Protein AF-0000000083256377 (afdb_homodimer)

Foldseek 3Di:
DDQFQEEEEEPDLFQAPVQGGDVLNQVLLVQCVVVPRHYAYEYQAQADALVVVQVSCVSNVHHDDSLRYFYLLLLQLVVVCVVPNQFEEAEAYHPSNVVNNVVSNHHYDLPLGQAYEFADHPPDDPVSLVSVLVSVLVPRAYAYSALDQWDQDPVGTDGGRNVSQVVSCVSNVDDHHYRAFLDQSSVVVVCVSRVHAQARYEFEEADCRGGQNNSVNNNHAYEHEPRGDAHPVNQVPDDDHGNYYDPHSNVPDD/DDQFQEEEEEPDLFQAPVQGGDVLNQVLLVQCVVVPRHYAYEYQAQADALVVVQVSCVSNVHHDDSLRYFYLLLLQLVVVCVVPNQFEEAEAYHPSNVVNNVVSNHHYDLPLGQAYEFADHPPDDPVSLVSVLVSVLVPRAYAYSALDQWDQDPVGTDGGRNVSQVVSCVSNVDDHHYRAFLDQSSVVVVCVSSVHAQARYEFEDADCRGGQNNSVNNNHAYEHEPRGDAHPVNQVPDDDHGNYYDPHSNVPDD

pLDDT: mean 97.31, std 2.97, range [61.41, 98.94]

Solvent-accessible surface area (backbone atoms only — not comparable to full-atom values): 25274 Å² total; per-residue (Å²): 130,89,85,60,63,29,40,38,30,34,40,82,25,41,39,25,49,89,91,38,66,33,69,41,29,45,54,41,51,49,52,38,55,74,70,63,47,50,59,36,40,46,38,63,57,26,45,52,38,44,64,56,48,32,51,51,37,42,75,57,71,36,88,65,53,47,89,32,48,44,30,9,24,45,37,45,29,52,51,47,40,73,75,36,73,65,36,34,28,27,77,44,43,33,62,9,33,54,51,26,30,49,75,62,54,36,40,80,38,95,64,86,35,54,30,35,40,44,33,43,36,82,77,41,36,39,59,58,52,35,50,50,27,36,42,42,68,72,67,24,40,48,34,29,22,32,64,46,38,50,38,85,51,96,84,39,49,29,73,23,33,15,25,54,49,48,33,44,25,66,41,50,72,49,80,63,50,56,18,12,53,30,39,32,56,36,53,52,51,50,32,61,73,72,66,55,54,45,83,37,29,34,25,35,19,14,32,53,81,28,40,36,38,16,17,53,66,50,54,25,41,18,38,36,29,47,66,40,76,35,45,73,74,58,55,74,74,49,90,76,72,63,74,36,77,40,67,45,46,71,75,58,85,131,129,87,85,58,61,31,41,38,30,32,39,83,26,41,39,26,50,89,90,38,65,33,68,41,30,46,54,40,51,50,51,37,54,75,70,64,46,50,59,34,39,45,37,62,56,27,44,54,36,44,63,56,48,30,52,53,37,42,75,58,70,34,89,65,54,48,90,32,48,46,31,10,22,45,39,44,29,51,52,46,41,72,76,36,73,64,35,35,29,26,78,42,43,34,61,9,32,53,52,27,30,49,74,62,55,35,40,79,38,93,64,87,36,54,29,35,39,42,33,43,37,83,78,41,37,39,60,59,52,35,51,49,28,37,41,42,68,72,66,25,42,48,35,29,21,31,64,45,38,51,39,85,51,97,83,39,47,30,73,23,36,16,26,54,49,48,31,43,26,65,41,50,74,48,80,65,50,57,19,12,56,32,39,32,55,36,52,52,51,51,32,61,73,73,65,57,56,43,80,36,29,34,25,34,20,12,34,54,80,28,41,36,37,17,16,53,68,49,53,24,42,19,37,37,29,47,66,40,75,36,46,74,73,58,54,72,76,50,90,77,72,64,74,36,76,40,67,45,44,70,75,57,85,130

Sequence (508 aa):
MKNYKAYFIDLDGTVYRGKEPIPEAKMFINDIQAKGIPHLFVTNNSSRTQAKTVEKLKEHGIEAKEEQVLTPSIAAANYIDQQKKNAKVFMIGEEGVKDALINKELTITEHEPDYVVVGIDRHNSYQKIKEVCLMIQNGTQFVATNPDIRVPTEEGFVPGNGAYVNLIKQVTQKEPIILGKPERLMIDVALNEIGVKPEEAVMVGDNYNTDIMAGINAGLDTLHVQTGVTSKEDLKEVDIQPTYTVETLAEWKVMKNYKAYFIDLDGTVYRGKEPIPEAKMFINDIQAKGIPHLFVTNNSSRTQAKTVEKLKEHGIEAKEEQVLTPSIAAANYIDQQKKNAKVFMIGEEGVKDALINKELTITEHEPDYVVVGIDRHNSYQKIKEVCLMIQNGTQFVATNPDIRVPTEEGFVPGNGAYVNLIKQVTQKEPIILGKPERLMIDVALNEIGVKPEEAVMVGDNYNTDIMAGINAGLDTLHVQTGVTSKEDLKEVDIQPTYTVETLAEWKV

Radius of gyration: 27.22 Å; Cα contacts (8 Å, |Δi|>4): 1150; chains: 2; bounding box: 45×84×55 Å

Structure (mmCIF, N/CA/C/O backbone):
data_AF-0000000083256377-model_v1
#
loop_
_entity.id
_entity.type
_entity.pdbx_description
1 polymer 'Haloacid dehalogenase'
#
loop_
_atom_site.group_PDB
_atom_site.id
_atom_site.type_symbol
_atom_site.label_atom_id
_atom_site.label_alt_id
_atom_site.label_comp_id
_atom_site.label_asym_id
_atom_site.label_entity_id
_atom_site.label_seq_id
_atom_site.pdbx_PDB_ins_code
_atom_site.Cartn_x
_atom_site.Cartn_y
_atom_site.Cartn_z
_atom_site.occupancy
_atom_site.B_iso_or_equiv
_atom_site.auth_seq_id
_atom_site.auth_comp_id
_atom_site.auth_asym_id
_atom_site.auth_atom_id
_atom_site.pdbx_PDB_model_num
ATOM 1 N N . MET A 1 1 ? 5.094 44.125 -0.74 1 61.41 1 MET A N 1
ATOM 2 C CA . MET A 1 1 ? 4.582 42.812 -0.358 1 61.41 1 MET A CA 1
ATOM 3 C C . MET A 1 1 ? 3.23 42.938 0.336 1 61.41 1 MET A C 1
ATOM 5 O O . MET A 1 1 ? 2.961 43.938 1.006 1 61.41 1 MET A O 1
ATOM 9 N N . LYS A 1 2 ? 2.26 42.125 -0.11 1 85.25 2 LYS A N 1
ATOM 10 C CA . LYS A 1 2 ? 0.92 42.125 0.468 1 85.25 2 LYS A CA 1
ATOM 11 C C . LYS A 1 2 ? 0.97 41.844 1.968 1 85.25 2 LYS A C 1
ATOM 13 O O . LYS A 1 2 ? 1.8 41.062 2.434 1 85.25 2 LYS A O 1
ATOM 18 N N . ASN A 1 3 ? 0.344 42.656 2.809 1 92.06 3 ASN A N 1
ATOM 19 C CA . ASN A 1 3 ? 0.238 42.406 4.242 1 92.06 3 ASN A CA 1
ATOM 20 C C . ASN A 1 3 ? -0.85 41.375 4.555 1 92.06 3 ASN A C 1
ATOM 22 O O . ASN A 1 3 ? -2.039 41.688 4.477 1 92.06 3 ASN A O 1
ATOM 26 N N . TYR A 1 4 ? -0.41 40.25 4.887 1 97.5 4 TYR A N 1
ATOM 27 C CA . TYR A 1 4 ? -1.361 39.188 5.168 1 97.5 4 TYR A CA 1
ATOM 28 C C . TYR A 1 4 ? -1.861 39.25 6.605 1 97.5 4 TYR A C 1
ATOM 30 O O . TYR A 1 4 ? -1.094 39.562 7.523 1 97.5 4 TYR A O 1
ATOM 38 N N . LYS A 1 5 ? -3.051 38.844 6.812 1 97.94 5 LYS A N 1
ATOM 39 C CA . LYS A 1 5 ? -3.668 38.875 8.133 1 97.94 5 LYS A CA 1
ATOM 40 C C . LYS A 1 5 ? -3.328 37.594 8.914 1 97.94 5 LYS A C 1
ATOM 42 O O . LYS A 1 5 ? -3.49 37.531 10.133 1 97.94 5 LYS A O 1
ATOM 47 N N . ALA A 1 6 ? -2.881 36.562 8.219 1 98.5 6 ALA A N 1
ATOM 48 C CA . ALA A 1 6 ? -2.564 35.312 8.898 1 98.5 6 ALA A CA 1
ATOM 49 C C . ALA A 1 6 ? -1.505 34.531 8.125 1 98.5 6 ALA A C 1
ATOM 51 O O . ALA A 1 6 ? -1.417 34.625 6.898 1 98.5 6 ALA A O 1
ATOM 52 N N . TYR A 1 7 ? -0.742 33.75 8.852 1 98.75 7 TYR A N 1
ATOM 53 C CA . TYR A 1 7 ? 0.26 32.844 8.281 1 98.75 7 TYR A CA 1
ATOM 54 C C . TYR A 1 7 ? -0.004 31.406 8.688 1 98.75 7 TYR A C 1
ATOM 56 O O . TYR A 1 7 ? -0.235 31.125 9.867 1 98.75 7 TYR A O 1
ATOM 64 N N . PHE A 1 8 ? -0.067 30.5 7.77 1 98.81 8 PHE A N 1
ATOM 65 C CA . PHE A 1 8 ? -0.03 29.062 8 1 98.81 8 PHE A CA 1
ATOM 66 C C . PHE A 1 8 ? 1.335 28.5 7.633 1 98.81 8 PHE A C 1
ATOM 68 O O . PHE A 1 8 ? 1.76 28.578 6.48 1 98.81 8 PHE A O 1
ATOM 75 N N . ILE A 1 9 ? 1.982 27.938 8.586 1 98.81 9 ILE A N 1
ATOM 76 C CA . ILE A 1 9 ? 3.41 27.672 8.445 1 98.81 9 ILE A CA 1
ATOM 77 C C . ILE A 1 9 ? 3.678 26.172 8.609 1 98.81 9 ILE A C 1
ATOM 79 O O . ILE A 1 9 ? 3.363 25.594 9.656 1 98.81 9 ILE A O 1
ATOM 83 N N . ASP A 1 10 ? 4.289 25.562 7.617 1 98.62 10 ASP A N 1
ATOM 84 C CA . ASP A 1 10 ? 4.773 24.188 7.715 1 98.62 10 ASP A CA 1
ATOM 85 C C . ASP A 1 10 ? 5.91 24.078 8.727 1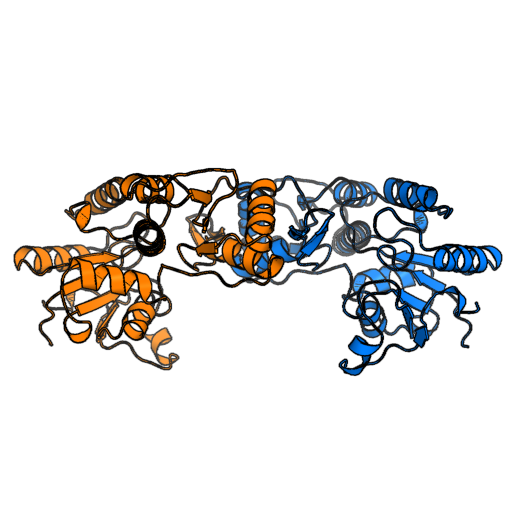 98.62 10 ASP A C 1
ATOM 87 O O . ASP A 1 10 ? 6.52 25.078 9.094 1 98.62 10 ASP A O 1
ATOM 91 N N . LEU A 1 11 ? 6.152 22.797 9.156 1 97.88 11 LEU A N 1
ATOM 92 C CA . LEU A 1 11 ? 7.195 22.594 10.156 1 97.88 11 LEU A CA 1
ATOM 93 C C . LEU A 1 11 ? 8.422 21.938 9.539 1 97.88 11 LEU A C 1
ATOM 95 O O . LEU A 1 11 ? 9.43 22.594 9.281 1 97.88 11 LEU A O 1
ATOM 99 N N . ASP A 1 12 ? 8.328 20.672 9.148 1 95.31 12 ASP A N 1
ATOM 100 C CA . ASP A 1 12 ? 9.469 19.906 8.664 1 95.31 12 ASP A CA 1
ATOM 101 C C . ASP A 1 12 ? 9.984 20.453 7.34 1 95.31 12 ASP A C 1
ATOM 103 O O . ASP A 1 12 ? 9.242 20.531 6.355 1 95.31 12 ASP A O 1
ATOM 107 N N . GLY A 1 13 ? 11.195 20.906 7.32 1 95.69 13 GLY A N 1
ATOM 108 C CA . GLY A 1 13 ? 11.812 21.469 6.129 1 95.69 13 GLY A CA 1
ATOM 109 C C . GLY A 1 13 ? 11.617 22.969 6.02 1 95.69 13 GLY A C 1
ATOM 110 O O . GLY A 1 13 ? 12.305 23.625 5.234 1 95.69 13 GLY A O 1
ATOM 111 N N . THR A 1 14 ? 10.711 23.5 6.812 1 97.88 14 THR A N 1
ATOM 112 C CA . THR A 1 14 ? 10.391 24.922 6.781 1 97.88 14 THR A CA 1
ATOM 113 C C . THR A 1 14 ? 10.875 25.609 8.047 1 97.88 14 THR A C 1
ATOM 115 O O . THR A 1 14 ? 11.57 26.625 7.98 1 97.88 14 THR A O 1
ATOM 118 N N . VAL A 1 15 ? 10.594 25.031 9.172 1 97.31 15 VAL A N 1
ATOM 119 C CA . VAL A 1 15 ? 10.938 25.594 10.469 1 97.31 15 VAL A CA 1
ATOM 120 C C . VAL A 1 15 ? 12.18 24.906 11.016 1 97.31 15 VAL A C 1
ATOM 122 O O . VAL A 1 15 ? 13.039 25.547 11.633 1 97.31 15 VAL A O 1
ATOM 125 N N . TYR A 1 16 ? 12.242 23.609 10.773 1 95.62 16 TYR A N 1
ATOM 126 C CA . TYR A 1 16 ? 13.398 22.812 11.156 1 95.62 16 TYR A CA 1
ATOM 127 C C . TYR A 1 16 ? 13.609 21.641 10.188 1 95.62 16 TYR A C 1
ATOM 129 O O . TYR A 1 16 ? 12.727 21.344 9.375 1 95.62 16 TYR A O 1
ATOM 137 N N . ARG A 1 17 ? 14.797 21.047 10.219 1 91 17 ARG A N 1
ATOM 138 C CA . ARG A 1 17 ? 15.125 19.844 9.469 1 91 17 ARG A CA 1
ATOM 139 C C . ARG A 1 17 ? 15.555 18.719 10.414 1 91 17 ARG A C 1
ATOM 141 O O . ARG A 1 17 ? 16.719 18.625 10.781 1 91 17 ARG A O 1
ATOM 148 N N . GLY A 1 18 ? 14.594 17.844 10.539 1 87 18 GLY A N 1
ATOM 149 C CA . GLY A 1 18 ? 14.906 16.828 11.539 1 87 18 GLY A CA 1
ATOM 150 C C . GLY A 1 18 ? 15.211 17.406 12.906 1 87 18 GLY A C 1
ATOM 151 O O . GLY A 1 18 ? 14.359 18.062 13.508 1 87 18 GLY A O 1
ATOM 152 N N . LYS A 1 19 ? 16.469 17.234 13.297 1 87.81 19 LYS A N 1
ATOM 153 C CA . LYS A 1 19 ? 16.875 17.75 14.602 1 87.81 19 LYS A CA 1
ATOM 154 C C . LYS A 1 19 ? 17.594 19.094 14.461 1 87.81 19 LYS A C 1
ATOM 156 O O . LYS A 1 19 ? 17.938 19.719 15.469 1 87.81 19 LYS A O 1
ATOM 161 N N . GLU A 1 20 ? 17.641 19.562 13.336 1 91.94 20 GLU A N 1
ATOM 162 C CA . GLU A 1 20 ? 18.406 20.781 13.094 1 91.94 20 GLU A CA 1
ATOM 163 C C . GLU A 1 20 ? 17.484 22 12.945 1 91.94 20 GLU A C 1
ATOM 165 O O . GLU A 1 20 ? 16.562 21.984 12.133 1 91.94 20 GLU A O 1
ATOM 170 N N . PRO A 1 21 ? 17.844 22.984 13.625 1 93.12 21 PRO A N 1
ATOM 171 C CA . PRO A 1 21 ? 17.047 24.219 13.484 1 93.12 21 PRO A CA 1
ATOM 172 C C . PRO A 1 21 ? 17.344 24.969 12.188 1 93.12 21 PRO A C 1
ATOM 174 O O . PRO A 1 21 ? 18.406 24.781 11.586 1 93.12 21 PRO A O 1
ATOM 177 N N . ILE A 1 22 ? 16.406 25.734 11.742 1 95.25 22 ILE A N 1
ATOM 178 C CA . ILE A 1 22 ? 16.578 26.703 10.672 1 95.25 22 ILE A CA 1
ATOM 179 C C . ILE A 1 22 ? 16.5 28.125 11.242 1 95.25 22 ILE A C 1
ATOM 181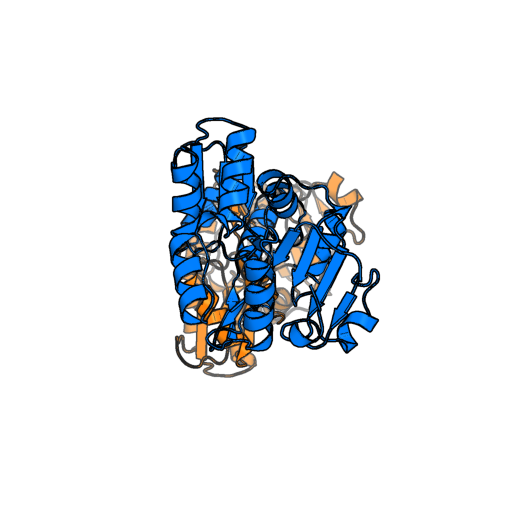 O O . ILE A 1 22 ? 15.414 28.656 11.477 1 95.25 22 ILE A O 1
ATOM 185 N N . PRO A 1 23 ? 17.641 28.75 11.406 1 95.38 23 PRO A N 1
ATOM 186 C CA . PRO A 1 23 ? 17.688 30.016 12.133 1 95.38 23 PRO A CA 1
ATOM 187 C C . PRO A 1 23 ? 16.812 31.094 11.492 1 95.38 23 PRO A C 1
ATOM 189 O O . PRO A 1 23 ? 16.156 31.859 12.203 1 95.38 23 PRO A O 1
ATOM 192 N N . GLU A 1 24 ? 16.766 31.156 10.188 1 96.25 24 GLU A N 1
ATOM 193 C CA . GLU A 1 24 ? 15.992 32.156 9.477 1 96.25 24 GLU A CA 1
ATOM 194 C C . GLU A 1 24 ? 14.492 31.984 9.734 1 96.25 24 GLU A C 1
ATOM 196 O O . GLU A 1 24 ? 13.75 32.969 9.758 1 96.25 24 GLU A O 1
ATOM 201 N N . ALA A 1 25 ? 14.094 30.75 9.977 1 96.38 25 ALA A N 1
ATOM 202 C CA . ALA A 1 25 ? 12.688 30.469 10.266 1 96.38 25 ALA A CA 1
ATOM 203 C C . ALA A 1 25 ? 12.312 30.969 11.664 1 96.38 25 ALA A C 1
ATOM 205 O O . ALA A 1 25 ? 11.234 31.531 11.859 1 96.38 25 ALA A O 1
ATOM 206 N N . LYS A 1 26 ? 13.219 30.75 12.586 1 96.5 26 LYS A N 1
ATOM 207 C CA . LYS A 1 26 ? 12.984 31.234 13.938 1 96.5 26 LYS A CA 1
ATOM 208 C C . LYS A 1 26 ? 12.797 32.75 13.961 1 96.5 26 LYS A C 1
ATOM 210 O O . LYS A 1 26 ? 11.875 33.25 14.594 1 96.5 26 LYS A O 1
ATOM 215 N N . MET A 1 27 ? 13.664 33.406 13.25 1 96.5 27 MET A N 1
ATOM 216 C CA . MET A 1 27 ? 13.594 34.875 13.188 1 96.5 27 MET A CA 1
ATOM 217 C C . MET A 1 27 ? 12.273 35.312 12.578 1 96.5 27 MET A C 1
ATOM 219 O O . MET A 1 27 ? 11.641 36.25 13.07 1 96.5 27 MET A O 1
ATOM 223 N N . PHE A 1 28 ? 11.93 34.688 11.555 1 97.38 28 PHE A N 1
ATOM 224 C CA . PHE A 1 28 ? 10.68 34.938 10.852 1 97.38 28 PHE A CA 1
ATOM 225 C C . PHE A 1 28 ? 9.484 34.781 11.781 1 97.38 28 PHE A C 1
ATOM 227 O O . PHE A 1 28 ? 8.617 35.656 11.852 1 97.38 28 PHE A O 1
ATOM 234 N N . ILE A 1 29 ? 9.414 33.688 12.547 1 97.62 29 ILE A N 1
ATOM 235 C CA . ILE A 1 29 ? 8.305 33.375 13.438 1 97.62 29 ILE A CA 1
ATOM 236 C C . ILE A 1 29 ? 8.281 34.375 14.594 1 97.62 29 ILE A C 1
ATOM 238 O O . ILE A 1 29 ? 7.211 34.844 14.992 1 97.62 29 ILE A O 1
ATOM 242 N N . ASN A 1 30 ? 9.445 34.719 15.062 1 96.38 30 ASN A N 1
ATOM 243 C CA . ASN A 1 30 ? 9.523 35.719 16.109 1 96.38 30 ASN A CA 1
ATOM 244 C C . ASN A 1 30 ? 8.977 37.062 15.648 1 96.38 30 ASN A C 1
ATOM 246 O O . ASN A 1 30 ? 8.312 37.781 16.422 1 96.38 30 ASN A O 1
ATOM 250 N N . ASP A 1 31 ? 9.266 37.438 14.461 1 96.5 31 ASP A N 1
ATOM 251 C CA . ASP A 1 31 ? 8.773 38.688 13.898 1 96.5 31 ASP A CA 1
ATOM 252 C C . ASP A 1 31 ? 7.25 38.656 13.797 1 96.5 31 ASP A C 1
ATOM 254 O O . ASP A 1 31 ? 6.594 39.656 14.141 1 96.5 31 ASP A O 1
ATOM 258 N N . ILE A 1 32 ? 6.695 37.531 13.328 1 97.25 32 ILE A N 1
ATOM 259 C CA . ILE A 1 32 ? 5.25 37.375 13.211 1 97.25 32 ILE A CA 1
ATOM 260 C C . ILE A 1 32 ? 4.602 37.5 14.586 1 97.25 32 ILE A C 1
ATOM 262 O O . ILE A 1 32 ? 3.584 38.188 14.734 1 97.25 32 ILE A O 1
ATOM 266 N N . GLN A 1 33 ? 5.207 36.906 15.523 1 97.06 33 GLN A N 1
ATOM 267 C CA . GLN A 1 33 ? 4.676 36.906 16.875 1 97.06 33 GLN A CA 1
ATOM 268 C C . GLN A 1 33 ? 4.797 38.281 17.516 1 97.06 33 GLN A C 1
ATOM 270 O O . GLN A 1 33 ? 3.875 38.75 18.188 1 97.06 33 GLN A O 1
ATOM 275 N N . ALA A 1 34 ? 5.902 38.938 17.297 1 96.75 34 ALA A N 1
ATOM 276 C CA . ALA A 1 34 ? 6.125 40.281 17.844 1 96.75 34 ALA A CA 1
ATOM 277 C C . ALA A 1 34 ? 5.094 41.281 17.312 1 96.75 34 ALA A C 1
ATOM 279 O O . ALA A 1 34 ? 4.68 42.188 18.016 1 96.75 34 ALA A O 1
ATOM 280 N N . LYS A 1 35 ? 4.688 41.094 16.125 1 96.94 35 LYS A N 1
ATOM 281 C CA . LYS A 1 35 ? 3.73 41.969 15.484 1 96.94 35 LYS A CA 1
ATOM 282 C C . LYS A 1 35 ? 2.295 41.562 15.781 1 96.94 35 LYS A C 1
ATOM 284 O O . LYS A 1 35 ? 1.346 42.219 15.367 1 96.94 35 LYS A O 1
ATOM 289 N N . GLY A 1 36 ? 2.174 40.438 16.406 1 96.88 36 GLY A N 1
ATOM 290 C CA . GLY A 1 36 ? 0.861 39.938 16.781 1 96.88 36 GLY A CA 1
ATOM 291 C C . GLY A 1 36 ? 0.058 39.406 15.609 1 96.88 36 GLY A C 1
ATOM 292 O O . GLY A 1 36 ? -1.174 39.438 15.641 1 96.88 36 GLY A O 1
ATOM 293 N N . ILE A 1 37 ? 0.695 39 14.586 1 97.56 37 ILE A N 1
ATOM 294 C CA . ILE A 1 37 ? -0.011 38.5 13.422 1 97.56 37 ILE A CA 1
ATOM 295 C C . ILE A 1 37 ? -0.481 37.062 13.68 1 97.56 37 ILE A C 1
ATOM 297 O O . ILE A 1 37 ? 0.321 36.188 14.023 1 97.56 37 ILE A O 1
ATOM 301 N N . PRO A 1 38 ? -1.749 36.812 13.539 1 98.19 38 PRO A N 1
ATOM 302 C CA . PRO A 1 38 ? -2.262 35.469 13.734 1 98.19 38 PRO A CA 1
ATOM 303 C C . PRO A 1 38 ? -1.561 34.438 12.852 1 98.19 38 PRO A C 1
ATOM 305 O O . PRO A 1 38 ? -1.27 34.719 11.688 1 98.19 38 PRO A O 1
ATOM 308 N N . HIS A 1 39 ? -1.184 33.219 13.438 1 98.56 39 HIS A N 1
ATOM 309 C CA . HIS A 1 39 ? -0.523 32.188 12.656 1 98.56 39 HIS A CA 1
ATOM 310 C C . HIS A 1 39 ? -0.77 30.812 13.258 1 98.56 39 HIS A C 1
ATOM 312 O O . HIS A 1 39 ? -1.083 30.703 14.445 1 98.56 39 HIS A O 1
ATOM 318 N N . LEU A 1 40 ? -0.758 29.812 12.453 1 98.81 40 LEU A N 1
ATOM 319 C CA . LEU A 1 40 ? -0.831 28.406 12.836 1 98.81 40 LEU A CA 1
ATOM 320 C C . LEU A 1 40 ? 0.333 27.609 12.242 1 98.81 40 LEU A C 1
ATOM 322 O O . LEU A 1 40 ? 0.766 27.891 11.125 1 98.81 40 LEU A O 1
ATOM 326 N N . PHE A 1 41 ? 0.812 26.672 13.031 1 98.75 41 PHE A N 1
ATOM 327 C CA . PHE A 1 41 ? 1.713 25.656 12.508 1 98.75 41 PHE A CA 1
ATOM 328 C C . PHE A 1 41 ? 0.928 24.484 11.938 1 98.75 41 PHE A C 1
ATOM 330 O O . PHE A 1 41 ? 0.207 23.797 12.672 1 98.75 41 PHE A O 1
ATOM 337 N N . VAL A 1 42 ? 1.086 24.25 10.633 1 98.5 42 VAL A N 1
ATOM 338 C CA . VAL A 1 42 ? 0.315 23.234 9.922 1 98.5 42 VAL A CA 1
ATOM 339 C C . VAL A 1 42 ? 1.239 22.094 9.469 1 98.5 42 VAL A C 1
ATOM 341 O O . VAL A 1 42 ? 2.012 22.266 8.523 1 98.5 42 VAL A O 1
ATOM 344 N N . THR A 1 43 ? 1.154 20.969 10.109 1 97.88 43 THR A N 1
ATOM 345 C CA . THR A 1 43 ? 2.051 19.844 9.844 1 97.88 43 THR A CA 1
ATOM 346 C C . THR A 1 43 ? 1.259 18.609 9.445 1 97.88 43 THR A C 1
ATOM 348 O O . THR A 1 43 ? 0.156 18.375 9.945 1 97.88 43 THR A O 1
ATOM 351 N N . ASN A 1 44 ? 1.767 17.75 8.57 1 97.69 44 ASN A N 1
ATOM 352 C CA . ASN A 1 44 ? 1.14 16.5 8.172 1 97.69 44 ASN A CA 1
ATOM 353 C C . ASN A 1 44 ? 1.408 15.391 9.188 1 97.69 44 ASN A C 1
ATOM 355 O O . ASN A 1 44 ? 0.893 14.281 9.055 1 97.69 44 ASN A O 1
ATOM 359 N N . ASN A 1 45 ? 2.143 15.68 10.211 1 97.25 45 ASN A N 1
ATOM 360 C CA . ASN A 1 45 ? 2.426 14.672 11.227 1 97.25 45 ASN A CA 1
ATOM 361 C C . ASN A 1 45 ? 1.188 14.352 12.062 1 97.25 45 ASN A C 1
ATOM 363 O O . ASN A 1 45 ? 0.675 15.211 12.773 1 97.25 45 ASN A O 1
ATOM 367 N N . SER A 1 46 ? 0.806 13.133 11.891 1 98.12 46 SER A N 1
ATOM 368 C CA . SER A 1 46 ? -0.404 12.742 12.609 1 98.12 46 SER A CA 1
ATOM 369 C C . SER A 1 46 ? -0.069 12.039 13.914 1 98.12 46 SER A C 1
ATOM 371 O O . SER A 1 46 ? -0.961 11.75 14.719 1 98.12 46 SER A O 1
ATOM 373 N N . SER A 1 47 ? 1.199 11.727 14.141 1 98 47 SER A N 1
ATOM 374 C CA . SER A 1 47 ? 1.569 10.852 15.25 1 98 47 SER A CA 1
ATOM 375 C C . SER A 1 47 ? 1.705 11.633 16.547 1 98 47 SER A C 1
ATOM 377 O O . SER A 1 47 ? 1.566 11.07 17.641 1 98 47 SER A O 1
ATOM 379 N N . ARG A 1 48 ? 1.952 12.938 16.484 1 97.81 48 ARG A N 1
ATOM 380 C CA . ARG A 1 48 ? 2.236 13.727 17.688 1 97.81 48 ARG A CA 1
ATOM 381 C C . ARG A 1 48 ? 0.996 14.484 18.141 1 97.81 48 ARG A C 1
ATOM 383 O O . ARG A 1 48 ? 0.23 14.992 17.328 1 97.81 48 ARG A O 1
ATOM 390 N N . THR A 1 49 ? 0.894 14.602 19.453 1 98.25 49 THR A N 1
ATOM 391 C CA . THR A 1 49 ? -0.101 15.5 20.016 1 98.25 49 THR A CA 1
ATOM 392 C C . THR A 1 49 ? 0.321 16.953 19.828 1 98.25 49 THR A C 1
ATOM 394 O O . THR A 1 49 ? 1.467 17.234 19.469 1 98.25 49 THR A O 1
ATOM 397 N N . GLN A 1 50 ? -0.599 17.844 20.062 1 98.19 50 GLN A N 1
ATOM 398 C CA . GLN A 1 50 ? -0.268 19.266 20.016 1 98.19 50 GLN A CA 1
ATOM 399 C C . GLN A 1 50 ? 0.821 19.609 21.031 1 98.19 50 GLN A C 1
ATOM 401 O O . GLN A 1 50 ? 1.765 20.328 20.719 1 98.19 50 GLN A O 1
ATOM 406 N N . ALA A 1 51 ? 0.718 19.016 22.219 1 98.38 51 ALA A N 1
ATOM 407 C CA . ALA A 1 51 ? 1.686 19.266 23.281 1 98.38 51 ALA A CA 1
ATOM 408 C C . ALA A 1 51 ? 3.088 18.828 22.859 1 98.38 51 ALA A C 1
ATOM 410 O O . ALA A 1 51 ? 4.059 19.562 23.078 1 98.38 51 ALA A O 1
ATOM 411 N N . LYS A 1 52 ? 3.207 17.672 22.328 1 98.31 52 LYS A N 1
ATOM 412 C CA . LYS A 1 52 ? 4.5 17.156 21.891 1 98.31 52 LYS A CA 1
ATOM 413 C C . LYS A 1 52 ? 5.074 17.984 20.75 1 98.31 52 LYS A C 1
ATOM 415 O O . LYS A 1 52 ? 6.289 18.156 20.641 1 98.31 52 LYS A O 1
ATOM 420 N N . THR A 1 53 ? 4.215 18.453 19.906 1 98.06 53 THR A N 1
ATOM 421 C CA . THR A 1 53 ? 4.66 19.297 18.812 1 98.06 53 THR A CA 1
ATOM 422 C C . THR A 1 53 ? 5.199 20.625 19.344 1 98.06 53 THR A C 1
ATOM 424 O O . THR A 1 53 ? 6.23 21.109 18.875 1 98.06 53 THR A O 1
ATOM 427 N N . VAL A 1 54 ? 4.516 21.188 20.312 1 98.38 54 VAL A N 1
ATOM 428 C CA . VAL A 1 54 ? 4.965 22.422 20.938 1 98.38 54 VAL A CA 1
ATOM 429 C C . VAL A 1 54 ? 6.32 22.188 21.609 1 98.38 54 VAL A C 1
ATOM 431 O O . VAL A 1 54 ? 7.211 23.047 21.531 1 98.38 54 VAL A O 1
ATOM 434 N N . GLU A 1 55 ? 6.465 21.062 22.266 1 98.19 55 GLU A N 1
ATOM 435 C CA . GLU A 1 55 ? 7.742 20.719 22.891 1 98.19 55 GLU A CA 1
ATOM 436 C C . GLU A 1 55 ? 8.859 20.656 21.859 1 98.19 55 GLU A C 1
ATOM 438 O O . GLU A 1 55 ? 9.969 21.125 22.094 1 98.19 55 GLU A O 1
ATOM 443 N N . LYS A 1 56 ? 8.547 20.047 20.75 1 97.25 56 LYS A N 1
ATOM 444 C CA . LYS A 1 56 ? 9.539 19.969 19.672 1 97.25 56 LYS A CA 1
ATOM 445 C C . LYS A 1 56 ? 9.914 21.359 19.172 1 97.25 56 LYS A C 1
ATOM 447 O O . LYS A 1 56 ? 11.094 21.641 18.938 1 97.25 56 LYS A O 1
ATOM 452 N N . LEU A 1 57 ? 8.914 22.219 18.953 1 97.94 57 LEU A N 1
ATOM 453 C CA . LEU A 1 57 ? 9.164 23.594 18.531 1 97.94 57 LEU A CA 1
ATOM 454 C C . LEU A 1 57 ? 10.062 24.312 19.531 1 97.94 57 LEU A C 1
ATOM 456 O O . LEU A 1 57 ? 11 25 19.125 1 97.94 57 LEU A O 1
ATOM 460 N N . LYS A 1 58 ? 9.828 24.062 20.781 1 97.44 58 LYS A N 1
ATOM 461 C CA . LYS A 1 58 ? 10.633 24.672 21.828 1 97.44 58 LYS A CA 1
ATOM 462 C C . LYS A 1 58 ? 12.086 24.219 21.75 1 97.44 58 LYS A C 1
ATOM 464 O O . LYS A 1 58 ? 13 25.016 21.984 1 97.44 58 LYS A O 1
ATOM 469 N N . GLU A 1 59 ? 12.281 22.984 21.469 1 96.75 59 GLU A N 1
ATOM 470 C CA . GLU A 1 59 ? 13.625 22.453 21.281 1 96.75 59 GLU A CA 1
ATOM 471 C C . GLU A 1 59 ? 14.367 23.172 20.172 1 96.75 59 GLU A C 1
ATOM 473 O O . GLU A 1 59 ? 15.602 23.219 20.172 1 96.75 59 GLU A O 1
ATOM 478 N N . HIS A 1 60 ? 13.633 23.75 19.297 1 96.25 60 HIS A N 1
ATOM 479 C CA . HIS A 1 60 ? 14.242 24.484 18.188 1 96.25 60 HIS A CA 1
ATOM 480 C C . HIS A 1 60 ? 14.203 25.984 18.438 1 96.25 60 HIS A C 1
ATOM 482 O O . HIS A 1 60 ? 14.422 26.766 17.516 1 96.25 60 HIS A O 1
ATOM 488 N N . GLY A 1 61 ? 13.773 26.391 19.641 1 94.94 61 GLY A N 1
ATOM 489 C CA . GLY A 1 61 ? 13.828 27.781 20.047 1 94.94 61 GLY A CA 1
ATOM 490 C C . GLY A 1 61 ? 12.578 28.562 19.672 1 94.94 61 GLY A C 1
ATOM 491 O O . GLY A 1 61 ? 12.602 29.797 19.641 1 94.94 61 GLY A O 1
ATOM 492 N N . ILE A 1 62 ? 11.57 27.906 19.375 1 97.12 62 ILE A N 1
ATOM 493 C CA . ILE A 1 62 ? 10.336 28.578 18.969 1 97.12 62 ILE A CA 1
ATOM 494 C C . ILE A 1 62 ? 9.266 28.359 20.031 1 97.12 62 ILE A C 1
ATOM 496 O O . ILE A 1 62 ? 8.906 27.234 20.344 1 97.12 62 ILE A O 1
ATOM 500 N N . GLU A 1 63 ? 8.805 29.453 20.562 1 96.88 63 GLU A N 1
ATOM 501 C CA . GLU A 1 63 ? 7.691 29.391 21.516 1 96.88 63 GLU A CA 1
ATOM 502 C C . GLU A 1 63 ? 6.352 29.297 20.781 1 96.88 63 GLU A C 1
ATOM 504 O O . GLU A 1 63 ? 6.129 30 19.797 1 96.88 63 GLU A O 1
ATOM 509 N N . ALA A 1 64 ? 5.535 28.406 21.219 1 98 64 ALA A N 1
ATOM 510 C CA . ALA A 1 64 ? 4.211 28.25 20.609 1 98 64 ALA A CA 1
ATOM 511 C C . ALA A 1 64 ? 3.209 27.734 21.641 1 98 64 ALA A C 1
ATOM 513 O O . ALA A 1 64 ? 3.596 27.188 22.688 1 98 64 ALA A O 1
ATOM 514 N N . LYS A 1 65 ? 1.986 28 21.391 1 97.81 65 LYS A N 1
ATOM 515 C CA . LYS A 1 65 ? 0.888 27.406 22.156 1 97.81 65 LYS A CA 1
ATOM 516 C C . LYS A 1 65 ? 0.284 26.219 21.422 1 97.81 65 LYS A C 1
ATOM 518 O O . LYS A 1 65 ? 0.357 26.125 20.203 1 97.81 65 LYS A O 1
ATOM 523 N N . GLU A 1 66 ? -0.29 25.312 22.203 1 98.06 66 GLU A N 1
ATOM 524 C CA . GLU A 1 66 ? -0.884 24.109 21.625 1 98.06 66 GLU A CA 1
ATOM 525 C C . GLU A 1 66 ? -1.948 24.469 20.594 1 98.06 66 GLU A C 1
ATOM 527 O O . GLU A 1 66 ? -2.051 23.812 19.547 1 98.06 66 GLU A O 1
ATOM 532 N N . GLU A 1 67 ? -2.693 25.531 20.859 1 97.38 67 GLU A N 1
ATOM 533 C CA . GLU A 1 67 ? -3.791 25.922 19.969 1 97.38 67 GLU A CA 1
ATOM 534 C C . GLU A 1 67 ? -3.271 26.422 18.625 1 97.38 67 GLU A C 1
ATOM 536 O O . GLU A 1 67 ? -4.039 26.562 17.672 1 97.38 67 GLU A O 1
ATOM 541 N N . GLN A 1 68 ? -1.987 26.656 18.562 1 98.25 68 GLN A N 1
ATOM 542 C CA . GLN A 1 68 ? -1.389 27.141 17.328 1 98.25 68 GLN A CA 1
ATOM 543 C C . GLN A 1 68 ? -0.959 25.984 16.438 1 98.25 68 GLN A C 1
ATOM 545 O O . GLN A 1 68 ? -0.529 26.188 15.297 1 98.25 68 GLN A O 1
ATOM 550 N N . VAL A 1 69 ? -1.118 24.75 16.938 1 98.56 69 VAL A N 1
ATOM 551 C CA . VAL A 1 69 ? -0.693 23.578 16.172 1 98.56 69 VAL A CA 1
ATOM 552 C C . VAL A 1 69 ? -1.909 22.891 15.562 1 98.56 69 VAL A C 1
ATOM 554 O O . VAL A 1 69 ? -2.859 22.547 16.266 1 98.56 69 VAL A O 1
ATOM 557 N N . LEU A 1 70 ? -1.836 22.781 14.273 1 98.56 70 LEU A N 1
ATOM 558 C CA . LEU A 1 70 ? -2.885 22.078 13.547 1 98.56 70 LEU A CA 1
ATOM 559 C C . LEU A 1 70 ? -2.316 20.859 12.82 1 98.56 70 LEU A C 1
ATOM 561 O O . LEU A 1 70 ? -1.416 21 11.984 1 98.56 70 LEU A O 1
ATOM 565 N N . THR A 1 71 ? -2.82 19.688 13.148 1 98.38 71 THR A N 1
ATOM 566 C CA . THR A 1 71 ? -2.412 18.438 12.531 1 98.38 71 THR A CA 1
ATOM 567 C C . THR A 1 71 ? -3.57 17.797 11.758 1 98.38 71 THR A C 1
ATOM 569 O O . THR A 1 71 ? -4.73 18.172 11.961 1 98.38 71 THR A O 1
ATOM 572 N N . PRO A 1 72 ? -3.225 16.844 10.891 1 98.25 72 PRO A N 1
ATOM 573 C CA . PRO A 1 72 ? -4.328 16.188 10.195 1 98.25 72 PRO A CA 1
ATOM 574 C C . PRO A 1 72 ? -5.215 15.367 11.133 1 98.25 72 PRO A C 1
ATOM 576 O O . PRO A 1 72 ? -6.387 15.133 10.836 1 98.25 72 PRO A O 1
ATOM 579 N N . SER A 1 73 ? -4.68 14.922 12.258 1 98.62 73 SER A N 1
ATOM 580 C CA . SER A 1 73 ? -5.477 14.234 13.273 1 98.62 73 SER A CA 1
ATOM 581 C C . SER A 1 73 ? -6.586 15.133 13.805 1 98.62 73 SER A C 1
ATOM 583 O O . SER A 1 73 ? -7.734 14.703 13.93 1 98.62 73 SER A O 1
ATOM 585 N N . ILE A 1 74 ? -6.215 16.375 14.094 1 98.19 74 ILE A N 1
ATOM 586 C CA . ILE A 1 74 ? -7.172 17.359 14.602 1 98.19 74 ILE A CA 1
ATOM 587 C C . ILE A 1 74 ? -8.211 17.656 13.523 1 98.19 74 ILE A C 1
ATOM 589 O O . ILE A 1 74 ? -9.414 17.703 13.805 1 98.19 74 ILE A O 1
ATOM 593 N N . ALA A 1 75 ? -7.738 17.844 12.312 1 98.06 75 ALA A N 1
ATOM 594 C CA . ALA A 1 75 ? -8.641 18.109 11.195 1 98.06 75 ALA A CA 1
ATOM 595 C C . ALA A 1 75 ? -9.625 16.953 11 1 98.06 75 ALA A C 1
ATOM 597 O O . ALA A 1 75 ? -10.812 17.172 10.758 1 98.06 75 ALA A O 1
ATOM 598 N N . ALA A 1 76 ? -9.156 15.695 11.109 1 98.5 76 ALA A N 1
ATOM 599 C CA . ALA A 1 76 ? -9.992 14.508 10.953 1 98.5 76 ALA A CA 1
ATOM 600 C C . ALA A 1 76 ? -11.062 14.453 12.047 1 98.5 76 ALA A C 1
ATOM 602 O O . ALA A 1 76 ? -12.242 14.227 11.758 1 98.5 76 ALA A O 1
ATOM 603 N N . ALA A 1 77 ? -10.641 14.688 13.258 1 98.44 77 ALA A N 1
ATOM 604 C CA . ALA A 1 77 ? -11.586 14.672 14.375 1 98.44 77 ALA A CA 1
ATOM 605 C C . ALA A 1 77 ? -12.656 15.742 14.195 1 98.44 77 ALA A C 1
ATOM 607 O O . ALA A 1 77 ? -13.844 15.492 14.43 1 98.44 77 ALA A O 1
ATOM 608 N N . ASN A 1 78 ? -12.211 16.953 13.773 1 97.44 78 ASN A N 1
ATOM 609 C CA . ASN A 1 78 ? -13.148 18.047 13.531 1 97.44 78 ASN A CA 1
ATOM 610 C C . ASN A 1 78 ? -14.148 17.688 12.445 1 97.44 78 ASN A C 1
ATOM 612 O O . ASN A 1 78 ? -15.352 17.938 12.586 1 97.44 78 ASN A O 1
ATOM 616 N N . TYR A 1 79 ? -13.648 17.156 11.391 1 97.38 79 TYR A N 1
ATOM 617 C CA . TYR A 1 79 ? -14.492 16.75 10.266 1 97.38 79 TYR A CA 1
ATOM 618 C C . TYR A 1 79 ? -15.555 15.758 10.719 1 97.38 79 TYR A C 1
ATOM 620 O O . TYR A 1 79 ? -16.75 15.945 10.445 1 97.38 79 TYR A O 1
ATOM 628 N N . ILE A 1 80 ? -15.133 14.695 11.422 1 98.38 80 ILE A N 1
ATOM 629 C CA . ILE A 1 80 ? -16.031 13.633 11.852 1 98.38 80 ILE A CA 1
ATOM 630 C C . ILE A 1 80 ? -17.078 14.195 12.812 1 98.38 80 ILE A C 1
ATOM 632 O O . ILE A 1 80 ? -18.266 13.906 12.68 1 98.38 80 ILE A O 1
ATOM 636 N N . ASP A 1 81 ? -16.625 15.055 13.719 1 98.06 81 ASP A N 1
ATOM 637 C CA . ASP A 1 81 ? -17.531 15.656 14.695 1 98.06 81 ASP A CA 1
ATOM 638 C C . ASP A 1 81 ? -18.625 16.484 14 1 98.06 81 ASP A C 1
ATOM 640 O O . ASP A 1 81 ? -19.766 16.484 14.43 1 98.06 81 ASP A O 1
ATOM 644 N N . GLN A 1 82 ? -18.219 17.188 12.961 1 96.44 82 GLN A N 1
ATOM 645 C CA . GLN A 1 82 ? -19.156 18.016 12.203 1 96.44 82 GLN A CA 1
ATOM 646 C C . GLN A 1 82 ? -20.172 17.156 11.453 1 96.44 82 GLN A C 1
ATOM 648 O O . GLN A 1 82 ? -21.328 17.531 11.297 1 96.44 82 GLN A O 1
ATOM 653 N N . GLN A 1 83 ? -19.75 15.984 11.016 1 97.44 83 GLN A N 1
ATOM 654 C CA . GLN A 1 83 ? -20.609 15.094 10.25 1 97.44 83 GLN A CA 1
ATOM 655 C C . GLN A 1 83 ? -21.547 14.312 11.164 1 97.44 83 GLN A C 1
ATOM 657 O O . GLN A 1 83 ? -22.703 14.07 10.82 1 97.44 83 GLN A O 1
ATOM 662 N N . LYS A 1 84 ? -20.984 13.875 12.32 1 98 84 LYS A N 1
ATOM 663 C CA . LYS A 1 84 ? -21.75 13.047 13.258 1 98 84 LYS A CA 1
ATOM 664 C C . LYS A 1 84 ? -21.219 13.211 14.68 1 98 84 LYS A C 1
ATOM 666 O O . LYS A 1 84 ? -20.172 12.656 15.031 1 98 84 LYS A O 1
ATOM 671 N N . LYS A 1 85 ? -22 13.898 15.5 1 97.81 85 LYS A N 1
ATOM 672 C CA . LYS A 1 85 ? -21.641 14.055 16.906 1 97.81 85 LYS A CA 1
ATOM 673 C C . LYS A 1 85 ? -21.562 12.703 17.609 1 97.81 85 LYS A C 1
ATOM 675 O O . LYS A 1 85 ? -22.375 11.82 17.344 1 97.81 85 LYS A O 1
ATOM 680 N N . ASN A 1 86 ? -20.594 12.508 18.438 1 97.56 86 ASN A N 1
ATOM 681 C CA . ASN A 1 86 ? -20.375 11.312 19.234 1 97.56 86 ASN A CA 1
ATOM 682 C C . ASN A 1 86 ? -20.188 10.078 18.359 1 97.56 86 ASN A C 1
ATOM 684 O O . ASN A 1 86 ? -20.641 8.984 18.719 1 97.56 86 ASN A O 1
ATOM 688 N N . ALA A 1 87 ? -19.609 10.281 17.203 1 98.69 87 ALA A N 1
ATOM 689 C CA . ALA A 1 87 ? -19.375 9.18 16.281 1 98.69 87 ALA A CA 1
ATOM 690 C C . ALA A 1 87 ? -18.438 8.133 16.891 1 98.69 87 ALA A C 1
ATOM 692 O O . ALA A 1 87 ? -17.609 8.461 17.75 1 98.69 87 ALA A O 1
ATOM 693 N N . LYS A 1 88 ? -18.656 6.852 16.484 1 98.81 88 LYS A N 1
ATOM 694 C CA . LYS A 1 88 ? -17.75 5.746 16.812 1 98.81 88 LYS A CA 1
ATOM 695 C C . LYS A 1 88 ? -16.656 5.605 15.773 1 98.81 88 LYS A C 1
ATOM 697 O O . LYS A 1 88 ? -16.938 5.574 14.57 1 98.81 88 LYS A O 1
ATOM 702 N N . VAL A 1 89 ? -15.406 5.559 16.281 1 98.94 89 VAL A N 1
ATOM 703 C CA . VAL A 1 89 ? -14.281 5.586 15.359 1 98.94 89 VAL A CA 1
ATOM 704 C C . VAL A 1 89 ? -13.359 4.398 15.633 1 98.94 89 VAL A C 1
ATOM 706 O O . VAL A 1 89 ? -12.984 4.152 16.781 1 98.94 89 VAL A O 1
ATOM 709 N N . PHE A 1 90 ? -13.086 3.592 14.617 1 98.88 90 PHE A N 1
ATOM 710 C CA . PHE A 1 90 ? -11.945 2.684 14.656 1 98.88 90 PHE A CA 1
ATOM 711 C C . PHE A 1 90 ? -10.664 3.404 14.234 1 98.88 90 PHE A C 1
ATOM 713 O O . PHE A 1 90 ? -10.602 3.988 13.148 1 98.88 90 PHE A O 1
ATOM 720 N N . MET A 1 91 ? -9.648 3.32 15.031 1 98.56 91 MET A N 1
ATOM 721 C CA . MET A 1 91 ? -8.469 4.148 14.805 1 98.56 91 MET A CA 1
ATOM 722 C C . MET A 1 91 ? -7.25 3.291 14.484 1 98.56 91 MET A C 1
ATOM 724 O O . MET A 1 91 ? -6.992 2.297 15.164 1 98.56 91 MET A O 1
ATOM 728 N N . ILE A 1 92 ? -6.598 3.621 13.414 1 98.5 92 ILE A N 1
ATOM 729 C CA . ILE A 1 92 ? -5.195 3.285 13.188 1 98.5 92 ILE A CA 1
ATOM 730 C C . ILE A 1 92 ? -4.34 4.539 13.312 1 98.5 92 ILE A C 1
ATOM 732 O O . ILE A 1 92 ? -4.543 5.52 12.594 1 98.5 92 ILE A O 1
ATOM 736 N N . GLY A 1 93 ? -3.387 4.527 14.18 1 98.5 93 GLY A N 1
ATOM 737 C CA . GLY A 1 93 ? -2.568 5.707 14.406 1 98.5 93 GLY A CA 1
ATOM 738 C C . GLY A 1 93 ? -1.908 5.719 15.773 1 98.5 93 GLY A C 1
ATOM 739 O O . GLY A 1 93 ? -2.064 4.777 16.547 1 98.5 93 GLY A O 1
ATOM 740 N N . GLU A 1 94 ? -1.167 6.746 16.062 1 98.44 94 GLU A N 1
ATOM 741 C CA . GLU A 1 94 ? -0.444 6.926 17.312 1 98.44 94 GLU A CA 1
ATOM 742 C C . GLU A 1 94 ? -1.149 7.93 18.219 1 98.44 94 GLU A C 1
ATOM 744 O O . GLU A 1 94 ? -2.336 8.211 18.047 1 98.44 94 GLU A O 1
ATOM 749 N N . GLU A 1 95 ? -0.49 8.359 19.234 1 98.62 95 GLU A N 1
ATOM 750 C CA . GLU A 1 95 ? -1.124 9.148 20.297 1 98.62 95 GLU A CA 1
ATOM 751 C C . GLU A 1 95 ? -1.716 10.438 19.734 1 98.62 95 GLU A C 1
ATOM 753 O O . GLU A 1 95 ? -2.713 10.945 20.25 1 98.62 95 GLU A O 1
ATOM 758 N N . GLY A 1 96 ? -1.152 11 18.688 1 98.75 96 GLY A N 1
ATOM 759 C CA . GLY A 1 96 ? -1.701 12.195 18.078 1 98.75 96 GLY A CA 1
ATOM 760 C C . GLY A 1 96 ? -3.125 12.016 17.594 1 98.75 96 GLY A C 1
ATOM 761 O O . GLY A 1 96 ? -3.973 12.891 17.797 1 98.75 96 GLY A O 1
ATOM 762 N N . VAL A 1 97 ? -3.41 10.883 16.984 1 98.81 97 VAL A N 1
ATOM 763 C CA . VAL A 1 97 ? -4.754 10.586 16.484 1 98.81 97 VAL A CA 1
ATOM 764 C C . VAL A 1 97 ? -5.695 10.359 17.672 1 98.81 97 VAL A C 1
ATOM 766 O O . VAL A 1 97 ? -6.797 10.906 17.703 1 98.81 97 VAL A O 1
ATOM 769 N N . LYS A 1 98 ? -5.254 9.57 18.641 1 98.75 98 LYS A N 1
ATOM 770 C CA . LYS A 1 98 ? -6.062 9.258 19.812 1 98.75 98 LYS A CA 1
ATOM 771 C C . LYS A 1 98 ? -6.48 10.531 20.547 1 98.75 98 LYS A C 1
ATOM 773 O O . LYS A 1 98 ? -7.66 10.711 20.859 1 98.75 98 LYS A O 1
ATOM 778 N N . ASP A 1 99 ? -5.523 11.422 20.797 1 98.75 99 ASP A N 1
ATOM 779 C CA . ASP A 1 99 ? -5.758 12.664 21.531 1 98.75 99 ASP A CA 1
ATOM 780 C C . ASP A 1 99 ? -6.777 13.539 20.797 1 98.75 99 ASP A C 1
ATOM 782 O O . ASP A 1 99 ? -7.676 14.109 21.422 1 98.75 99 ASP A O 1
ATOM 786 N N . ALA A 1 100 ? -6.652 13.648 19.516 1 98.62 100 ALA A N 1
ATOM 787 C CA . ALA A 1 100 ? -7.551 14.477 18.719 1 98.62 100 ALA A CA 1
ATOM 788 C C . ALA A 1 100 ? -8.984 13.953 18.781 1 98.62 100 ALA A C 1
ATOM 790 O O . ALA A 1 100 ? -9.93 14.727 18.922 1 98.62 100 ALA A O 1
ATOM 791 N N . LEU A 1 101 ? -9.141 12.602 18.703 1 98.81 101 LEU A N 1
ATOM 792 C CA . LEU A 1 101 ? -10.461 12 18.734 1 98.81 101 LEU A CA 1
ATOM 793 C C . LEU A 1 101 ? -11.117 12.188 20.094 1 98.81 101 LEU A C 1
ATOM 795 O O . LEU A 1 101 ? -12.289 12.57 20.188 1 98.81 101 LEU A O 1
ATOM 799 N N . ILE A 1 102 ? -10.32 11.969 21.125 1 98.5 102 ILE A N 1
ATOM 800 C CA . ILE A 1 102 ? -10.844 12.07 22.484 1 98.5 102 ILE A CA 1
ATOM 801 C C . ILE A 1 102 ? -11.234 13.516 22.781 1 98.5 102 ILE A C 1
ATOM 803 O O . ILE A 1 102 ? -12.297 13.773 23.359 1 98.5 102 ILE A O 1
ATOM 807 N N . ASN A 1 103 ? -10.453 14.445 22.375 1 97.81 103 ASN A N 1
ATOM 808 C CA . ASN A 1 103 ? -10.703 15.859 22.641 1 97.81 103 ASN A CA 1
ATOM 809 C C . ASN A 1 103 ? -11.992 16.328 21.984 1 97.81 103 ASN A C 1
ATOM 811 O O . ASN A 1 103 ? -12.609 17.297 22.438 1 97.81 103 ASN A O 1
ATOM 815 N N . LYS A 1 104 ? -12.414 15.695 20.922 1 97.5 104 LYS A N 1
ATOM 816 C CA . LYS A 1 104 ? -13.664 16.047 20.234 1 97.5 104 LYS A CA 1
ATOM 817 C C . LYS A 1 104 ? -14.82 15.18 20.719 1 97.5 104 LYS A C 1
ATOM 819 O O . LYS A 1 1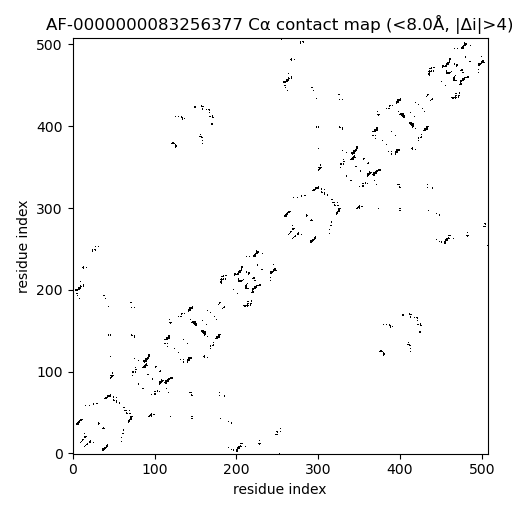04 ? -15.898 15.188 20.125 1 97.5 104 LYS A O 1
ATOM 824 N N . GLU A 1 105 ? -14.562 14.367 21.734 1 98 105 GLU A N 1
ATOM 825 C CA . GLU A 1 105 ? -15.555 13.516 22.391 1 98 105 GLU A CA 1
ATOM 826 C C . GLU A 1 105 ? -16.094 12.453 21.438 1 98 105 GLU A C 1
ATOM 828 O O . GLU A 1 105 ? -17.281 12.133 21.453 1 98 105 GLU A O 1
ATOM 833 N N . LEU A 1 106 ? -15.281 12.008 20.547 1 98.75 106 LEU A N 1
ATOM 834 C CA . LEU A 1 106 ? -15.586 10.844 19.719 1 98.75 106 LEU A CA 1
ATOM 835 C C . LEU A 1 106 ? -15.258 9.555 20.469 1 98.75 106 LEU A C 1
ATOM 837 O O . LEU A 1 106 ? -14.43 9.555 21.391 1 98.75 106 LEU A O 1
ATOM 841 N N . THR A 1 107 ? -15.938 8.453 20.125 1 98.69 107 THR A N 1
ATOM 842 C CA . THR A 1 107 ? -15.75 7.188 20.828 1 98.69 107 THR A CA 1
ATOM 843 C C . THR A 1 107 ? -14.859 6.25 20.016 1 98.69 107 THR A C 1
ATOM 845 O O . THR A 1 107 ? -15.211 5.863 18.891 1 98.69 107 THR A O 1
ATOM 848 N N . ILE A 1 108 ? -13.758 5.938 20.562 1 98.69 108 ILE A N 1
ATOM 849 C CA . ILE A 1 108 ? -12.875 4.973 19.922 1 98.69 108 ILE A CA 1
ATOM 850 C C . ILE A 1 108 ? -13.375 3.555 20.188 1 98.69 108 ILE A C 1
ATOM 852 O O . ILE A 1 108 ? -13.633 3.189 21.328 1 98.69 108 ILE A O 1
ATOM 856 N N . THR A 1 109 ? -13.578 2.779 19.109 1 98.38 109 THR A N 1
ATOM 857 C CA . THR A 1 109 ? -14.133 1.44 19.281 1 98.38 109 THR A CA 1
ATOM 858 C C . THR A 1 109 ? -13.57 0.482 18.234 1 98.38 109 THR A C 1
ATOM 860 O O . THR A 1 109 ? -13.016 0.915 17.219 1 98.38 109 THR A O 1
ATOM 863 N N . GLU A 1 110 ? -13.602 -0.792 18.5 1 96.44 110 GLU A N 1
ATOM 864 C CA . GLU A 1 110 ? -13.234 -1.829 17.547 1 96.44 110 GLU A CA 1
ATOM 865 C C . GLU A 1 110 ? -14.469 -2.482 16.938 1 96.44 110 GLU A C 1
ATOM 867 O O . GLU A 1 110 ? -14.352 -3.346 16.062 1 96.44 110 GLU A O 1
ATOM 872 N N . HIS A 1 111 ? -15.664 -2.023 17.375 1 95.31 111 HIS A N 1
ATOM 873 C CA . HIS A 1 111 ? -16.891 -2.695 16.984 1 95.31 111 HIS A CA 1
ATOM 874 C C . HIS A 1 111 ? -17.844 -1.731 16.297 1 95.31 111 HIS A C 1
ATOM 876 O O . HIS A 1 111 ? -18.203 -0.692 16.844 1 95.31 111 HIS A O 1
ATOM 882 N N . GLU A 1 112 ? -18.203 -2.051 15.141 1 96.25 112 GLU A N 1
ATOM 883 C CA . GLU A 1 112 ? -19.219 -1.357 14.352 1 96.25 112 GLU A CA 1
ATOM 884 C C . GLU A 1 112 ? -18.969 0.148 14.336 1 96.25 112 GLU A C 1
ATOM 886 O O . GLU A 1 112 ? -19.859 0.934 14.68 1 96.25 112 GLU A O 1
ATOM 891 N N . PRO A 1 113 ? -17.828 0.571 13.945 1 98.75 113 PRO A N 1
ATOM 892 C CA . PRO A 1 113 ? -17.562 2.008 13.883 1 98.75 113 PRO A CA 1
ATOM 893 C C . PRO A 1 113 ? -18.328 2.707 12.758 1 98.75 113 PRO A C 1
ATOM 895 O O . PRO A 1 113 ? -18.688 2.074 11.766 1 98.75 113 PRO A O 1
ATOM 898 N N . ASP A 1 114 ? -18.562 4.02 12.969 1 98.88 114 ASP A N 1
ATOM 899 C CA . ASP A 1 114 ? -19.078 4.883 11.914 1 98.88 114 ASP A CA 1
ATOM 900 C C . ASP A 1 114 ? -17.984 5.262 10.922 1 98.88 114 ASP A C 1
ATOM 902 O O . ASP A 1 114 ? -18.234 5.355 9.719 1 98.88 114 ASP A O 1
ATOM 906 N N . TYR A 1 115 ? -16.797 5.473 11.445 1 98.88 115 TYR A N 1
ATOM 907 C CA . TYR A 1 115 ? -15.633 5.891 10.68 1 98.88 115 TYR A CA 1
ATOM 908 C C . TYR A 1 115 ? -14.422 5.031 11.023 1 98.88 115 TYR A C 1
ATOM 910 O O . TYR A 1 115 ? -14.289 4.555 12.156 1 98.88 115 TYR A O 1
ATOM 918 N N . VAL A 1 116 ? -13.594 4.824 10.062 1 98.88 116 VAL A N 1
ATOM 919 C CA . VAL A 1 116 ? -12.211 4.461 10.32 1 98.88 116 VAL A CA 1
ATOM 920 C C . VAL A 1 116 ? -11.305 5.66 10.047 1 98.88 116 VAL A C 1
ATOM 922 O O . VAL A 1 116 ? -11.492 6.375 9.055 1 98.88 116 VAL A O 1
ATOM 925 N N . VAL A 1 117 ? -10.414 5.938 10.961 1 98.94 117 VAL A N 1
ATOM 926 C CA . VAL A 1 117 ? -9.383 6.949 10.773 1 98.94 117 VAL A CA 1
ATOM 927 C C . VAL A 1 117 ? -8.016 6.273 10.664 1 98.94 117 VAL A C 1
ATOM 929 O O . VAL A 1 117 ? -7.613 5.523 11.555 1 98.94 117 VAL A O 1
ATOM 932 N N . VAL A 1 118 ? -7.367 6.551 9.539 1 98.88 118 VAL A N 1
ATOM 933 C CA . VAL A 1 118 ? -6.07 5.934 9.305 1 98.88 118 VAL A CA 1
ATOM 934 C C . VAL A 1 118 ? -4.973 6.996 9.344 1 98.88 118 VAL A C 1
ATOM 936 O O . VAL A 1 118 ? -4.914 7.871 8.477 1 98.88 118 VAL A O 1
ATOM 939 N N . GLY A 1 119 ? -4.141 6.969 10.344 1 98.75 119 GLY A N 1
ATOM 940 C CA . GLY A 1 119 ? -2.896 7.711 10.484 1 98.75 119 GLY A CA 1
ATOM 941 C C . GLY A 1 119 ? -1.68 6.812 10.609 1 98.75 119 GLY A C 1
ATOM 942 O O . GLY A 1 119 ? -1.81 5.59 10.695 1 98.75 119 GLY A O 1
ATOM 943 N N . ILE A 1 120 ? -0.528 7.434 10.57 1 98.25 120 ILE A N 1
ATOM 944 C CA . ILE A 1 120 ? 0.689 6.637 10.672 1 98.25 120 ILE A CA 1
ATOM 945 C C . ILE A 1 120 ? 0.692 5.867 11.992 1 98.25 120 ILE A C 1
ATOM 947 O O . ILE A 1 120 ? 0.333 6.414 13.039 1 98.25 120 ILE A O 1
ATOM 951 N N . ASP A 1 121 ? 0.892 4.605 11.938 1 98.25 121 ASP A N 1
ATOM 952 C CA . ASP A 1 121 ? 0.952 3.688 13.07 1 98.25 121 ASP A CA 1
ATOM 953 C C . ASP A 1 121 ? 2.111 2.705 12.922 1 98.25 121 ASP A C 1
ATOM 955 O O . ASP A 1 121 ? 2 1.712 12.203 1 98.25 121 ASP A O 1
ATOM 959 N N . ARG A 1 122 ? 3.139 2.904 13.664 1 97.06 122 ARG A N 1
ATOM 960 C CA . ARG A 1 122 ? 4.344 2.1 13.508 1 97.06 122 ARG A CA 1
ATOM 961 C C . ARG A 1 122 ? 4.207 0.759 14.227 1 97.06 122 ARG A C 1
ATOM 963 O O . ARG A 1 122 ? 5.133 -0.053 14.219 1 97.06 122 ARG A O 1
ATOM 970 N N . HIS A 1 123 ? 3.031 0.472 14.711 1 96.5 123 HIS A N 1
ATOM 971 C CA . HIS A 1 123 ? 2.729 -0.823 15.305 1 96.5 123 HIS A CA 1
ATOM 972 C C . HIS A 1 123 ? 1.603 -1.526 14.555 1 96.5 123 HIS A C 1
ATOM 974 O O . HIS A 1 123 ? 1.029 -2.496 15.055 1 96.5 123 HIS A O 1
ATOM 980 N N . ASN A 1 124 ? 1.275 -1.022 13.445 1 96.69 124 ASN A N 1
ATOM 981 C CA . ASN A 1 124 ? 0.199 -1.639 12.68 1 96.69 124 ASN A CA 1
ATOM 982 C C . ASN A 1 124 ? 0.573 -3.045 12.219 1 96.69 124 ASN A C 1
ATOM 984 O O . ASN A 1 124 ? 1.748 -3.416 12.234 1 96.69 124 ASN A O 1
ATOM 988 N N . SER A 1 125 ? -0.436 -3.885 11.906 1 97.81 125 SER A N 1
ATOM 989 C CA . SER A 1 125 ? -0.27 -5.281 11.508 1 97.81 125 SER A CA 1
ATOM 990 C C . SER A 1 125 ? -1.204 -5.641 10.359 1 97.81 125 SER A C 1
ATOM 992 O O . SER A 1 125 ? -2.137 -4.895 10.055 1 97.81 125 SER A O 1
ATOM 994 N N . TYR A 1 126 ? -0.943 -6.82 9.781 1 98.62 126 TYR A N 1
ATOM 995 C CA . TYR A 1 126 ? -1.838 -7.324 8.742 1 98.62 126 TYR A CA 1
ATOM 996 C C . TYR A 1 126 ? -3.268 -7.426 9.258 1 98.62 126 TYR A C 1
ATOM 998 O O . TYR A 1 126 ? -4.215 -7.047 8.562 1 98.62 126 TYR A O 1
ATOM 1006 N N . GLN A 1 127 ? -3.424 -7.914 10.453 1 98 127 GLN A N 1
ATOM 1007 C CA . GLN A 1 127 ? -4.746 -8.133 11.031 1 98 127 GLN A CA 1
ATOM 1008 C C . GLN A 1 127 ? -5.516 -6.82 11.156 1 98 127 GLN A C 1
ATOM 1010 O O . GLN A 1 127 ? -6.711 -6.766 10.852 1 98 127 GLN A O 1
ATOM 1015 N N . LYS A 1 128 ? -4.836 -5.793 11.609 1 97.69 128 LYS A N 1
ATOM 1016 C CA . LYS A 1 128 ? -5.484 -4.492 11.758 1 97.69 128 LYS A CA 1
ATOM 1017 C C . LYS A 1 128 ? -5.918 -3.938 10.406 1 97.69 128 LYS A C 1
ATOM 1019 O O . LYS A 1 128 ? -7.035 -3.436 10.266 1 97.69 128 LYS A O 1
ATOM 1024 N N . ILE A 1 129 ? -5.078 -4.082 9.414 1 98.81 129 ILE A N 1
ATOM 1025 C CA . ILE A 1 129 ? -5.371 -3.59 8.07 1 98.81 129 ILE A CA 1
ATOM 1026 C C . ILE A 1 129 ? -6.516 -4.398 7.465 1 98.81 129 ILE A C 1
ATOM 1028 O O . ILE A 1 129 ? -7.41 -3.838 6.824 1 98.81 129 ILE A O 1
ATOM 1032 N N . LYS A 1 130 ? -6.453 -5.719 7.707 1 98.62 130 LYS A N 1
ATOM 1033 C CA . LYS A 1 130 ? -7.535 -6.59 7.258 1 98.62 130 LYS A CA 1
ATOM 1034 C C . LYS A 1 130 ? -8.875 -6.141 7.832 1 98.62 130 LYS A C 1
ATOM 1036 O O . LYS A 1 130 ? -9.867 -6.035 7.105 1 98.62 130 LYS A O 1
ATOM 1041 N N . GLU A 1 131 ? -8.898 -5.832 9.094 1 98.38 131 GLU A N 1
ATOM 1042 C CA . GLU A 1 131 ? -10.133 -5.41 9.758 1 98.38 131 GLU A CA 1
ATOM 1043 C C . GLU A 1 131 ? -10.664 -4.113 9.156 1 98.38 131 GLU A C 1
ATOM 1045 O O . GLU A 1 131 ? -11.859 -3.992 8.883 1 98.38 131 GLU A O 1
ATOM 1050 N N . VAL A 1 132 ? -9.805 -3.238 8.898 1 98.81 132 VAL A N 1
ATOM 1051 C CA . VAL A 1 132 ? -10.18 -1.946 8.328 1 98.81 132 VAL A CA 1
ATOM 1052 C C . VAL A 1 132 ? -10.773 -2.145 6.938 1 98.81 132 VAL A C 1
ATOM 1054 O O . VAL A 1 132 ? -11.805 -1.554 6.602 1 98.81 132 VAL A O 1
ATOM 1057 N N . CYS A 1 133 ? -10.125 -2.994 6.168 1 98.88 133 CYS A N 1
ATOM 1058 C CA . CYS A 1 133 ? -10.625 -3.268 4.824 1 98.88 133 CYS A CA 1
ATOM 1059 C C . CYS A 1 133 ? -12.039 -3.83 4.875 1 98.88 133 CYS A C 1
ATOM 1061 O O . CYS A 1 133 ? -12.906 -3.42 4.098 1 98.88 133 CYS A O 1
ATOM 1063 N N . LEU A 1 134 ? -12.258 -4.738 5.785 1 98.75 134 LEU A N 1
ATOM 1064 C CA . LEU A 1 134 ? -13.57 -5.363 5.902 1 98.75 134 LEU A CA 1
ATOM 1065 C C . LEU A 1 134 ? -14.609 -4.355 6.375 1 98.75 134 LEU A C 1
ATOM 1067 O O . LEU A 1 134 ? -15.727 -4.324 5.859 1 98.75 134 LEU A O 1
ATOM 1071 N N . MET A 1 135 ? -14.25 -3.482 7.348 1 98.81 135 MET A N 1
ATOM 1072 C CA . MET A 1 135 ? -15.156 -2.461 7.855 1 98.81 135 MET A CA 1
ATOM 1073 C C . MET A 1 135 ? -15.578 -1.506 6.746 1 98.81 135 MET A C 1
ATOM 1075 O O . MET A 1 135 ? -16.766 -1.188 6.609 1 98.81 135 MET A O 1
ATOM 1079 N N . ILE A 1 136 ? -14.641 -1.092 5.945 1 98.88 136 ILE A N 1
ATOM 1080 C CA . ILE A 1 136 ? -14.906 -0.141 4.871 1 98.88 136 ILE A CA 1
ATOM 1081 C C . ILE A 1 136 ? -15.836 -0.776 3.838 1 98.88 136 ILE A C 1
ATOM 1083 O O . ILE A 1 136 ? -16.781 -0.138 3.365 1 98.88 136 ILE A O 1
ATOM 1087 N N . GLN A 1 137 ? -15.617 -2.025 3.543 1 98.5 137 GLN A N 1
ATOM 1088 C CA . GLN A 1 137 ? -16.453 -2.744 2.594 1 98.5 137 GLN A CA 1
ATOM 1089 C C . GLN A 1 137 ? -17.891 -2.885 3.121 1 98.5 137 GLN A C 1
ATOM 1091 O O . GLN A 1 137 ? -18.828 -3.006 2.342 1 98.5 137 GLN A O 1
ATOM 1096 N N . ASN A 1 138 ? -18.016 -2.871 4.406 1 97.81 138 ASN A N 1
ATOM 1097 C CA . ASN A 1 138 ? -19.312 -3.043 5.027 1 97.81 138 ASN A CA 1
ATOM 1098 C C . ASN A 1 138 ? -19.969 -1.7 5.355 1 97.81 138 ASN A C 1
ATOM 1100 O O . ASN A 1 138 ? -20.875 -1.63 6.176 1 97.81 138 ASN A O 1
ATOM 1104 N N . GLY A 1 139 ? -19.375 -0.628 4.859 1 98 139 GLY A N 1
ATOM 1105 C CA . GLY A 1 139 ? -20.109 0.627 4.891 1 98 139 GLY A CA 1
ATOM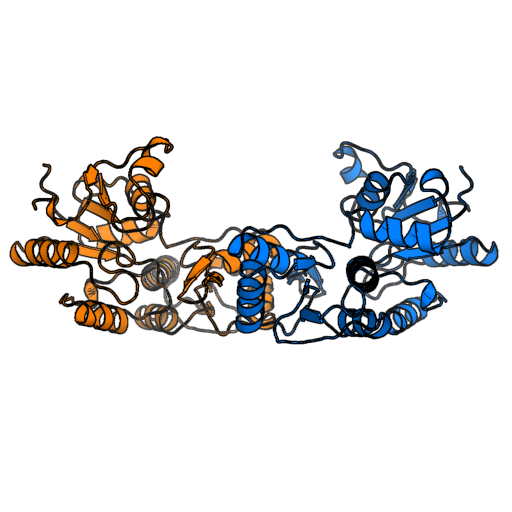 1106 C C . GLY A 1 139 ? -19.484 1.665 5.797 1 98 139 GLY A C 1
ATOM 1107 O O . GLY A 1 139 ? -19.906 2.82 5.824 1 98 139 GLY A O 1
ATOM 1108 N N . THR A 1 140 ? -18.438 1.317 6.598 1 98.75 140 THR A N 1
ATOM 1109 C CA . THR A 1 140 ? -17.75 2.283 7.449 1 98.75 140 THR A CA 1
ATOM 1110 C C . THR A 1 140 ? -17.062 3.357 6.613 1 98.75 140 THR A C 1
ATOM 1112 O O . THR A 1 140 ? -16.453 3.055 5.59 1 98.75 140 THR A O 1
ATOM 1115 N N . GLN A 1 141 ? -17.109 4.617 7.023 1 98.81 141 GLN A N 1
ATOM 1116 C CA . GLN A 1 141 ? -16.531 5.727 6.273 1 98.81 141 GLN A CA 1
ATOM 1117 C C . GLN A 1 141 ? -15.008 5.762 6.434 1 98.81 141 GLN A C 1
ATOM 1119 O O . GLN A 1 141 ? -14.492 5.578 7.539 1 98.81 141 GLN A O 1
ATOM 1124 N N . PHE A 1 142 ? -14.352 5.984 5.422 1 98.88 142 PHE A N 1
ATOM 1125 C CA . PHE A 1 142 ? -12.898 5.871 5.312 1 98.88 142 PHE A CA 1
ATOM 1126 C C . PHE A 1 142 ? -12.242 7.246 5.32 1 98.88 142 PHE A C 1
ATOM 1128 O O . PHE A 1 142 ? -12.305 7.977 4.328 1 98.88 142 PHE A O 1
ATOM 1135 N N . VAL A 1 143 ? -11.594 7.59 6.449 1 98.81 143 VAL A N 1
ATOM 1136 C CA . VAL A 1 143 ? -10.906 8.859 6.641 1 98.81 143 VAL A CA 1
ATOM 1137 C C . VAL A 1 143 ? -9.406 8.617 6.812 1 98.81 143 VAL A C 1
ATOM 1139 O O . VAL A 1 143 ? -9 7.707 7.535 1 98.81 143 VAL A O 1
ATOM 1142 N N . ALA A 1 144 ? -8.562 9.367 6.121 1 98.81 144 ALA A N 1
ATOM 1143 C CA . ALA A 1 144 ? -7.113 9.273 6.238 1 98.81 144 ALA A CA 1
ATOM 1144 C C . ALA A 1 144 ? -6.512 10.625 6.625 1 98.81 144 ALA A C 1
ATOM 1146 O O . ALA A 1 144 ? -6.973 11.672 6.164 1 98.81 144 ALA A O 1
ATOM 1147 N N . THR A 1 145 ? -5.473 10.578 7.395 1 98.56 145 THR A N 1
ATOM 1148 C CA . THR A 1 145 ? -4.883 11.82 7.883 1 98.56 145 THR A CA 1
ATOM 1149 C C . THR A 1 145 ? -4.109 12.523 6.777 1 98.56 145 THR A C 1
ATOM 1151 O O . THR A 1 145 ? -4.312 13.719 6.531 1 98.56 145 THR A O 1
ATOM 1154 N N . ASN A 1 146 ? -3.23 11.867 6.145 1 97.81 146 ASN A N 1
ATOM 1155 C CA . ASN A 1 146 ? -2.432 12.469 5.078 1 97.81 146 ASN A CA 1
ATOM 1156 C C . ASN A 1 146 ? -2.043 11.438 4.02 1 97.81 146 ASN A C 1
ATOM 1158 O O . ASN A 1 146 ? -2.113 10.234 4.266 1 97.81 146 ASN A O 1
ATOM 1162 N N . PRO A 1 147 ? -1.66 11.859 2.861 1 98.12 147 PRO A N 1
ATOM 1163 C CA . PRO A 1 147 ? -1.354 10.93 1.773 1 98.12 147 PRO A CA 1
ATOM 1164 C C . PRO A 1 147 ? 0.145 10.703 1.598 1 98.12 147 PRO A C 1
ATOM 1166 O O . PRO A 1 147 ? 0.579 10.195 0.559 1 98.12 147 PRO A O 1
ATOM 1169 N N . ASP A 1 148 ? 0.99 11.008 2.578 1 97.69 148 ASP A N 1
ATOM 1170 C CA . ASP A 1 148 ? 2.438 10.883 2.447 1 97.69 148 ASP A CA 1
ATOM 1171 C C . ASP A 1 148 ? 2.848 9.422 2.281 1 97.69 148 ASP A C 1
ATOM 1173 O O . ASP A 1 148 ? 2.639 8.609 3.184 1 97.69 148 ASP A O 1
ATOM 1177 N N . ILE A 1 149 ? 3.496 9.109 1.194 1 98.44 149 ILE A N 1
ATOM 1178 C CA . ILE A 1 149 ? 3.801 7.727 0.855 1 98.44 149 ILE A CA 1
ATOM 1179 C C . ILE A 1 149 ? 4.984 7.238 1.688 1 98.44 149 ILE A C 1
ATOM 1181 O O . ILE A 1 149 ? 5.031 6.074 2.092 1 98.44 149 ILE A O 1
ATOM 1185 N N . ARG A 1 150 ? 5.926 8.125 1.924 1 97.38 150 ARG A N 1
ATOM 1186 C CA . ARG A 1 150 ? 7.129 7.727 2.648 1 97.38 150 ARG A CA 1
ATOM 1187 C C . ARG A 1 150 ? 7.613 8.852 3.564 1 97.38 150 ARG A C 1
ATOM 1189 O O . ARG A 1 150 ? 7.344 10.023 3.309 1 97.38 150 ARG A O 1
ATOM 1196 N N . VAL A 1 151 ? 8.258 8.508 4.57 1 95.12 151 VAL A N 1
ATOM 1197 C CA . VAL A 1 151 ? 8.805 9.398 5.594 1 95.12 151 VAL A CA 1
ATOM 1198 C C . VAL A 1 151 ? 10.32 9.242 5.652 1 95.12 151 VAL A C 1
ATOM 1200 O O . VAL A 1 151 ? 10.836 8.125 5.703 1 95.12 151 VAL A O 1
ATOM 1203 N N . PRO A 1 152 ? 11.023 10.312 5.57 1 92.56 152 PRO A N 1
ATOM 1204 C CA . PRO A 1 152 ? 12.484 10.242 5.688 1 92.56 152 PRO A CA 1
ATOM 1205 C C . PRO A 1 152 ? 12.945 9.961 7.117 1 92.56 152 PRO A C 1
ATOM 1207 O O . PRO A 1 152 ? 12.359 10.484 8.07 1 92.56 152 PRO A O 1
ATOM 1210 N N . THR A 1 153 ? 13.883 9.07 7.293 1 93.31 153 THR A N 1
ATOM 1211 C CA . THR A 1 153 ? 14.594 8.812 8.539 1 93.31 153 THR A CA 1
ATOM 1212 C C . THR A 1 153 ? 16.109 8.805 8.312 1 93.31 153 THR A C 1
ATOM 1214 O O . THR A 1 153 ? 16.562 8.961 7.18 1 93.31 153 THR A O 1
ATOM 1217 N N . GLU A 1 154 ? 16.812 8.641 9.352 1 92.44 154 GLU A N 1
ATOM 1218 C CA . GLU A 1 154 ? 18.266 8.562 9.242 1 92.44 154 GLU A CA 1
ATOM 1219 C C . GLU A 1 154 ? 18.703 7.324 8.461 1 92.44 154 GLU A C 1
ATOM 1221 O O . GLU A 1 154 ? 19.766 7.312 7.836 1 92.44 154 GLU A O 1
ATOM 1226 N N . GLU A 1 155 ? 17.859 6.355 8.406 1 95.56 155 GLU A N 1
ATOM 1227 C CA . GLU A 1 155 ? 18.203 5.086 7.777 1 95.56 155 GLU A CA 1
ATOM 1228 C C . GLU A 1 155 ? 17.75 5.043 6.324 1 95.56 155 GLU A C 1
ATOM 1230 O O . GLU A 1 155 ? 18.172 4.172 5.559 1 95.56 155 GLU A O 1
ATOM 1235 N N . GLY A 1 156 ? 16.922 5.918 5.984 1 96.44 156 GLY A N 1
ATOM 1236 C CA . GLY A 1 156 ? 16.281 5.922 4.676 1 96.44 156 GLY A CA 1
ATOM 1237 C C . GLY A 1 156 ? 14.797 6.211 4.734 1 96.44 156 GLY A C 1
ATOM 1238 O O . GLY A 1 156 ? 14.273 6.625 5.773 1 96.44 156 GLY A O 1
ATOM 1239 N N . PHE A 1 157 ? 14.148 6.008 3.66 1 97.81 157 PHE A N 1
ATOM 1240 C CA . PHE A 1 157 ? 12.711 6.238 3.611 1 97.81 157 PHE A CA 1
ATOM 1241 C C . PHE A 1 157 ? 11.953 5.031 4.152 1 97.81 157 PHE A C 1
ATOM 1243 O O . PHE A 1 157 ? 12.281 3.889 3.822 1 97.81 157 PHE A O 1
ATOM 1250 N N . VAL A 1 158 ? 11.008 5.297 4.98 1 98.56 158 VAL A N 1
ATOM 1251 C CA . VAL A 1 158 ? 10.156 4.246 5.535 1 98.56 158 VAL A CA 1
ATOM 1252 C C . VAL A 1 158 ? 8.695 4.508 5.16 1 98.56 158 VAL A C 1
ATOM 1254 O O . VAL A 1 158 ? 8.359 5.598 4.688 1 98.56 158 VAL A O 1
ATOM 1257 N N . PRO A 1 159 ? 7.805 3.496 5.367 1 98.81 159 PRO A N 1
ATOM 1258 C CA . PRO A 1 159 ? 6.414 3.684 4.945 1 98.81 159 PRO A CA 1
ATOM 1259 C C . PRO A 1 159 ? 5.723 4.828 5.684 1 98.81 159 PRO A C 1
ATOM 1261 O O . PRO A 1 159 ? 5.793 4.906 6.914 1 98.81 159 PRO A O 1
ATOM 1264 N N . GLY A 1 160 ? 5.133 5.699 4.902 1 98.5 160 GLY A N 1
ATOM 1265 C CA . GLY A 1 160 ? 4.254 6.711 5.469 1 98.5 160 GLY A CA 1
ATOM 1266 C C . GLY A 1 160 ? 2.803 6.273 5.531 1 98.5 160 GLY A C 1
ATOM 1267 O O . GLY A 1 160 ? 2.467 5.16 5.113 1 98.5 160 GLY A O 1
ATOM 1268 N N . ASN A 1 161 ? 1.987 7.176 6.02 1 98.56 161 ASN A N 1
ATOM 1269 C CA . ASN A 1 161 ? 0.566 6.871 6.145 1 98.56 161 ASN A CA 1
ATOM 1270 C C . ASN A 1 161 ? -0.069 6.594 4.785 1 98.56 161 ASN A C 1
ATOM 1272 O O . ASN A 1 161 ? -0.88 5.676 4.648 1 98.56 161 ASN A O 1
ATOM 1276 N N . GLY A 1 162 ? 0.279 7.395 3.82 1 98.69 162 GLY A N 1
ATOM 1277 C CA . GLY A 1 162 ? -0.303 7.301 2.49 1 98.69 162 GLY A CA 1
ATOM 1278 C C . GLY A 1 162 ? -0.082 5.949 1.838 1 98.69 162 GLY A C 1
ATOM 1279 O O . GLY A 1 162 ? -0.902 5.5 1.034 1 98.69 162 GLY A O 1
ATOM 1280 N N . ALA A 1 163 ? 1.065 5.289 2.156 1 98.81 163 ALA A N 1
ATOM 1281 C CA . ALA A 1 163 ? 1.335 3.963 1.608 1 98.81 163 ALA A CA 1
ATOM 1282 C C . ALA A 1 163 ? 0.284 2.955 2.066 1 98.81 163 ALA A C 1
ATOM 1284 O O . ALA A 1 163 ? -0.198 2.146 1.27 1 98.81 163 ALA A O 1
ATOM 1285 N N . TYR A 1 164 ? -0.077 3.033 3.322 1 98.88 164 TYR A N 1
ATOM 1286 C CA . TYR A 1 164 ? -1.088 2.129 3.857 1 98.88 164 TYR A CA 1
ATOM 1287 C C . TYR A 1 164 ? -2.484 2.539 3.404 1 98.88 164 TYR A C 1
ATOM 1289 O O . TYR A 1 164 ? -3.34 1.688 3.16 1 98.88 164 TYR A O 1
ATOM 1297 N N . VAL A 1 165 ? -2.703 3.812 3.297 1 98.88 165 VAL A N 1
ATOM 1298 C CA . VAL A 1 165 ? -3.975 4.309 2.783 1 98.88 165 VAL A CA 1
ATOM 1299 C C . VAL A 1 165 ? -4.191 3.795 1.361 1 98.88 165 VAL A C 1
ATOM 1301 O O . VAL A 1 165 ? -5.285 3.332 1.022 1 98.88 165 VAL A O 1
ATOM 1304 N N . ASN A 1 166 ? -3.16 3.854 0.562 1 98.88 166 ASN A N 1
ATOM 1305 C CA . ASN A 1 166 ? -3.25 3.35 -0.805 1 98.88 166 ASN A CA 1
ATOM 1306 C C . ASN A 1 166 ? -3.516 1.848 -0.832 1 98.88 166 ASN A C 1
ATOM 1308 O O . ASN A 1 166 ? -4.27 1.361 -1.678 1 98.88 166 ASN A O 1
ATOM 1312 N N . LEU A 1 167 ? -2.852 1.126 0.029 1 98.88 167 LEU A N 1
ATOM 1313 C CA . LEU A 1 167 ? -3.098 -0.306 0.158 1 98.88 167 LEU A CA 1
ATOM 1314 C C . LEU A 1 167 ? -4.57 -0.581 0.442 1 98.88 167 LEU A C 1
ATOM 1316 O O . LEU A 1 167 ? -5.203 -1.379 -0.253 1 98.88 167 LEU A O 1
ATOM 1320 N N . ILE A 1 168 ? -5.141 0.118 1.395 1 98.94 168 ILE A N 1
ATOM 1321 C CA . ILE A 1 168 ? -6.535 -0.066 1.791 1 98.94 168 ILE A CA 1
ATOM 1322 C C . ILE A 1 168 ? -7.453 0.324 0.636 1 98.94 168 ILE A C 1
ATOM 1324 O O . ILE A 1 168 ? -8.422 -0.384 0.336 1 98.94 168 ILE A O 1
ATOM 1328 N N . LYS A 1 169 ? -7.125 1.443 0.002 1 98.94 169 LYS A N 1
ATOM 1329 C CA . LYS A 1 169 ? -7.898 1.916 -1.143 1 98.94 169 LYS A CA 1
ATOM 1330 C C . LYS A 1 169 ? -7.953 0.86 -2.242 1 98.94 169 LYS A C 1
ATOM 1332 O O . LYS A 1 169 ? -9.023 0.586 -2.793 1 98.94 169 LYS A O 1
ATOM 1337 N N . GLN A 1 170 ? -6.832 0.272 -2.518 1 98.81 170 GLN A N 1
ATOM 1338 C CA . GLN A 1 170 ? -6.754 -0.72 -3.584 1 98.81 170 GLN A CA 1
ATOM 1339 C C . GLN A 1 170 ? -7.555 -1.971 -3.234 1 98.81 170 GLN A C 1
ATOM 1341 O O . GLN A 1 170 ? -8.234 -2.539 -4.09 1 98.81 170 GLN A O 1
ATOM 1346 N N . VAL A 1 171 ? -7.5 -2.383 -2.025 1 98.81 171 VAL A N 1
ATOM 1347 C CA . VAL A 1 171 ? -8.172 -3.604 -1.594 1 98.81 171 VAL A CA 1
ATOM 1348 C C . VAL A 1 171 ? -9.68 -3.377 -1.559 1 98.81 171 VAL A C 1
ATOM 1350 O O . VAL A 1 171 ? -10.453 -4.227 -2.008 1 98.81 171 VAL A O 1
ATOM 1353 N N . THR A 1 172 ? -10.133 -2.211 -1.06 1 98.81 172 THR A N 1
ATOM 1354 C CA . THR A 1 172 ? -11.547 -1.957 -0.804 1 98.81 172 THR A CA 1
ATOM 1355 C C . THR A 1 172 ? -12.211 -1.331 -2.025 1 98.81 172 THR A C 1
ATOM 1357 O O . THR A 1 172 ? -13.438 -1.328 -2.135 1 98.81 172 THR A O 1
ATOM 1360 N N . GLN A 1 173 ? -11.367 -0.694 -2.9 1 98.38 173 GLN A N 1
ATOM 1361 C CA . GLN A 1 173 ? -11.836 0.074 -4.047 1 98.38 173 GLN A CA 1
ATOM 1362 C C . GLN A 1 173 ? -12.688 1.262 -3.604 1 98.38 173 GLN A C 1
ATOM 1364 O O . GLN A 1 173 ? -13.625 1.649 -4.297 1 98.38 173 GLN A O 1
ATOM 1369 N N . LYS A 1 174 ? -12.406 1.749 -2.402 1 98.69 174 LYS A N 1
ATOM 1370 C CA . LYS A 1 174 ? -13.07 2.934 -1.863 1 98.69 174 LYS A CA 1
ATOM 1371 C C . LYS A 1 174 ? -12.078 4.078 -1.68 1 98.69 174 LYS A C 1
ATOM 1373 O O . LYS A 1 174 ? -10.922 3.857 -1.3 1 98.69 174 LYS A O 1
ATOM 1378 N N . GLU A 1 175 ? -12.516 5.273 -1.953 1 98.62 175 GLU A N 1
ATOM 1379 C CA . GLU A 1 175 ? -11.68 6.461 -1.81 1 98.62 175 GLU A CA 1
ATOM 1380 C C . GLU A 1 175 ? -11.758 7.027 -0.395 1 98.62 175 GLU A C 1
ATOM 1382 O O . GLU A 1 175 ? -12.852 7.145 0.17 1 98.62 175 GLU A O 1
ATOM 1387 N N . PRO A 1 176 ? -10.656 7.387 0.141 1 98.62 176 PRO A N 1
ATOM 1388 C CA . PRO A 1 176 ? -10.672 8.031 1.455 1 98.62 176 PRO A CA 1
ATOM 1389 C C . PRO A 1 176 ? -10.984 9.523 1.374 1 98.62 176 PRO A C 1
ATOM 1391 O O . PRO A 1 176 ? -10.82 10.141 0.316 1 98.62 176 PRO A O 1
ATOM 1394 N N . ILE A 1 177 ? -11.484 10.023 2.498 1 98.38 177 ILE A N 1
ATOM 1395 C CA . ILE A 1 177 ? -11.438 11.461 2.73 1 98.38 177 ILE A CA 1
ATOM 1396 C C . ILE A 1 177 ? -10.109 11.844 3.367 1 98.38 177 ILE A C 1
ATOM 1398 O O . ILE A 1 177 ? -9.812 11.438 4.492 1 98.38 177 ILE A O 1
ATOM 1402 N N . ILE A 1 178 ? -9.312 12.555 2.689 1 98.56 178 ILE A N 1
ATOM 1403 C CA . ILE A 1 178 ? -7.977 12.914 3.168 1 98.56 178 ILE A CA 1
ATOM 1404 C C . ILE A 1 178 ? -8 14.32 3.762 1 98.56 178 ILE A C 1
ATOM 1406 O O . ILE A 1 178 ? -8.477 15.266 3.123 1 98.56 178 ILE A O 1
ATOM 1410 N N . LEU A 1 179 ? -7.395 14.461 4.91 1 97.88 179 LEU A N 1
ATOM 1411 C CA . LEU A 1 179 ? -7.539 15.719 5.633 1 97.88 179 LEU A CA 1
ATOM 1412 C C . LEU A 1 179 ? -6.238 16.516 5.605 1 97.88 179 LEU A C 1
ATOM 1414 O O . LEU A 1 179 ? -6.246 17.734 5.801 1 97.88 179 LEU A O 1
ATOM 1418 N N . GLY A 1 180 ? -5.145 15.883 5.367 1 98.19 180 GLY A N 1
ATOM 1419 C CA . GLY A 1 180 ? -3.861 16.562 5.387 1 98.19 180 GLY A CA 1
ATOM 1420 C C . GLY A 1 180 ? -3.465 17.125 4.035 1 98.19 180 GLY A C 1
ATOM 1421 O O . GLY A 1 180 ? -4.164 16.922 3.041 1 98.19 180 GLY A O 1
ATOM 1422 N N . LYS A 1 181 ? -2.273 17.875 4.035 1 98.31 181 LYS A N 1
ATOM 1423 C CA . LYS A 1 181 ? -1.713 18.453 2.816 1 98.31 181 LYS A CA 1
ATOM 1424 C C . LYS A 1 181 ? -1.35 17.359 1.812 1 98.31 181 LYS A C 1
ATOM 1426 O O . LYS A 1 181 ? -0.892 16.281 2.195 1 98.31 181 LYS A O 1
ATOM 1431 N N . PRO A 1 182 ? -1.719 17.719 0.545 1 98.19 182 PRO A N 1
ATOM 1432 C CA . PRO A 1 182 ? -2.051 18.984 -0.117 1 98.19 182 PRO A CA 1
ATOM 1433 C C . PRO A 1 182 ? -3.555 19.234 -0.184 1 98.19 182 PRO A C 1
ATOM 1435 O O . PRO A 1 182 ? -3.992 20.219 -0.79 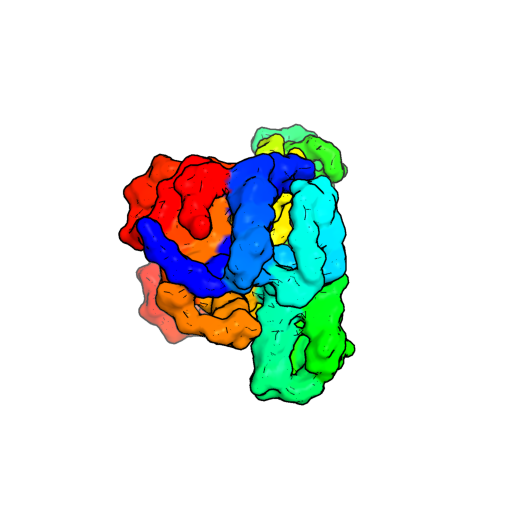1 98.19 182 PRO A O 1
ATOM 1438 N N . GLU A 1 183 ? -4.34 18.359 0.385 1 96.44 183 GLU A N 1
ATOM 1439 C CA . GLU A 1 183 ? -5.785 18.578 0.33 1 96.44 183 GLU A CA 1
ATOM 1440 C C . GLU A 1 183 ? -6.188 19.844 1.067 1 96.44 183 GLU A C 1
ATOM 1442 O O . GLU A 1 183 ? -5.488 20.281 1.979 1 96.44 183 GLU A O 1
ATOM 1447 N N . ARG A 1 184 ? -7.336 20.422 0.742 1 95.88 184 ARG A N 1
ATOM 1448 C CA . ARG A 1 184 ? -7.66 21.766 1.204 1 95.88 184 ARG A CA 1
ATOM 1449 C C . ARG A 1 184 ? -8.328 21.734 2.576 1 95.88 184 ARG A C 1
ATOM 1451 O O . ARG A 1 184 ? -8.406 22.75 3.264 1 95.88 184 ARG A O 1
ATOM 1458 N N . LEU A 1 185 ? -8.781 20.609 3.043 1 95.56 185 LEU A N 1
ATOM 1459 C CA . LEU A 1 185 ? -9.672 20.547 4.195 1 95.56 185 LEU A CA 1
ATOM 1460 C C . LEU A 1 185 ? -8.977 21.047 5.453 1 95.56 185 LEU A C 1
ATOM 1462 O O . LEU A 1 185 ? -9.578 21.766 6.254 1 95.56 185 LEU A O 1
ATOM 1466 N N . MET A 1 186 ? -7.762 20.656 5.609 1 97 186 MET A N 1
ATOM 1467 C CA . MET A 1 186 ? -7.027 21.109 6.785 1 97 186 MET A CA 1
ATOM 1468 C C . MET A 1 186 ? -6.84 22.625 6.75 1 97 186 MET A C 1
ATOM 1470 O O . MET A 1 186 ? -6.891 23.281 7.793 1 97 186 MET A O 1
ATOM 1474 N N . ILE A 1 187 ? -6.645 23.203 5.551 1 98.19 187 ILE A N 1
ATOM 1475 C CA . ILE A 1 187 ? -6.465 24.641 5.402 1 98.19 187 ILE A CA 1
ATOM 1476 C C . ILE A 1 187 ? -7.781 25.359 5.691 1 98.19 187 ILE A C 1
ATOM 1478 O O . ILE A 1 187 ? -7.789 26.422 6.305 1 98.19 187 ILE A O 1
ATOM 1482 N N . ASP A 1 188 ? -8.852 24.719 5.332 1 97.31 188 ASP A N 1
ATOM 1483 C CA . ASP A 1 188 ? -10.164 25.266 5.656 1 97.31 188 ASP A CA 1
ATOM 1484 C C . ASP A 1 188 ? -10.359 25.359 7.168 1 97.31 188 ASP A C 1
ATOM 1486 O O . ASP A 1 188 ? -10.922 26.344 7.672 1 97.31 188 ASP A O 1
ATOM 1490 N N . VAL A 1 189 ? -9.922 24.344 7.852 1 96.31 189 VAL A N 1
ATOM 1491 C CA . VAL A 1 189 ? -9.992 24.344 9.312 1 96.31 189 VAL A CA 1
ATOM 1492 C C . VAL A 1 189 ? -9.164 25.5 9.859 1 96.31 189 VAL A C 1
ATOM 1494 O O . VAL A 1 189 ? -9.617 26.219 10.758 1 96.31 189 VAL A O 1
ATOM 1497 N N . ALA A 1 190 ? -8.016 25.688 9.328 1 97.94 190 ALA A N 1
ATOM 1498 C CA . ALA A 1 190 ? -7.125 26.766 9.758 1 97.94 190 ALA A CA 1
ATOM 1499 C C . ALA A 1 190 ? -7.773 28.125 9.539 1 97.94 190 ALA A C 1
ATOM 1501 O O . ALA A 1 190 ? -7.754 28.984 10.438 1 97.94 190 ALA A O 1
ATOM 1502 N N . LEU A 1 191 ? -8.344 28.344 8.391 1 98.12 191 LEU A N 1
ATOM 1503 C CA . LEU A 1 191 ? -9.008 29.609 8.047 1 98.12 191 LEU A CA 1
ATOM 1504 C C . LEU A 1 191 ? -10.156 29.891 9.008 1 98.12 191 LEU A C 1
ATOM 1506 O O . LEU A 1 191 ? -10.305 31.016 9.484 1 98.12 191 LEU A O 1
ATOM 1510 N N . ASN A 1 192 ? -10.867 28.859 9.258 1 96.62 192 ASN A N 1
ATOM 1511 C CA . ASN A 1 192 ? -12 29 10.164 1 96.62 192 ASN A CA 1
ATOM 1512 C C . ASN A 1 192 ? -11.547 29.328 11.586 1 96.62 192 ASN A C 1
ATOM 1514 O O . ASN A 1 192 ? -12.156 30.156 12.266 1 96.62 192 ASN A O 1
ATOM 1518 N N . GLU A 1 193 ? -10.539 28.656 12.016 1 95.69 193 GLU A N 1
ATOM 1519 C CA . GLU A 1 193 ? -10.023 28.844 13.367 1 95.69 193 GLU A CA 1
ATOM 1520 C C . GLU A 1 193 ? -9.516 30.281 13.562 1 95.69 193 GLU A C 1
ATOM 1522 O O . GLU A 1 193 ? -9.727 30.875 14.625 1 95.69 193 GLU A O 1
ATOM 1527 N N . ILE A 1 194 ? -8.836 30.781 12.57 1 97.06 194 ILE A N 1
ATOM 1528 C CA . ILE A 1 194 ? -8.25 32.094 12.672 1 97.06 194 ILE A CA 1
ATOM 1529 C C . ILE A 1 194 ? -9.305 33.156 12.352 1 97.06 194 ILE A C 1
ATOM 1531 O O . ILE A 1 194 ? -9.242 34.281 12.859 1 97.06 194 ILE A O 1
ATOM 1535 N N . GLY A 1 195 ? -10.227 32.812 11.508 1 97.38 195 GLY A N 1
ATOM 1536 C CA . GLY A 1 195 ? -11.289 33.75 11.133 1 97.38 195 GLY A CA 1
ATOM 1537 C C . GLY A 1 195 ? -10.875 34.719 10.047 1 97.38 195 GLY A C 1
ATOM 1538 O O . GLY A 1 195 ? -11.086 35.938 10.18 1 97.38 195 GLY A O 1
ATOM 1539 N N . VAL A 1 196 ? -10.242 34.25 9.008 1 98.19 196 VAL A N 1
ATOM 1540 C CA . VAL A 1 196 ? -9.836 35.094 7.883 1 98.19 196 VAL A CA 1
ATOM 1541 C C . VAL A 1 196 ? -10.289 34.438 6.57 1 98.19 196 VAL A C 1
ATOM 1543 O O . VAL A 1 196 ? -10.633 33.25 6.539 1 98.19 196 VAL A O 1
ATOM 1546 N N . LYS A 1 197 ? -10.312 35.188 5.508 1 98 197 LYS A N 1
ATOM 1547 C CA . LYS A 1 197 ? -10.609 34.719 4.164 1 98 197 LYS A CA 1
ATOM 1548 C C . LYS A 1 197 ? -9.352 34.156 3.488 1 98 197 LYS A C 1
ATOM 1550 O O . LYS A 1 197 ? -8.234 34.531 3.854 1 98 197 LYS A O 1
ATOM 1555 N N . PRO A 1 198 ? -9.523 33.281 2.535 1 98.25 198 PRO A N 1
ATOM 1556 C CA . PRO A 1 198 ? -8.359 32.688 1.87 1 98.25 198 PRO A CA 1
ATOM 1557 C C . PRO A 1 198 ? -7.387 33.75 1.332 1 98.25 198 PRO A C 1
ATOM 1559 O O . PRO A 1 198 ? -6.172 33.594 1.475 1 98.25 198 PRO A O 1
ATOM 1562 N N . GLU A 1 199 ? -7.922 34.844 0.845 1 97.06 199 GLU A N 1
ATOM 1563 C CA . GLU A 1 199 ? -7.086 35.844 0.198 1 97.06 199 GLU A CA 1
ATOM 1564 C C . GLU A 1 199 ? -6.289 36.625 1.227 1 97.06 199 GLU A C 1
ATOM 1566 O O . GLU A 1 199 ? -5.375 37.375 0.868 1 97.06 199 GLU A O 1
ATOM 1571 N N . GLU A 1 200 ? -6.625 36.438 2.463 1 98.19 200 GLU A N 1
ATOM 1572 C CA . GLU A 1 200 ? -5.996 37.219 3.539 1 98.19 200 GLU A CA 1
ATOM 1573 C C . GLU A 1 200 ? -4.883 36.406 4.207 1 98.19 200 GLU A C 1
ATOM 1575 O O . GLU A 1 200 ? -4.16 36.938 5.059 1 98.19 200 GLU A O 1
ATOM 1580 N N . ALA A 1 201 ? -4.695 35.156 3.822 1 98.44 201 ALA A N 1
ATOM 1581 C CA . ALA A 1 201 ? -3.719 34.281 4.449 1 98.44 201 ALA A CA 1
ATOM 1582 C C . ALA A 1 201 ? -2.68 33.812 3.438 1 98.44 201 ALA A C 1
ATOM 1584 O O . ALA A 1 201 ? -2.908 33.875 2.229 1 98.44 201 ALA A O 1
ATOM 1585 N N . VAL A 1 202 ? -1.543 33.375 3.961 1 98.69 202 VAL A N 1
ATOM 1586 C CA . VAL A 1 202 ? -0.478 32.844 3.123 1 98.69 202 VAL A CA 1
ATOM 1587 C C . VAL A 1 202 ? 0.019 31.516 3.707 1 98.69 202 VAL A C 1
ATOM 1589 O O . VAL A 1 202 ? 0.158 31.375 4.926 1 98.69 202 VAL A O 1
ATOM 1592 N N . MET A 1 203 ? 0.119 30.5 2.865 1 98.88 203 MET A N 1
ATOM 1593 C CA . MET A 1 203 ? 0.698 29.203 3.238 1 98.88 203 MET A CA 1
ATOM 1594 C C . MET A 1 203 ? 2.205 29.203 2.996 1 98.88 203 MET A C 1
ATOM 1596 O O . MET A 1 203 ? 2.658 29.406 1.871 1 98.88 203 MET A O 1
ATOM 1600 N N . VAL A 1 204 ? 2.93 28.953 4.035 1 98.81 204 VAL A N 1
ATOM 1601 C CA . VAL A 1 204 ? 4.387 28.953 3.986 1 98.81 204 VAL A CA 1
ATOM 1602 C C . VAL A 1 204 ? 4.91 27.516 4.086 1 98.81 204 VAL A C 1
ATOM 1604 O O . VAL A 1 204 ? 4.57 26.797 5.02 1 98.81 204 VAL A O 1
ATOM 1607 N N . GLY A 1 205 ? 5.699 27.109 3.129 1 98.56 205 GLY A N 1
ATOM 1608 C CA . GLY A 1 205 ? 6.246 25.766 3.227 1 98.56 205 GLY A CA 1
ATOM 1609 C C . GLY A 1 205 ? 7.348 25.484 2.221 1 98.56 205 GLY A C 1
ATOM 1610 O O . GLY A 1 205 ? 7.578 26.297 1.314 1 98.56 205 GLY A O 1
ATOM 1611 N N . ASP A 1 206 ? 8.023 24.375 2.354 1 98.38 206 ASP A N 1
ATOM 1612 C CA . ASP A 1 206 ? 9.195 24.047 1.545 1 98.38 206 ASP A CA 1
ATOM 1613 C C . ASP A 1 206 ? 8.844 23.031 0.47 1 98.38 206 ASP A C 1
ATOM 1615 O O . ASP A 1 206 ? 9.625 22.812 -0.464 1 98.38 206 ASP A O 1
ATOM 1619 N N . ASN A 1 207 ? 7.758 22.375 0.618 1 98 207 ASN A N 1
ATOM 1620 C CA . ASN A 1 207 ? 7.387 21.297 -0.285 1 98 207 ASN A CA 1
ATOM 1621 C C . ASN A 1 207 ? 6.266 21.703 -1.232 1 98 207 ASN A C 1
ATOM 1623 O O . ASN A 1 207 ? 5.133 21.938 -0.8 1 98 207 ASN A O 1
ATOM 1627 N N . TYR A 1 208 ? 6.543 21.797 -2.504 1 98.5 208 TYR A N 1
ATOM 1628 C CA . TYR A 1 208 ? 5.566 22.234 -3.498 1 98.5 208 TYR A CA 1
ATOM 1629 C C . TYR A 1 208 ? 4.359 21.297 -3.516 1 98.5 208 TYR A C 1
ATOM 1631 O O . TYR A 1 208 ? 3.215 21.766 -3.529 1 98.5 208 TYR A O 1
ATOM 1639 N N . ASN A 1 209 ? 4.598 20.016 -3.426 1 97.5 209 ASN A N 1
ATOM 1640 C CA . ASN A 1 209 ? 3.559 19.016 -3.652 1 97.5 209 ASN A CA 1
ATOM 1641 C C . ASN A 1 209 ? 2.615 18.906 -2.457 1 97.5 209 ASN A C 1
ATOM 1643 O O . ASN A 1 209 ? 1.53 18.328 -2.568 1 97.5 209 ASN A O 1
ATOM 1647 N N . THR A 1 210 ? 3.074 19.406 -1.301 1 97.62 210 THR A N 1
ATOM 1648 C CA . THR A 1 210 ? 2.211 19.344 -0.126 1 97.62 210 THR A CA 1
ATOM 1649 C C . THR A 1 210 ? 1.804 20.734 0.327 1 97.62 210 THR A C 1
ATOM 1651 O O . THR A 1 210 ? 0.692 21.188 0.043 1 97.62 210 THR A O 1
ATOM 1654 N N . ASP A 1 211 ? 2.719 21.547 0.704 1 98.56 211 ASP A N 1
ATOM 1655 C CA . ASP A 1 211 ? 2.434 22.844 1.293 1 98.56 211 ASP A CA 1
ATOM 1656 C C . ASP A 1 211 ? 1.865 23.812 0.251 1 98.56 211 ASP A C 1
ATOM 1658 O O . ASP A 1 211 ? 0.788 24.375 0.445 1 98.56 211 ASP A O 1
ATOM 1662 N N . ILE A 1 212 ? 2.582 24 -0.838 1 98.62 212 ILE A N 1
ATOM 1663 C CA . ILE A 1 212 ? 2.213 25 -1.843 1 98.62 212 ILE A CA 1
ATOM 1664 C C . ILE A 1 212 ? 0.91 24.578 -2.523 1 98.62 212 ILE A C 1
ATOM 1666 O O . ILE A 1 212 ? -0.013 25.391 -2.654 1 98.62 212 ILE A O 1
ATOM 1670 N N . MET A 1 213 ? 0.844 23.328 -2.779 1 98.62 213 MET A N 1
ATOM 1671 C CA . MET A 1 213 ? -0.381 22.844 -3.41 1 98.62 213 MET A CA 1
ATOM 1672 C C . MET A 1 213 ? -1.566 22.969 -2.457 1 98.62 213 MET A C 1
ATOM 1674 O O . MET A 1 213 ? -2.689 23.234 -2.887 1 98.62 213 MET A O 1
ATOM 1678 N N . ALA A 1 214 ? -1.364 22.703 -1.163 1 98.56 214 ALA A N 1
ATOM 1679 C CA . ALA A 1 214 ? -2.439 22.875 -0.189 1 98.56 214 ALA A CA 1
ATOM 1680 C C . ALA A 1 214 ? -2.963 24.312 -0.203 1 98.56 214 ALA A C 1
ATOM 1682 O O . ALA A 1 214 ? -4.176 24.531 -0.176 1 98.56 214 ALA A O 1
ATOM 1683 N N . GLY A 1 215 ? -2.055 25.266 -0.247 1 98.5 215 GLY A N 1
ATOM 1684 C CA . GLY A 1 215 ? -2.445 26.656 -0.343 1 98.5 215 GLY A CA 1
ATOM 1685 C C . GLY A 1 215 ? -3.201 26.984 -1.618 1 98.5 215 GLY A C 1
ATOM 1686 O O . GLY A 1 215 ? -4.262 27.609 -1.575 1 98.5 215 GLY A O 1
ATOM 1687 N N . ILE A 1 216 ? -2.664 26.531 -2.74 1 98.38 216 ILE A N 1
ATOM 1688 C CA . ILE A 1 216 ? -3.277 26.766 -4.043 1 98.38 216 ILE A CA 1
ATOM 1689 C C . ILE A 1 216 ? -4.684 26.172 -4.062 1 98.38 216 ILE A C 1
ATOM 1691 O O . ILE A 1 216 ? -5.645 26.844 -4.441 1 98.38 216 ILE A O 1
ATOM 1695 N N . ASN A 1 217 ? -4.805 24.938 -3.574 1 97.81 217 ASN A N 1
ATOM 1696 C CA . ASN A 1 217 ? -6.086 24.234 -3.576 1 97.81 217 ASN A CA 1
ATOM 1697 C C . ASN A 1 217 ? -7.113 24.938 -2.697 1 97.81 217 ASN A C 1
ATOM 1699 O O . ASN A 1 217 ? -8.32 24.844 -2.941 1 97.81 217 ASN A O 1
ATOM 1703 N N . ALA A 1 218 ? -6.645 25.672 -1.715 1 98 218 ALA A N 1
ATOM 1704 C CA . ALA A 1 218 ? -7.539 26.328 -0.772 1 98 218 ALA A CA 1
ATOM 1705 C C . ALA A 1 218 ? -7.742 27.797 -1.146 1 98 218 ALA A C 1
ATOM 1707 O O . ALA A 1 218 ? -8.445 28.531 -0.45 1 98 218 ALA A O 1
ATOM 1708 N N . GLY A 1 219 ? -7.035 28.25 -2.158 1 97.88 219 GLY A N 1
ATOM 1709 C CA . GLY A 1 219 ? -7.215 29.609 -2.639 1 97.88 219 GLY A CA 1
ATOM 1710 C C . GLY A 1 219 ? -6.348 30.609 -1.912 1 97.88 219 GLY A C 1
ATOM 1711 O O . GLY A 1 219 ? -6.648 31.812 -1.909 1 97.88 219 GLY A O 1
ATOM 1712 N N . LEU A 1 220 ? -5.34 30.172 -1.261 1 98.38 220 LEU A N 1
ATOM 1713 C CA . LEU A 1 220 ? -4.406 31.047 -0.572 1 98.38 220 LEU A CA 1
ATOM 1714 C C . LEU A 1 220 ? -3.275 31.484 -1.504 1 98.38 220 LEU A C 1
ATOM 1716 O O . LEU A 1 220 ? -2.957 30.781 -2.465 1 98.38 220 LEU A O 1
ATOM 1720 N N . ASP A 1 221 ? -2.689 32.594 -1.162 1 98.56 221 ASP A N 1
ATOM 1721 C CA . ASP A 1 221 ? -1.327 32.844 -1.63 1 98.56 221 ASP A CA 1
ATOM 1722 C C . ASP A 1 221 ? -0.346 31.875 -0.961 1 98.56 221 ASP A C 1
ATOM 1724 O O . ASP A 1 221 ? -0.653 31.297 0.08 1 98.56 221 ASP A O 1
ATOM 1728 N N . THR A 1 222 ? 0.802 31.688 -1.654 1 98.69 222 THR A N 1
ATOM 1729 C CA . THR A 1 222 ? 1.766 30.719 -1.144 1 98.69 222 THR A CA 1
ATOM 1730 C C . THR A 1 222 ? 3.176 31.297 -1.149 1 98.69 222 THR A C 1
ATOM 1732 O O . THR A 1 222 ? 3.541 32.031 -2.062 1 98.69 222 THR A O 1
ATOM 1735 N N . LEU A 1 223 ? 3.873 31.016 -0.097 1 98.62 223 LEU A N 1
ATOM 1736 C CA . LEU A 1 223 ? 5.285 31.359 0.047 1 98.62 223 LEU A CA 1
ATOM 1737 C C . LEU A 1 223 ? 6.145 30.109 0.14 1 98.62 223 LEU A C 1
ATOM 1739 O O . LEU A 1 223 ? 6.195 29.469 1.189 1 98.62 223 LEU A O 1
ATOM 1743 N N . HIS A 1 224 ? 6.809 29.812 -0.986 1 98.69 224 HIS A N 1
ATOM 1744 C CA . HIS A 1 224 ? 7.727 28.672 -1.035 1 98.69 224 HIS A CA 1
ATOM 1745 C C . HIS A 1 224 ? 9.102 29.062 -0.499 1 98.69 224 HIS A C 1
ATOM 1747 O O . HIS A 1 224 ? 9.641 30.109 -0.855 1 98.69 224 HIS A O 1
ATOM 1753 N N . VAL A 1 225 ? 9.586 28.266 0.371 1 98.44 225 VAL A N 1
ATOM 1754 C CA . VAL A 1 225 ? 10.93 28.484 0.893 1 98.44 225 VAL A CA 1
ATOM 1755 C C . VAL A 1 225 ? 11.852 27.344 0.456 1 98.44 225 VAL A C 1
ATOM 1757 O O . VAL A 1 225 ? 11.445 26.172 0.463 1 98.44 225 VAL A O 1
ATOM 1760 N N . GLN A 1 226 ? 13.102 27.609 0.046 1 97.06 226 GLN A N 1
ATOM 1761 C CA . GLN A 1 226 ? 13.984 26.656 -0.596 1 97.06 226 GLN A CA 1
ATOM 1762 C C . GLN A 1 226 ? 14.898 25.969 0.427 1 97.06 226 GLN A C 1
ATOM 1764 O O . GLN A 1 226 ? 16.078 25.719 0.15 1 97.06 226 GLN A O 1
ATOM 1769 N N . THR A 1 227 ? 14.391 25.703 1.604 1 94.56 227 THR A N 1
ATOM 1770 C CA . THR A 1 227 ? 15.203 25.156 2.689 1 94.56 227 THR A CA 1
ATOM 1771 C C . THR A 1 227 ? 14.938 23.672 2.875 1 94.56 227 THR A C 1
ATOM 1773 O O . THR A 1 227 ? 15.586 23.016 3.699 1 94.56 227 THR A O 1
ATOM 1776 N N . GLY A 1 228 ? 14.016 23.141 2.076 1 93.56 228 GLY A N 1
ATOM 1777 C CA . GLY A 1 228 ? 13.625 21.766 2.314 1 93.56 228 GLY A CA 1
ATOM 1778 C C . GLY A 1 228 ? 13.555 20.938 1.046 1 93.56 228 GLY A C 1
ATOM 1779 O O . GLY A 1 228 ? 14.539 20.828 0.314 1 93.56 228 GLY A O 1
ATOM 1780 N N . VAL A 1 229 ? 12.477 20.531 0.612 1 92.88 229 VAL A N 1
ATOM 1781 C CA . VAL A 1 229 ? 12.258 19.453 -0.343 1 92.88 229 VAL A CA 1
ATOM 1782 C C . VAL A 1 229 ? 12.359 19.984 -1.768 1 92.88 229 VAL A C 1
ATOM 1784 O O . VAL A 1 229 ? 13.117 19.469 -2.584 1 92.88 229 VAL A O 1
ATOM 1787 N N . THR A 1 230 ? 11.641 21.016 -2.094 1 96.5 230 THR A N 1
ATOM 1788 C CA . THR A 1 230 ? 11.547 21.516 -3.461 1 96.5 230 THR A CA 1
ATOM 1789 C C . THR A 1 230 ? 12.555 22.625 -3.705 1 96.5 230 THR A C 1
ATOM 1791 O O . THR A 1 230 ? 12.57 23.625 -2.986 1 96.5 230 THR A O 1
ATOM 1794 N N . SER A 1 231 ? 13.352 22.469 -4.711 1 95.94 231 SER A N 1
ATOM 1795 C CA . SER A 1 231 ? 14.344 23.484 -5.07 1 95.94 231 SER A CA 1
ATOM 1796 C C . SER A 1 231 ? 13.758 24.5 -6.051 1 95.94 231 SER A C 1
ATOM 1798 O O . SER A 1 231 ? 12.672 24.281 -6.594 1 95.94 231 SER A O 1
ATOM 1800 N N . LYS A 1 232 ? 14.555 25.5 -6.176 1 95.38 232 LYS A N 1
ATOM 1801 C CA . LYS A 1 232 ? 14.18 26.484 -7.184 1 95.38 232 LYS A CA 1
ATOM 1802 C C . LYS A 1 232 ? 14.109 25.859 -8.57 1 95.38 232 LYS A C 1
ATOM 1804 O O . LYS A 1 232 ? 13.234 26.203 -9.367 1 95.38 232 LYS A O 1
ATOM 1809 N N . GLU A 1 233 ? 15.023 25.031 -8.867 1 96.75 233 GLU A N 1
ATOM 1810 C CA . GLU A 1 233 ? 15.078 24.359 -10.156 1 96.75 233 GLU A CA 1
ATOM 1811 C C . GLU A 1 233 ? 13.844 23.484 -10.375 1 96.75 233 GLU A C 1
ATOM 1813 O O . GLU A 1 233 ? 13.312 23.406 -11.484 1 96.75 233 GLU A O 1
ATOM 1818 N N . ASP A 1 234 ? 13.391 22.875 -9.297 1 96.44 234 ASP A N 1
ATOM 1819 C CA . ASP A 1 234 ? 12.203 22.016 -9.367 1 96.44 234 ASP A CA 1
ATOM 1820 C C . ASP A 1 234 ? 10.969 22.828 -9.773 1 96.44 234 ASP A C 1
ATOM 1822 O O . ASP A 1 234 ? 10.07 22.312 -10.43 1 96.44 234 ASP A O 1
ATOM 1826 N N . LEU A 1 235 ? 10.914 24.047 -9.406 1 97.06 235 LEU A N 1
ATOM 1827 C CA . LEU A 1 235 ? 9.75 24.891 -9.633 1 97.06 235 LEU A CA 1
ATOM 1828 C C . LEU A 1 235 ? 9.594 25.219 -11.109 1 97.06 235 LEU A C 1
ATOM 1830 O O . LEU A 1 235 ? 8.516 25.625 -11.555 1 97.06 235 LEU A O 1
ATOM 1834 N N . LYS A 1 236 ? 10.695 25.094 -11.859 1 95.88 236 LYS A N 1
ATOM 1835 C CA . LYS A 1 236 ? 10.648 25.391 -13.289 1 95.88 236 LYS A CA 1
ATOM 1836 C C . LYS 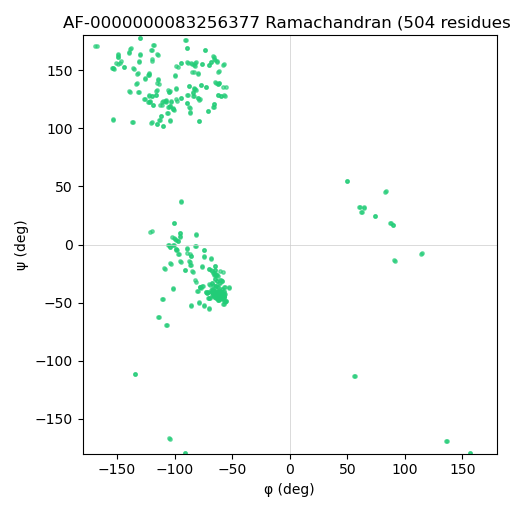A 1 236 ? 9.742 24.406 -14.023 1 95.88 236 LYS A C 1
ATOM 1838 O O . LYS A 1 236 ? 9.25 24.703 -15.117 1 95.88 236 LYS A O 1
ATOM 1843 N N . GLU A 1 237 ? 9.484 23.328 -13.398 1 95.69 237 GLU A N 1
ATOM 1844 C CA . GLU A 1 237 ? 8.805 22.234 -14.078 1 95.69 237 GLU A CA 1
ATOM 1845 C C . GLU A 1 237 ? 7.344 22.125 -13.648 1 95.69 237 GLU A C 1
ATOM 1847 O O . GLU A 1 237 ? 6.602 21.266 -14.133 1 95.69 237 GLU A O 1
ATOM 1852 N N . VAL A 1 238 ? 6.98 23 -12.766 1 96.69 238 VAL A N 1
ATOM 1853 C CA . VAL A 1 238 ? 5.621 22.859 -12.266 1 96.69 238 VAL A CA 1
ATOM 1854 C C . VAL A 1 238 ? 4.68 23.75 -13.062 1 96.69 238 VAL A C 1
ATOM 1856 O O . VAL A 1 238 ? 5.109 24.766 -13.625 1 96.69 238 VAL A O 1
ATOM 1859 N N . ASP A 1 239 ? 3.391 23.422 -13.102 1 95.25 239 ASP A N 1
ATOM 1860 C CA . ASP A 1 239 ? 2.396 24.125 -13.906 1 95.25 239 ASP A CA 1
ATOM 1861 C C . ASP A 1 239 ? 1.958 25.422 -13.234 1 95.25 239 ASP A C 1
ATOM 1863 O O . ASP A 1 239 ? 1.873 26.469 -13.883 1 95.25 239 ASP A O 1
ATOM 1867 N N . ILE A 1 240 ? 1.604 25.375 -11.969 1 97.88 240 ILE A N 1
ATOM 1868 C CA . ILE A 1 240 ? 1.176 26.531 -11.203 1 97.88 240 ILE A CA 1
ATOM 1869 C C . ILE A 1 240 ? 2.287 26.953 -10.242 1 97.88 240 ILE A C 1
ATOM 1871 O O . ILE A 1 240 ? 2.668 26.203 -9.352 1 97.88 240 ILE A O 1
ATOM 1875 N N . GLN A 1 241 ? 2.729 28.109 -10.438 1 98.19 241 GLN A N 1
ATOM 1876 C CA . GLN A 1 241 ? 3.834 28.609 -9.625 1 98.19 241 GLN A CA 1
ATOM 1877 C C . GLN A 1 241 ? 3.344 29.078 -8.266 1 98.19 241 GLN A C 1
ATOM 1879 O O . GLN A 1 241 ? 2.221 29.578 -8.133 1 98.19 241 GLN A O 1
ATOM 1884 N N . PRO A 1 242 ? 4.238 28.906 -7.234 1 98.56 242 PRO A N 1
ATOM 1885 C CA . PRO A 1 242 ? 3.902 29.609 -5.988 1 98.56 242 PRO A CA 1
ATOM 1886 C C . PRO A 1 242 ? 3.764 31.109 -6.176 1 98.56 242 PRO A C 1
ATOM 1888 O O . PRO A 1 242 ? 4.336 31.688 -7.109 1 98.56 242 PRO A O 1
ATOM 1891 N N . THR A 1 243 ? 2.957 31.766 -5.273 1 98.31 243 THR A N 1
ATOM 1892 C CA . THR A 1 243 ? 2.848 33.219 -5.328 1 98.31 243 THR A CA 1
ATOM 1893 C C . THR A 1 243 ? 4.215 33.875 -5.141 1 98.31 243 THR A C 1
ATOM 1895 O O . THR A 1 243 ? 4.551 34.844 -5.836 1 98.31 243 THR A O 1
ATOM 1898 N N . TYR A 1 244 ? 4.961 33.344 -4.184 1 97.94 244 TYR A N 1
ATOM 1899 C CA . TYR A 1 244 ? 6.309 33.812 -3.883 1 97.94 244 TYR A CA 1
ATOM 1900 C C . TYR A 1 244 ? 7.262 32.656 -3.66 1 97.94 244 TYR A C 1
ATOM 1902 O O . TYR A 1 244 ? 6.836 31.562 -3.287 1 97.94 244 TYR A O 1
ATOM 1910 N N . THR A 1 245 ? 8.516 32.875 -3.947 1 98.06 245 THR A N 1
ATOM 1911 C CA . THR A 1 245 ? 9.57 31.938 -3.588 1 98.06 245 THR A CA 1
ATOM 1912 C C . THR A 1 245 ? 10.812 32.688 -3.088 1 98.06 245 THR A C 1
ATOM 1914 O O . THR A 1 245 ? 11.203 33.688 -3.654 1 98.06 245 THR A O 1
ATOM 1917 N N . VAL A 1 246 ? 11.32 32.219 -1.954 1 97.81 246 VAL A N 1
ATOM 1918 C CA . VAL A 1 246 ? 12.523 32.812 -1.373 1 97.81 246 VAL A CA 1
ATOM 1919 C C . VAL A 1 246 ? 13.516 31.703 -1.009 1 97.81 246 VAL A C 1
ATOM 1921 O O . VAL A 1 246 ? 13.117 30.547 -0.812 1 97.81 246 VAL A O 1
ATOM 1924 N N . GLU A 1 247 ? 14.781 32.062 -0.911 1 97.25 247 GLU A N 1
ATOM 1925 C CA . GLU A 1 247 ? 15.789 31.078 -0.503 1 97.25 247 GLU A CA 1
ATOM 1926 C C . GLU A 1 247 ? 15.641 30.719 0.972 1 97.25 247 GLU A C 1
ATOM 1928 O O . GLU A 1 247 ? 15.773 29.547 1.348 1 97.25 247 GLU A O 1
ATOM 1933 N N . THR A 1 248 ? 15.477 31.734 1.766 1 96.88 248 THR A N 1
ATOM 1934 C CA . THR A 1 248 ? 15.227 31.562 3.191 1 96.88 248 THR A CA 1
ATOM 1935 C C . THR A 1 248 ? 14.172 32.562 3.678 1 96.88 248 THR A C 1
ATOM 1937 O O . THR A 1 248 ? 13.875 33.531 2.988 1 96.88 248 THR A O 1
ATOM 1940 N N . LEU A 1 249 ? 13.641 32.281 4.895 1 97.62 249 LEU A N 1
ATOM 1941 C CA . LEU A 1 249 ? 12.594 33.125 5.441 1 97.62 249 LEU A CA 1
ATOM 1942 C C . LEU A 1 249 ? 13.164 34.469 5.934 1 97.62 249 LEU A C 1
ATOM 1944 O O . LEU A 1 249 ? 12.406 35.375 6.246 1 97.62 249 LEU A O 1
ATOM 1948 N N . ALA A 1 250 ? 14.508 34.625 5.879 1 95.31 250 ALA A N 1
ATOM 1949 C CA . ALA A 1 250 ? 15.141 35.906 6.184 1 95.31 250 ALA A CA 1
ATOM 1950 C C . ALA A 1 250 ? 14.805 36.938 5.121 1 95.31 250 ALA A C 1
ATOM 1952 O O . ALA A 1 250 ? 14.859 38.156 5.387 1 95.31 250 ALA A O 1
ATOM 1953 N N . GLU A 1 251 ? 14.445 36.469 3.988 1 95.88 251 GLU A N 1
ATOM 1954 C CA . GLU A 1 251 ? 14.188 37.344 2.855 1 95.88 251 GLU A CA 1
ATOM 1955 C C . GLU A 1 251 ? 12.75 37.875 2.875 1 95.88 251 GLU A C 1
ATOM 1957 O O . GLU A 1 251 ? 12.383 38.719 2.072 1 95.88 251 GLU A O 1
ATOM 1962 N N . TRP A 1 252 ? 11.938 37.344 3.723 1 96.25 252 TRP A N 1
ATOM 1963 C CA . TRP A 1 252 ? 10.523 37.688 3.777 1 96.25 252 TRP A CA 1
ATOM 1964 C C . TRP A 1 252 ? 10.258 38.656 4.914 1 96.25 252 TRP A C 1
ATOM 1966 O O . TRP A 1 252 ? 10.492 38.344 6.082 1 96.25 252 TRP A O 1
ATOM 1976 N N . LYS A 1 253 ? 9.812 39.875 4.562 1 90.75 253 LYS A N 1
ATOM 1977 C CA . LYS A 1 253 ? 9.508 40.875 5.566 1 90.75 253 LYS A CA 1
ATOM 1978 C C . LYS A 1 253 ? 8.016 40.938 5.855 1 90.75 253 LYS A C 1
ATOM 1980 O O . LYS A 1 253 ? 7.207 41.125 4.941 1 90.75 253 LYS A O 1
ATOM 1985 N N . VAL A 1 254 ? 7.719 40.781 7.148 1 90.88 254 VAL A N 1
ATOM 1986 C CA . VAL A 1 254 ? 6.312 40.75 7.535 1 90.88 254 VAL A CA 1
ATOM 1987 C C . VAL A 1 254 ? 5.891 42.156 7.977 1 90.88 254 VAL A C 1
ATOM 1989 O O . VAL A 1 254 ? 6.699 42.906 8.516 1 90.88 254 VAL A O 1
ATOM 1992 N N . MET B 1 1 ? -9.867 -29.812 -32.5 1 61.56 1 MET B N 1
ATOM 1993 C CA . MET B 1 1 ? -9.141 -29.188 -31.391 1 61.56 1 MET B CA 1
ATOM 1994 C C . MET B 1 1 ? -7.684 -29.641 -31.375 1 61.56 1 MET B C 1
ATOM 1996 O O . MET B 1 1 ? -7.379 -30.766 -31.766 1 61.56 1 MET B O 1
ATOM 2000 N N . LYS B 1 2 ? -6.777 -28.672 -31.281 1 85.06 2 LYS B N 1
ATOM 2001 C CA . LYS B 1 2 ? -5.344 -28.953 -31.234 1 85.06 2 LYS B CA 1
ATOM 2002 C C . LYS B 1 2 ? -5 -29.891 -30.094 1 85.06 2 LYS B C 1
ATOM 2004 O O . LYS B 1 2 ? -5.605 -29.812 -29.016 1 85.06 2 LYS B O 1
ATOM 2009 N N . ASN B 1 3 ? -4.285 -30.984 -30.344 1 91.88 3 ASN B N 1
ATOM 2010 C CA . ASN B 1 3 ? -3.807 -31.875 -29.281 1 91.88 3 ASN B CA 1
ATOM 2011 C C . ASN B 1 3 ? -2.57 -31.312 -28.594 1 91.88 3 ASN B C 1
ATOM 2013 O O . ASN B 1 3 ? -1.476 -31.312 -29.156 1 91.88 3 ASN B O 1
ATOM 2017 N N . TYR B 1 4 ? -2.779 -30.844 -27.422 1 97.44 4 TYR B N 1
ATOM 2018 C CA . TYR B 1 4 ? -1.676 -30.25 -26.672 1 97.44 4 TYR B CA 1
ATOM 2019 C C . TYR B 1 4 ? -0.854 -31.312 -25.969 1 97.44 4 TYR B C 1
ATOM 2021 O O . TYR B 1 4 ? -1.407 -32.281 -25.438 1 97.44 4 TYR B O 1
ATOM 2029 N N . LYS B 1 5 ? 0.387 -31.062 -25.828 1 97.88 5 LYS B N 1
ATOM 2030 C CA . LYS B 1 5 ? 1.302 -31.984 -25.172 1 97.88 5 LYS B CA 1
ATOM 2031 C C . LYS B 1 5 ? 1.307 -31.781 -23.656 1 97.88 5 LYS B C 1
ATOM 2033 O O . LYS B 1 5 ? 1.762 -32.656 -22.906 1 97.88 5 LYS B O 1
ATOM 2038 N N . ALA B 1 6 ? 0.824 -30.641 -23.219 1 98.44 6 ALA B N 1
ATOM 2039 C CA . ALA B 1 6 ? 0.824 -30.359 -21.781 1 98.44 6 ALA B CA 1
ATOM 2040 C C . ALA B 1 6 ? -0.294 -29.375 -21.422 1 98.44 6 ALA B C 1
ATOM 2042 O O . ALA B 1 6 ? -0.689 -28.547 -22.234 1 98.44 6 ALA B O 1
ATOM 2043 N N . TYR B 1 7 ? -0.758 -29.5 -20.203 1 98.75 7 TYR B N 1
ATOM 2044 C CA . TYR B 1 7 ? -1.759 -28.594 -19.656 1 98.75 7 TYR B CA 1
ATOM 2045 C C . TYR B 1 7 ? -1.24 -27.922 -18.391 1 98.75 7 TYR B C 1
ATOM 2047 O O . TYR B 1 7 ? -0.697 -28.578 -17.5 1 98.75 7 TYR B O 1
ATOM 2055 N N . PHE B 1 8 ? -1.299 -26.625 -18.297 1 98.81 8 PHE B N 1
ATOM 2056 C CA . PHE B 1 8 ? -1.116 -25.859 -17.062 1 98.81 8 PHE B CA 1
ATOM 2057 C C . PHE B 1 8 ? -2.455 -25.359 -16.531 1 98.81 8 PHE B C 1
ATOM 2059 O O . PHE B 1 8 ? -3.156 -24.609 -17.203 1 98.81 8 PHE B O 1
ATOM 2066 N N . ILE B 1 9 ? -2.781 -25.781 -15.367 1 98.81 9 ILE B N 1
ATOM 2067 C CA . ILE B 1 9 ? -4.16 -25.672 -14.906 1 98.81 9 ILE B CA 1
ATOM 2068 C C . ILE B 1 9 ? -4.207 -24.844 -13.625 1 98.81 9 ILE B C 1
ATOM 2070 O O . ILE B 1 9 ? -3.588 -25.203 -12.625 1 98.81 9 ILE B O 1
ATOM 2074 N N . ASP B 1 10 ? -4.973 -23.75 -13.641 1 98.62 10 ASP B N 1
ATOM 2075 C CA . ASP B 1 10 ? -5.258 -22.984 -12.438 1 98.62 10 ASP B CA 1
ATOM 2076 C C . ASP B 1 10 ? -6.09 -23.781 -11.445 1 98.62 10 ASP B C 1
ATOM 2078 O O . ASP B 1 10 ? -6.707 -24.781 -11.812 1 98.62 10 ASP B O 1
ATOM 2082 N N . LEU B 1 11 ? -6.066 -23.297 -10.164 1 97.88 11 LEU B N 1
ATOM 2083 C CA . LEU B 1 11 ? -6.805 -24.016 -9.141 1 97.88 11 LEU B CA 1
ATOM 2084 C C . LEU B 1 11 ? -8.062 -23.266 -8.727 1 97.88 11 LEU B C 1
ATOM 2086 O O . LEU B 1 11 ? -9.164 -23.625 -9.141 1 97.88 11 LEU B O 1
ATOM 2090 N N . ASP B 1 12 ? -7.93 -22.141 -8.055 1 95.38 12 ASP B N 1
ATOM 2091 C CA . ASP B 1 12 ? -9.055 -21.391 -7.5 1 95.38 12 ASP B CA 1
ATOM 2092 C C . ASP B 1 12 ? -9.938 -20.828 -8.609 1 95.38 12 ASP B C 1
ATOM 2094 O O . ASP B 1 12 ? -9.469 -20.047 -9.445 1 95.38 12 ASP B O 1
ATOM 2098 N N . GLY B 1 13 ? -11.156 -21.234 -8.656 1 95.69 13 GLY B N 1
ATOM 2099 C CA . GLY B 1 13 ? -12.102 -20.797 -9.656 1 95.69 13 GLY B CA 1
ATOM 2100 C C . GLY B 1 13 ? -12.125 -21.672 -10.891 1 95.69 13 GLY B C 1
ATOM 2101 O O . GLY B 1 13 ? -13.047 -21.594 -11.703 1 95.69 13 GLY B O 1
ATOM 2102 N N . THR B 1 14 ? -11.117 -22.516 -11.016 1 97.88 14 THR B N 1
ATOM 2103 C CA . THR B 1 14 ? -10.977 -23.391 -12.18 1 97.88 14 THR B CA 1
ATOM 2104 C C . THR B 1 14 ? -11.211 -24.844 -11.789 1 97.88 14 THR B C 1
ATOM 2106 O O . THR B 1 14 ? -12.016 -25.547 -12.414 1 97.88 14 THR B O 1
ATOM 2109 N N . VAL B 1 15 ? -10.602 -25.266 -10.719 1 97.31 15 VAL B N 1
ATOM 2110 C CA . VAL B 1 15 ? -10.688 -26.641 -10.25 1 97.31 15 VAL B CA 1
ATOM 2111 C C . VAL B 1 15 ? -11.672 -26.734 -9.086 1 97.31 15 VAL B C 1
ATOM 2113 O O . VAL B 1 15 ? -12.422 -27.703 -8.969 1 97.31 15 VAL B O 1
ATOM 2116 N N . TYR B 1 16 ? -11.641 -25.703 -8.258 1 95.75 16 TYR B N 1
ATOM 2117 C CA . TYR B 1 16 ? -12.562 -25.578 -7.137 1 95.75 16 TYR B CA 1
ATOM 2118 C C . TYR B 1 16 ? -12.867 -24.125 -6.832 1 95.75 16 TYR B C 1
ATOM 2120 O O . TYR B 1 16 ? -12.188 -23.219 -7.328 1 95.75 16 TYR B O 1
ATOM 2128 N N . ARG B 1 17 ? -13.938 -23.875 -6.082 1 91.12 17 ARG B N 1
ATOM 2129 C CA . ARG B 1 17 ? -14.289 -22.562 -5.562 1 91.12 17 ARG B CA 1
ATOM 2130 C C . ARG B 1 17 ? -14.336 -22.578 -4.035 1 91.12 17 ARG B C 1
ATOM 2132 O O . ARG B 1 17 ? -15.367 -22.922 -3.447 1 91.12 17 ARG B O 1
ATOM 2139 N N . GLY B 1 18 ? -13.289 -21.984 -3.543 1 87.12 18 GLY B N 1
ATOM 2140 C CA . GLY B 1 18 ? -13.227 -22.109 -2.094 1 87.12 18 GLY B CA 1
ATOM 2141 C C . GLY B 1 18 ? -13.258 -23.547 -1.605 1 87.12 18 GLY B C 1
ATOM 2142 O O . GLY B 1 18 ? -12.375 -24.328 -1.937 1 87.12 18 GLY B O 1
ATOM 2143 N N . LYS B 1 19 ? -14.344 -23.875 -0.93 1 88 19 LYS B N 1
ATOM 2144 C CA . LYS B 1 19 ? -14.492 -25.219 -0.397 1 88 19 LYS B CA 1
ATOM 2145 C C . LYS B 1 19 ? -15.359 -26.078 -1.311 1 88 19 LYS B C 1
ATOM 2147 O O . LYS B 1 19 ? -15.516 -27.281 -1.076 1 88 19 LYS B O 1
ATOM 2152 N N . GLU B 1 20 ? -15.727 -25.562 -2.355 1 92.12 20 GLU B N 1
ATOM 2153 C CA . GLU B 1 20 ? -16.672 -26.266 -3.23 1 92.12 20 GLU B CA 1
ATOM 2154 C C . GLU B 1 20 ? -15.953 -26.844 -4.449 1 92.12 20 GLU B C 1
ATOM 2156 O O . GLU B 1 20 ? -15.258 -26.125 -5.172 1 92.12 20 GLU B O 1
ATOM 2161 N N . PRO B 1 21 ? -16.234 -28.047 -4.676 1 93.38 21 PRO B N 1
ATOM 2162 C CA . PRO B 1 21 ? -15.648 -28.656 -5.871 1 93.38 21 PRO B CA 1
ATOM 2163 C C . PRO B 1 21 ? -16.344 -28.219 -7.16 1 93.38 21 PRO B C 1
ATOM 2165 O O . PRO B 1 21 ? -17.484 -27.781 -7.125 1 93.38 21 PRO B O 1
ATOM 2168 N N . ILE B 1 22 ? -15.641 -28.281 -8.234 1 95.31 22 ILE B N 1
ATOM 2169 C CA . ILE B 1 22 ? -16.188 -28.141 -9.586 1 95.31 22 ILE B CA 1
ATOM 2170 C C . ILE B 1 22 ? -16.141 -29.484 -10.305 1 95.31 22 ILE B C 1
ATOM 2172 O O . ILE B 1 22 ? -15.094 -29.891 -10.805 1 95.31 22 ILE B O 1
ATOM 2176 N N . PRO B 1 23 ? -17.266 -30.141 -10.383 1 95.44 23 PRO B N 1
ATOM 2177 C CA . PRO B 1 23 ? -17.281 -31.531 -10.875 1 95.44 23 PRO B CA 1
ATOM 2178 C C . PRO B 1 23 ? -16.719 -31.656 -12.289 1 95.44 23 PRO B C 1
ATOM 2180 O O . PRO B 1 23 ? -16 -32.625 -12.578 1 95.44 23 PRO B O 1
ATOM 2183 N N . GLU B 1 24 ? -17 -30.719 -13.141 1 96.25 24 GLU B N 1
ATOM 2184 C CA . GLU B 1 24 ? -16.531 -30.766 -14.523 1 96.25 24 GLU B CA 1
ATOM 2185 C C . GLU B 1 24 ? -15.008 -30.688 -14.602 1 96.25 24 GLU B C 1
ATOM 2187 O O . GLU B 1 24 ? -14.391 -31.266 -15.5 1 96.25 24 GLU B O 1
ATOM 2192 N N . ALA B 1 25 ? -14.422 -30.016 -13.625 1 96.38 25 ALA B N 1
ATOM 2193 C CA . ALA B 1 25 ? -12.969 -29.891 -13.586 1 96.38 25 ALA B CA 1
ATOM 2194 C C . ALA B 1 25 ? -12.328 -31.219 -13.188 1 96.38 25 ALA B C 1
ATOM 2196 O O . ALA B 1 25 ? -11.297 -31.609 -13.75 1 96.38 25 ALA B O 1
ATOM 2197 N N . LYS B 1 26 ? -12.945 -31.875 -12.227 1 96.56 26 LYS B N 1
ATOM 2198 C CA . LYS B 1 26 ? -12.445 -33.188 -11.805 1 96.56 26 LYS B CA 1
ATOM 2199 C C . LYS B 1 26 ? -12.438 -34.156 -12.969 1 96.56 26 LYS B C 1
ATOM 2201 O O . LYS B 1 26 ? -11.453 -34.875 -13.188 1 96.56 26 LYS B O 1
ATOM 2206 N N . MET B 1 27 ? -13.516 -34.156 -13.688 1 96.5 27 MET B N 1
ATOM 2207 C CA . MET B 1 27 ? -13.625 -35.062 -14.836 1 96.5 27 MET B CA 1
ATOM 2208 C C . MET B 1 27 ? -12.555 -34.75 -15.875 1 96.5 27 MET B C 1
ATOM 2210 O O . MET B 1 27 ? -11.93 -35.688 -16.422 1 96.5 27 MET B O 1
ATOM 2214 N N . PHE B 1 28 ? -12.398 -33.531 -16.109 1 97.38 28 PHE B N 1
ATOM 2215 C CA . PHE B 1 28 ? -11.406 -33.062 -17.047 1 97.38 28 PHE B CA 1
ATOM 2216 C C . PHE B 1 28 ? -10.008 -33.5 -16.641 1 97.38 28 PHE B C 1
ATOM 2218 O O . PHE B 1 28 ? -9.25 -34.031 -17.453 1 97.38 28 PHE B O 1
ATOM 2225 N N . ILE B 1 29 ? -9.625 -33.344 -15.375 1 97.62 29 ILE B N 1
ATOM 2226 C CA . ILE B 1 29 ? -8.297 -33.688 -14.867 1 97.62 29 ILE B CA 1
ATOM 2227 C C . ILE B 1 29 ? -8.102 -35.188 -14.898 1 97.62 29 ILE B C 1
ATOM 2229 O O . ILE B 1 29 ? -7.035 -35.688 -15.273 1 97.62 29 ILE B O 1
ATOM 2233 N N . ASN B 1 30 ? -9.148 -35.906 -14.578 1 96.38 30 ASN B N 1
ATOM 2234 C CA . ASN B 1 30 ? -9.086 -37.344 -14.664 1 96.38 30 ASN B CA 1
ATOM 2235 C C . ASN B 1 30 ? -8.828 -37.812 -16.094 1 96.38 30 ASN B C 1
ATOM 2237 O O . ASN B 1 30 ? -8.086 -38.781 -16.297 1 96.38 30 ASN B O 1
ATOM 2241 N N . ASP B 1 31 ? -9.438 -37.188 -17 1 96.44 31 ASP B N 1
ATOM 2242 C CA . ASP B 1 31 ? -9.242 -37.531 -18.406 1 96.44 31 ASP B CA 1
ATOM 2243 C C . ASP B 1 31 ? -7.801 -37.281 -18.844 1 96.44 31 ASP B C 1
ATOM 2245 O O . ASP B 1 31 ? -7.199 -38.125 -19.531 1 96.44 31 ASP B O 1
ATOM 2249 N N . ILE B 1 32 ? -7.242 -36.156 -18.438 1 97.19 32 ILE B N 1
ATOM 2250 C CA . ILE B 1 32 ? -5.859 -35.781 -18.734 1 97.19 32 ILE B CA 1
ATOM 2251 C C . ILE B 1 32 ? -4.914 -36.844 -18.141 1 97.19 32 ILE B C 1
ATOM 2253 O O . ILE B 1 32 ? -3.98 -37.281 -18.812 1 97.19 32 ILE B O 1
ATOM 2257 N N . GLN B 1 33 ? -5.207 -37.219 -16.969 1 97 33 GLN B N 1
ATOM 2258 C CA . GLN B 1 33 ? -4.367 -38.156 -16.25 1 97 33 GLN B CA 1
ATOM 2259 C C . GLN B 1 33 ? -4.488 -39.562 -16.859 1 97 33 GLN B C 1
ATOM 2261 O O . GLN B 1 33 ? -3.486 -40.281 -17.016 1 97 33 GLN B O 1
ATOM 2266 N N . ALA B 1 34 ? -5.68 -39.969 -17.219 1 96.75 34 ALA B N 1
ATOM 2267 C CA . ALA B 1 34 ? -5.914 -41.25 -17.828 1 96.75 34 ALA B CA 1
ATOM 2268 C C . ALA B 1 34 ? -5.168 -41.406 -19.156 1 96.75 34 ALA B C 1
ATOM 2270 O O . ALA B 1 34 ? -4.703 -42.469 -19.5 1 96.75 34 ALA B O 1
ATOM 2271 N N . LYS B 1 35 ? -5.035 -40.344 -19.828 1 96.88 35 LYS B N 1
ATOM 2272 C CA . LYS B 1 35 ? -4.371 -40.344 -21.141 1 96.88 35 LYS B CA 1
ATOM 2273 C C . LYS B 1 35 ? -2.867 -40.125 -20.984 1 96.88 35 LYS B C 1
ATOM 2275 O O . LYS B 1 35 ? -2.129 -40.156 -21.969 1 96.88 35 LYS B O 1
ATOM 2280 N N . GLY B 1 36 ? -2.475 -39.844 -19.797 1 96.81 36 GLY B N 1
ATOM 2281 C CA . GLY B 1 36 ? -1.06 -39.656 -19.516 1 96.81 36 GLY B CA 1
ATOM 2282 C C . GLY B 1 36 ? -0.513 -38.344 -20.047 1 96.81 36 GLY B C 1
ATOM 2283 O O . GLY B 1 36 ? 0.68 -38.25 -20.344 1 96.81 36 GLY B O 1
ATOM 2284 N N . ILE B 1 37 ? -1.331 -37.375 -20.219 1 97.56 37 ILE B N 1
ATOM 2285 C CA . ILE B 1 37 ? -0.881 -36.094 -20.734 1 97.56 37 ILE B CA 1
ATOM 2286 C C . ILE B 1 37 ? -0.202 -35.312 -19.625 1 97.56 37 ILE B C 1
ATOM 2288 O O . ILE B 1 37 ? -0.791 -35.062 -18.562 1 97.56 37 ILE B O 1
ATOM 2292 N N . PRO B 1 38 ? 1.011 -34.875 -19.844 1 98.19 38 PRO B N 1
ATOM 2293 C CA . PRO B 1 38 ? 1.707 -34.094 -18.828 1 98.19 38 PRO B CA 1
ATOM 2294 C C . PRO B 1 38 ? 0.931 -32.812 -18.438 1 98.19 38 PRO B C 1
ATOM 2296 O O . PRO B 1 38 ? 0.328 -32.188 -19.297 1 98.19 38 PRO B O 1
ATOM 2299 N N . HIS B 1 39 ? 0.844 -32.531 -17.094 1 98.5 39 HIS B N 1
ATOM 2300 C CA . HIS B 1 39 ? 0.136 -31.328 -16.625 1 98.5 39 HIS B CA 1
ATOM 2301 C C . HIS B 1 39 ? 0.679 -30.844 -15.289 1 98.5 39 HIS B C 1
ATOM 2303 O O . HIS B 1 39 ? 1.281 -31.625 -14.547 1 98.5 39 HIS B O 1
ATOM 2309 N N . LEU B 1 40 ? 0.588 -29.578 -15.047 1 98.75 40 LEU B N 1
ATOM 2310 C CA . LEU B 1 40 ? 0.915 -28.938 -13.773 1 98.75 40 LEU B CA 1
ATOM 2311 C C . LEU B 1 40 ? -0.261 -28.109 -13.273 1 98.75 40 LEU B C 1
ATOM 2313 O O . LEU B 1 40 ? -0.984 -27.5 -14.062 1 98.75 40 LEU B O 1
ATOM 2317 N N . PHE B 1 41 ? -0.425 -28.141 -11.969 1 98.75 41 PHE B N 1
ATOM 2318 C CA . PHE B 1 41 ? -1.305 -27.188 -11.32 1 98.75 41 PHE B CA 1
ATOM 2319 C C . PHE B 1 41 ? -0.553 -25.906 -10.984 1 98.75 41 PHE B C 1
ATOM 2321 O O . PHE B 1 41 ? 0.399 -25.922 -10.203 1 98.75 41 PHE B O 1
ATOM 2328 N N . VAL B 1 42 ? -0.999 -24.781 -11.57 1 98.5 42 VAL B N 1
ATOM 2329 C CA . VAL B 1 42 ? -0.315 -23.5 -11.445 1 98.5 42 VAL B CA 1
ATOM 2330 C C . VAL B 1 42 ? -1.188 -22.531 -10.656 1 98.5 42 VAL B C 1
ATOM 2332 O O . VAL B 1 42 ? -2.195 -22.031 -11.164 1 98.5 42 VAL B O 1
ATOM 2335 N N . THR B 1 43 ? -0.809 -22.25 -9.438 1 97.88 43 THR B N 1
ATOM 2336 C CA . THR B 1 43 ? -1.606 -21.406 -8.547 1 97.88 43 THR B CA 1
ATOM 2337 C C . THR B 1 43 ? -0.799 -20.203 -8.07 1 97.88 43 THR B C 1
ATOM 2339 O O . THR B 1 43 ? 0.416 -20.297 -7.887 1 97.88 43 THR B O 1
ATOM 2342 N N . ASN B 1 44 ? -1.411 -19.062 -7.844 1 97.69 44 ASN B N 1
ATOM 2343 C CA . ASN B 1 44 ? -0.761 -17.859 -7.312 1 97.69 44 ASN B CA 1
ATOM 2344 C C . ASN B 1 44 ? -0.644 -17.922 -5.793 1 97.69 44 ASN B C 1
ATOM 2346 O O . ASN B 1 44 ? -0.048 -17.031 -5.176 1 97.69 44 ASN B O 1
ATOM 2350 N N . ASN B 1 45 ? -1.134 -18.953 -5.188 1 97.19 45 ASN B N 1
ATOM 2351 C CA . ASN B 1 45 ? -1.046 -19.078 -3.734 1 97.19 45 ASN B CA 1
ATOM 2352 C C . ASN B 1 45 ? 0.384 -19.359 -3.281 1 97.19 45 ASN B C 1
ATOM 2354 O O . ASN B 1 45 ? 0.95 -20.406 -3.604 1 97.19 45 ASN B O 1
ATOM 2358 N N . SER B 1 46 ? 0.854 -18.391 -2.586 1 98.12 46 SER B N 1
ATOM 2359 C CA . SER B 1 46 ? 2.238 -18.531 -2.148 1 98.12 46 SER B CA 1
ATOM 2360 C C . SER B 1 46 ? 2.316 -19.078 -0.729 1 98.12 46 SER B C 1
ATOM 2362 O O . SER B 1 46 ? 3.4 -19.391 -0.237 1 98.12 46 SER B O 1
ATOM 2364 N N . SER B 1 47 ? 1.175 -19.188 -0.052 1 98 47 SER B N 1
ATOM 2365 C CA . SER B 1 47 ? 1.189 -19.484 1.378 1 98 47 SER B CA 1
ATOM 2366 C C . SER B 1 47 ? 1.295 -20.984 1.634 1 98 47 SER B C 1
ATOM 2368 O O . SER B 1 47 ? 1.764 -21.406 2.693 1 98 47 SER B O 1
ATOM 2370 N N . ARG B 1 48 ? 0.903 -21.812 0.694 1 97.81 48 ARG B N 1
ATOM 2371 C CA . ARG B 1 48 ? 0.831 -23.25 0.915 1 97.81 48 ARG B CA 1
ATOM 2372 C C . ARG B 1 48 ? 2.053 -23.969 0.335 1 97.81 48 ARG B C 1
ATOM 2374 O O . ARG B 1 48 ? 2.535 -23.594 -0.739 1 97.81 48 ARG B O 1
ATOM 2381 N N . THR B 1 49 ? 2.447 -25 1.029 1 98.25 49 THR B N 1
ATOM 2382 C CA . THR B 1 49 ? 3.439 -25.906 0.464 1 98.25 49 THR B CA 1
ATOM 2383 C C . THR B 1 49 ? 2.82 -26.766 -0.634 1 98.25 49 THR B C 1
ATOM 2385 O O . THR B 1 49 ? 1.598 -26.812 -0.784 1 98.25 49 THR B O 1
ATOM 2388 N N . GLN B 1 50 ? 3.658 -27.422 -1.378 1 98.19 50 GLN B N 1
ATOM 2389 C CA . GLN B 1 50 ? 3.168 -28.375 -2.377 1 98.19 50 GLN B CA 1
ATOM 2390 C C . GLN B 1 50 ? 2.326 -29.469 -1.729 1 98.19 50 GLN B C 1
ATOM 2392 O O . GLN B 1 50 ? 1.258 -29.812 -2.234 1 98.19 50 GLN B O 1
ATOM 2397 N N . ALA B 1 51 ? 2.787 -29.938 -0.578 1 98.38 51 ALA B N 1
ATOM 2398 C CA . ALA B 1 51 ? 2.084 -31 0.131 1 98.38 51 ALA B CA 1
ATOM 2399 C C . ALA B 1 51 ? 0.684 -30.562 0.542 1 98.38 51 ALA B C 1
ATOM 2401 O O . ALA B 1 51 ? -0.287 -31.297 0.363 1 98.38 51 ALA B O 1
ATOM 2402 N N . LYS B 1 52 ? 0.57 -29.406 1.087 1 98.31 52 LYS B N 1
ATOM 2403 C CA . LYS B 1 52 ? -0.724 -28.891 1.523 1 98.31 52 LYS B CA 1
ATOM 2404 C C . LYS B 1 52 ? -1.646 -28.641 0.334 1 98.31 52 LYS B C 1
ATOM 2406 O O . LYS B 1 52 ? -2.861 -28.828 0.437 1 98.31 52 LYS B O 1
ATOM 2411 N N . THR B 1 53 ? -1.083 -28.234 -0.738 1 98.06 53 THR B N 1
ATOM 2412 C CA . THR B 1 53 ? -1.874 -28.031 -1.945 1 98.06 53 THR B CA 1
ATOM 2413 C C . THR B 1 53 ? -2.42 -29.344 -2.471 1 98.06 53 THR B C 1
ATOM 2415 O O . THR B 1 53 ? -3.582 -29.438 -2.871 1 98.06 53 THR B O 1
ATOM 2418 N N . VAL B 1 54 ? -1.584 -30.375 -2.441 1 98.44 54 VAL B N 1
ATOM 2419 C CA . VAL B 1 54 ? -2.006 -31.703 -2.863 1 98.44 54 VAL B CA 1
ATOM 2420 C C . VAL B 1 54 ? -3.121 -32.188 -1.949 1 98.44 54 VAL B C 1
ATOM 2422 O O . VAL B 1 54 ? -4.098 -32.781 -2.418 1 98.44 54 VAL B O 1
ATOM 2425 N N . GLU B 1 55 ? -2.979 -31.969 -0.665 1 98.19 55 GLU B N 1
ATOM 2426 C CA . GLU B 1 55 ? -4.02 -32.344 0.287 1 98.19 55 GLU B CA 1
ATOM 2427 C C . GLU B 1 55 ? -5.336 -31.641 -0.031 1 98.19 55 GLU B C 1
ATOM 2429 O O . GLU B 1 55 ? -6.402 -32.25 0.037 1 98.19 55 GLU B O 1
ATOM 2434 N N . LYS B 1 56 ? -5.238 -30.391 -0.347 1 97.25 56 LYS B N 1
ATOM 2435 C CA . LYS B 1 56 ? -6.441 -29.641 -0.708 1 97.25 56 LYS B CA 1
ATOM 2436 C C . LYS B 1 56 ? -7.09 -30.219 -1.963 1 97.25 56 LYS B C 1
ATOM 2438 O O . LYS B 1 56 ? -8.312 -30.359 -2.031 1 97.25 56 LYS B O 1
ATOM 2443 N N . LEU B 1 57 ? -6.273 -30.516 -2.979 1 97.94 57 LEU B N 1
ATOM 2444 C CA . LEU B 1 57 ? -6.777 -31.125 -4.203 1 97.94 57 LEU B CA 1
ATOM 2445 C C . LEU B 1 57 ? -7.488 -32.438 -3.898 1 97.94 57 LEU B C 1
ATOM 2447 O O . LEU B 1 57 ? -8.57 -32.719 -4.43 1 97.94 57 LEU B O 1
ATOM 2451 N N . LYS B 1 58 ? -6.918 -33.188 -3.002 1 97.44 58 LYS B N 1
ATOM 2452 C CA . LYS B 1 58 ? -7.5 -34.469 -2.605 1 97.44 58 LYS B CA 1
ATOM 2453 C C . LYS B 1 58 ? -8.875 -34.281 -1.965 1 97.44 58 LYS B C 1
ATOM 2455 O O . LYS B 1 58 ? -9.789 -35.062 -2.186 1 97.44 58 LYS B O 1
ATOM 2460 N N . GLU B 1 59 ? -8.984 -33.25 -1.17 1 96.69 59 GLU B N 1
ATOM 2461 C CA . GLU B 1 59 ? -10.266 -32.938 -0.545 1 96.69 59 GLU B CA 1
ATOM 2462 C C . GLU B 1 59 ? -11.336 -32.656 -1.596 1 96.69 59 GLU B C 1
ATOM 2464 O O . GLU B 1 59 ? -12.531 -32.812 -1.328 1 96.69 59 GLU B O 1
ATOM 2469 N N . HIS B 1 60 ? -10.914 -32.281 -2.744 1 96.31 60 HIS B N 1
ATOM 2470 C CA . HIS B 1 60 ? -11.852 -32 -3.824 1 96.31 60 HIS B CA 1
ATOM 2471 C C . HIS B 1 60 ? -11.93 -33.188 -4.805 1 96.31 60 HIS B C 1
ATOM 2473 O O . HIS B 1 60 ? -12.461 -33.031 -5.91 1 96.31 60 HIS B O 1
ATOM 2479 N N . GLY B 1 61 ? -11.258 -34.281 -4.465 1 95 61 GLY B N 1
ATOM 2480 C CA . GLY B 1 61 ? -11.375 -35.531 -5.238 1 95 61 GLY B CA 1
ATOM 2481 C C . GLY B 1 61 ? -10.359 -35.625 -6.355 1 95 61 GLY B C 1
ATOM 2482 O O . GLY B 1 61 ? -10.531 -36.406 -7.289 1 95 61 GLY B O 1
ATOM 2483 N N . ILE B 1 62 ? -9.375 -34.844 -6.297 1 97.12 62 ILE B N 1
ATOM 2484 C CA . ILE B 1 62 ? -8.359 -34.844 -7.348 1 97.12 62 ILE B CA 1
ATOM 2485 C C . ILE B 1 62 ? -7.043 -35.406 -6.801 1 97.12 62 ILE B C 1
ATOM 2487 O O . ILE B 1 62 ? -6.492 -34.844 -5.84 1 97.12 62 ILE B O 1
ATOM 2491 N N . GLU B 1 63 ? -6.594 -36.469 -7.395 1 96.88 63 GLU B N 1
ATOM 2492 C CA . GLU B 1 63 ? -5.285 -37 -7.035 1 96.88 63 GLU B CA 1
ATOM 2493 C C . GLU B 1 63 ? -4.164 -36.25 -7.75 1 96.88 63 GLU B C 1
ATOM 2495 O O . GLU B 1 63 ? -4.273 -35.938 -8.938 1 96.88 63 GLU B O 1
ATOM 2500 N N . ALA B 1 64 ? -3.17 -35.875 -7.023 1 98 64 ALA B N 1
ATOM 2501 C CA . ALA B 1 64 ? -2.021 -35.188 -7.594 1 98 64 ALA B CA 1
ATOM 2502 C C . ALA B 1 64 ? -0.747 -35.5 -6.82 1 98 64 ALA B C 1
ATOM 2504 O O . ALA B 1 64 ? -0.805 -35.969 -5.676 1 98 64 ALA B O 1
ATOM 2505 N N . LYS B 1 65 ? 0.335 -35.375 -7.48 1 97.81 65 LYS B N 1
ATOM 2506 C CA . LYS B 1 65 ? 1.647 -35.438 -6.844 1 97.81 65 LYS B CA 1
ATOM 2507 C C . LYS B 1 65 ? 2.188 -34.031 -6.551 1 97.81 65 LYS B C 1
ATOM 2509 O O . LYS B 1 65 ? 1.825 -33.062 -7.227 1 97.81 65 LYS B O 1
ATOM 2514 N N . GLU B 1 66 ? 3.023 -33.969 -5.539 1 98.06 66 GLU B N 1
ATOM 2515 C CA . GLU B 1 66 ? 3.594 -32.688 -5.148 1 98.06 66 GLU B CA 1
ATOM 2516 C C . GLU B 1 66 ? 4.324 -32.031 -6.316 1 98.06 66 GLU B C 1
ATOM 2518 O O . GLU B 1 66 ? 4.25 -30.812 -6.5 1 98.06 66 GLU B O 1
ATOM 2523 N N . GLU B 1 67 ? 4.984 -32.844 -7.129 1 97.38 67 GLU B N 1
ATOM 2524 C CA . GLU B 1 67 ? 5.781 -32.312 -8.234 1 97.38 67 GLU B CA 1
ATOM 2525 C C . GLU B 1 67 ? 4.895 -31.688 -9.312 1 97.38 67 GLU B C 1
ATOM 2527 O O . GLU B 1 67 ? 5.383 -31 -10.203 1 97.38 67 GLU B O 1
ATOM 2532 N N . GLN B 1 68 ? 3.615 -31.938 -9.219 1 98.25 68 GLN B N 1
ATOM 2533 C CA . GLN B 1 68 ? 2.682 -31.406 -10.203 1 98.25 68 GLN B CA 1
ATOM 2534 C C . GLN B 1 68 ? 2.18 -30.031 -9.781 1 98.25 68 GLN B C 1
ATOM 2536 O O . GLN B 1 68 ? 1.459 -29.359 -10.539 1 98.25 68 GLN B O 1
ATOM 2541 N N . VAL B 1 69 ? 2.6 -29.578 -8.602 1 98.56 69 VAL B N 1
ATOM 2542 C CA . VAL B 1 69 ? 2.143 -28.281 -8.086 1 98.56 69 VAL B CA 1
ATOM 2543 C C . VAL B 1 69 ? 3.242 -27.234 -8.258 1 98.56 69 VAL B C 1
ATOM 2545 O O . VAL B 1 69 ? 4.371 -27.438 -7.793 1 98.56 69 VAL B O 1
ATOM 2548 N N . LEU B 1 70 ? 2.871 -26.219 -8.953 1 98.56 70 LEU B N 1
ATOM 2549 C CA . LEU B 1 70 ? 3.787 -25.094 -9.133 1 98.56 70 LEU B CA 1
ATOM 2550 C C . LEU B 1 70 ? 3.203 -23.812 -8.539 1 98.56 70 LEU B C 1
ATOM 2552 O O . LEU B 1 70 ? 2.119 -23.375 -8.938 1 98.56 70 LEU B O 1
ATOM 2556 N N . THR B 1 71 ? 3.904 -23.234 -7.578 1 98.38 71 THR B N 1
ATOM 2557 C CA . THR B 1 71 ? 3.508 -22 -6.922 1 98.38 71 THR B CA 1
ATOM 2558 C C . THR B 1 71 ? 4.508 -20.875 -7.223 1 98.38 71 THR B C 1
ATOM 2560 O O . THR B 1 71 ? 5.629 -21.141 -7.652 1 98.38 71 THR B O 1
ATOM 2563 N N . PRO B 1 72 ? 4.074 -19.656 -6.977 1 98.25 72 PRO B N 1
ATOM 2564 C CA . PRO B 1 72 ? 5.039 -18.578 -7.188 1 98.25 72 PRO B CA 1
ATOM 2565 C C . PRO B 1 72 ? 6.215 -18.625 -6.215 1 98.25 72 PRO B C 1
ATOM 2567 O O . PRO B 1 72 ? 7.297 -18.125 -6.512 1 98.25 72 PRO B O 1
ATOM 2570 N N . SER B 1 73 ? 6.031 -19.234 -5.051 1 98.62 73 SER B N 1
ATOM 2571 C CA . SER B 1 73 ? 7.121 -19.453 -4.105 1 98.62 73 SER B CA 1
ATOM 2572 C C . SER B 1 73 ? 8.219 -20.312 -4.715 1 98.62 73 SER B C 1
ATOM 2574 O O . SER B 1 73 ? 9.406 -20 -4.594 1 98.62 73 SER B O 1
ATOM 2576 N N . ILE B 1 74 ? 7.797 -21.391 -5.367 1 98.19 74 ILE B N 1
ATOM 2577 C CA . ILE B 1 74 ? 8.727 -22.297 -6.016 1 98.19 74 ILE B CA 1
ATOM 2578 C C . ILE B 1 74 ? 9.438 -21.578 -7.164 1 98.19 74 ILE B C 1
ATOM 2580 O O . ILE B 1 74 ? 10.656 -21.688 -7.312 1 98.19 74 ILE B O 1
ATOM 2584 N N . ALA B 1 75 ? 8.656 -20.859 -7.938 1 98.12 75 ALA B N 1
ATOM 2585 C CA . ALA B 1 75 ? 9.234 -20.094 -9.047 1 98.12 75 ALA B CA 1
ATOM 2586 C C . ALA B 1 75 ? 10.258 -19.078 -8.547 1 98.12 75 ALA B C 1
ATOM 2588 O O . ALA B 1 75 ? 11.32 -18.906 -9.148 1 98.12 75 ALA B O 1
ATOM 2589 N N . ALA B 1 76 ? 9.969 -18.391 -7.43 1 98.5 76 ALA B N 1
ATOM 2590 C CA . ALA B 1 76 ? 10.875 -17.391 -6.848 1 98.5 76 ALA B CA 1
ATOM 2591 C C . ALA B 1 76 ? 12.172 -18.047 -6.391 1 98.5 76 ALA B C 1
ATOM 2593 O O . ALA B 1 76 ? 13.266 -17.547 -6.684 1 98.5 76 ALA B O 1
ATOM 2594 N N . ALA B 1 77 ? 12.039 -19.156 -5.707 1 98.44 77 ALA B N 1
ATOM 2595 C CA . ALA B 1 77 ? 13.219 -19.875 -5.234 1 98.44 77 ALA B CA 1
ATOM 2596 C C . ALA B 1 77 ? 14.094 -20.328 -6.402 1 98.44 77 ALA B C 1
ATOM 2598 O O . ALA B 1 77 ? 15.312 -20.203 -6.355 1 98.44 77 ALA B O 1
ATOM 2599 N N . ASN B 1 78 ? 13.422 -20.859 -7.449 1 97.44 78 ASN B N 1
ATOM 2600 C CA . ASN B 1 78 ? 14.141 -21.281 -8.641 1 97.44 78 ASN B CA 1
ATOM 2601 C C . ASN B 1 78 ? 14.883 -20.125 -9.297 1 97.44 78 ASN B C 1
ATOM 2603 O O . ASN B 1 78 ? 16.047 -20.266 -9.688 1 97.44 78 ASN B O 1
ATOM 2607 N N . TYR B 1 79 ? 14.203 -19.047 -9.43 1 97.38 79 TYR B N 1
ATOM 2608 C CA . TYR B 1 79 ? 14.789 -17.859 -10.039 1 97.38 79 TYR B CA 1
ATOM 2609 C C . TYR B 1 79 ? 16.031 -17.422 -9.273 1 97.38 79 TYR B C 1
ATOM 2611 O O . TYR B 1 79 ? 17.094 -17.203 -9.867 1 97.38 79 TYR B O 1
ATOM 2619 N N . ILE B 1 80 ? 15.906 -17.281 -7.941 1 98.38 80 ILE B N 1
ATOM 2620 C CA . ILE B 1 80 ? 17 -16.812 -7.102 1 98.38 80 ILE B CA 1
ATOM 2621 C C . ILE B 1 80 ? 18.172 -17.781 -7.188 1 98.38 80 ILE B C 1
ATOM 2623 O O . ILE B 1 80 ? 19.328 -17.359 -7.336 1 98.38 80 ILE B O 1
ATOM 2627 N N . ASP B 1 81 ? 17.875 -19.062 -7.148 1 98.06 81 ASP B N 1
ATOM 2628 C CA . ASP B 1 81 ? 18.906 -20.094 -7.215 1 98.06 81 ASP B CA 1
ATOM 2629 C C . ASP B 1 81 ? 19.688 -20 -8.523 1 98.06 81 ASP B C 1
ATOM 2631 O O . ASP B 1 81 ? 20.906 -20.188 -8.547 1 98.06 81 ASP B O 1
ATOM 2635 N N . GLN B 1 82 ? 18.969 -19.734 -9.602 1 96.44 82 GLN B N 1
ATOM 2636 C CA . GLN B 1 82 ? 19.609 -19.609 -10.914 1 96.44 82 GLN B CA 1
ATOM 2637 C C . GLN B 1 82 ? 20.5 -18.375 -10.977 1 96.44 82 GLN B C 1
ATOM 2639 O O . GLN B 1 82 ? 21.531 -18.375 -11.641 1 96.44 82 GLN B O 1
ATOM 2644 N N . GLN B 1 83 ? 20.109 -17.312 -10.281 1 97.44 83 GLN B N 1
ATOM 2645 C CA . GLN B 1 83 ? 20.844 -16.062 -10.305 1 97.44 83 GLN B CA 1
ATOM 2646 C C . GLN B 1 83 ? 22.062 -16.125 -9.383 1 97.44 83 GLN B C 1
ATOM 2648 O O . GLN B 1 83 ? 23.125 -15.578 -9.703 1 97.44 83 GLN B O 1
ATOM 2653 N N . LYS B 1 84 ? 21.859 -16.766 -8.203 1 98 84 LYS B N 1
ATOM 2654 C CA . LYS B 1 84 ? 22.906 -16.828 -7.188 1 98 84 LYS B CA 1
ATOM 2655 C C . LYS B 1 84 ? 22.734 -18.062 -6.301 1 98 84 LYS B C 1
ATOM 2657 O O . LYS B 1 84 ? 21.875 -18.078 -5.414 1 98 84 LYS B O 1
ATOM 2662 N N . LYS B 1 85 ? 23.609 -19.031 -6.492 1 97.81 85 LYS B N 1
ATOM 2663 C CA . LYS B 1 85 ? 23.578 -20.219 -5.648 1 97.81 85 LYS B CA 1
ATOM 2664 C C . LYS B 1 85 ? 23.828 -19.859 -4.188 1 97.81 85 LYS B C 1
ATOM 2666 O O . LYS B 1 85 ? 24.656 -19 -3.887 1 97.81 85 LYS B O 1
ATOM 2671 N N . ASN B 1 86 ? 23.125 -20.453 -3.293 1 97.56 86 ASN B N 1
ATOM 2672 C CA . ASN B 1 86 ? 23.25 -20.297 -1.849 1 97.56 86 ASN B CA 1
ATOM 2673 C C . ASN B 1 86 ? 22.984 -18.844 -1.426 1 97.56 86 ASN B C 1
ATOM 2675 O O . ASN B 1 86 ? 23.641 -18.344 -0.506 1 97.56 86 ASN B O 1
ATOM 2679 N N . ALA B 1 87 ? 22.125 -18.188 -2.156 1 98.69 87 ALA B N 1
ATOM 2680 C CA . ALA B 1 87 ? 21.797 -16.797 -1.853 1 98.69 87 ALA B CA 1
ATOM 2681 C C . ALA B 1 87 ? 21.172 -16.672 -0.467 1 98.69 87 ALA B C 1
ATOM 2683 O O . ALA B 1 87 ? 20.547 -17.625 0.024 1 98.69 87 ALA B O 1
ATOM 2684 N N . LYS B 1 88 ? 21.406 -15.508 0.187 1 98.81 88 LYS B N 1
ATOM 2685 C CA . LYS B 1 88 ? 20.75 -15.133 1.432 1 98.81 88 LYS B CA 1
ATOM 2686 C C . LYS B 1 88 ? 19.453 -14.383 1.155 1 98.81 88 LYS B C 1
ATOM 2688 O O . LYS B 1 88 ? 19.422 -13.438 0.363 1 98.81 88 LYS B O 1
ATOM 2693 N N . VAL B 1 89 ? 18.375 -14.883 1.814 1 98.94 89 VAL B N 1
ATOM 2694 C CA . VAL B 1 89 ? 17.062 -14.336 1.493 1 98.94 89 VAL B CA 1
ATOM 2695 C C . VAL B 1 89 ? 16.375 -13.859 2.771 1 98.94 89 VAL B C 1
ATOM 2697 O O . VAL B 1 89 ? 16.312 -14.594 3.762 1 98.94 89 VAL B O 1
ATOM 2700 N N . PHE B 1 90 ? 15.953 -12.602 2.811 1 98.88 90 PHE B N 1
ATOM 2701 C CA . PHE B 1 90 ? 14.961 -12.156 3.785 1 98.88 90 PHE B CA 1
ATOM 2702 C C . PHE B 1 90 ? 13.555 -12.461 3.301 1 98.88 90 PHE B C 1
ATOM 2704 O O . PHE B 1 90 ? 13.164 -12.047 2.205 1 98.88 90 PHE B O 1
ATOM 2711 N N . MET B 1 91 ? 12.773 -13.117 4.113 1 98.56 91 MET B N 1
ATOM 2712 C CA . MET B 1 91 ? 11.492 -13.625 3.639 1 98.56 91 MET B CA 1
ATOM 2713 C C . MET B 1 91 ? 10.336 -12.961 4.375 1 98.56 91 MET B C 1
ATOM 2715 O O . MET B 1 91 ? 10.359 -12.844 5.602 1 98.56 91 MET B O 1
ATOM 2719 N N . ILE B 1 92 ? 9.414 -12.453 3.617 1 98.5 92 ILE B N 1
ATOM 2720 C CA . ILE B 1 92 ? 8.047 -12.219 4.066 1 98.5 92 ILE B CA 1
ATOM 2721 C C . ILE B 1 92 ? 7.113 -13.242 3.42 1 98.5 92 ILE B C 1
ATOM 2723 O O . ILE B 1 92 ? 7.027 -13.328 2.193 1 98.5 92 ILE B O 1
ATOM 2727 N N . GLY B 1 93 ? 6.41 -13.969 4.199 1 98.5 93 GLY B N 1
ATOM 2728 C CA . GLY B 1 93 ? 5.551 -15.016 3.666 1 98.5 93 GLY B CA 1
ATOM 2729 C C . GLY B 1 93 ? 5.246 -16.109 4.672 1 98.5 93 GLY B C 1
ATOM 2730 O O . GLY B 1 93 ? 5.68 -16.031 5.824 1 98.5 93 GLY B O 1
ATOM 2731 N N . GLU B 1 94 ? 4.504 -17.078 4.27 1 98.44 94 GLU B N 1
ATOM 2732 C CA . GLU B 1 94 ? 4.098 -18.219 5.102 1 98.44 94 GLU B CA 1
ATOM 2733 C C . GLU B 1 94 ? 4.871 -19.469 4.738 1 98.44 94 GLU B C 1
ATOM 2735 O O . GLU B 1 94 ? 5.945 -19.406 4.137 1 98.44 94 GLU B O 1
ATOM 2740 N N . GLU B 1 95 ? 4.43 -20.578 5.203 1 98.62 95 GLU B N 1
ATOM 2741 C CA . GLU B 1 95 ? 5.203 -21.812 5.117 1 98.62 95 GLU B CA 1
ATOM 2742 C C . GLU B 1 95 ? 5.492 -22.188 3.664 1 98.62 95 GLU B C 1
ATOM 2744 O O . GLU B 1 95 ? 6.523 -22.797 3.365 1 98.62 95 GLU B O 1
ATOM 2749 N N . GLY B 1 96 ? 4.629 -21.844 2.73 1 98.75 96 GLY B N 1
ATOM 2750 C CA . GLY B 1 96 ? 4.875 -22.125 1.323 1 98.75 96 GLY B CA 1
ATOM 2751 C C . GLY B 1 96 ? 6.148 -21.469 0.805 1 98.75 96 GLY B C 1
ATOM 2752 O O . GLY B 1 96 ? 6.914 -22.109 0.075 1 98.75 96 GLY B O 1
ATOM 2753 N N . VAL B 1 97 ? 6.406 -20.234 1.207 1 98.81 97 VAL B N 1
ATOM 2754 C CA . VAL B 1 97 ? 7.613 -19.531 0.799 1 98.81 97 VAL B CA 1
ATOM 2755 C C . VAL B 1 97 ? 8.836 -20.156 1.471 1 98.81 97 VAL B C 1
ATOM 2757 O O . VAL B 1 97 ? 9.844 -20.422 0.814 1 98.81 97 VAL B O 1
ATOM 2760 N N . LYS B 1 98 ? 8.727 -20.406 2.771 1 98.75 98 LYS B N 1
ATOM 2761 C CA . LYS B 1 98 ? 9.828 -21 3.535 1 98.75 98 LYS B CA 1
ATOM 2762 C C . LYS B 1 98 ? 10.266 -22.328 2.938 1 98.75 98 LYS B C 1
ATOM 2764 O O . LYS B 1 98 ? 11.453 -22.547 2.703 1 98.75 98 LYS B O 1
ATOM 2769 N N . ASP B 1 99 ? 9.305 -23.203 2.672 1 98.75 99 ASP B N 1
ATOM 2770 C CA . ASP B 1 99 ? 9.562 -24.547 2.133 1 98.75 99 ASP B CA 1
ATOM 2771 C C . ASP B 1 99 ? 10.273 -24.453 0.784 1 98.75 99 ASP B C 1
ATOM 2773 O O . ASP B 1 99 ? 11.227 -25.188 0.532 1 98.75 99 ASP B O 1
ATOM 2777 N N . ALA B 1 100 ? 9.828 -23.594 -0.068 1 98.62 100 ALA B N 1
ATOM 2778 C CA . ALA B 1 100 ? 10.406 -23.422 -1.399 1 98.62 100 ALA B CA 1
ATOM 2779 C C . ALA B 1 100 ? 11.859 -22.984 -1.314 1 98.62 100 ALA B C 1
ATOM 2781 O O . ALA B 1 100 ? 12.719 -23.484 -2.037 1 98.62 100 ALA B O 1
ATOM 2782 N N . LEU B 1 101 ? 12.148 -22.016 -0.397 1 98.81 101 LEU B N 1
ATOM 2783 C CA . LEU B 1 101 ? 13.5 -21.5 -0.249 1 98.81 101 LEU B CA 1
ATOM 2784 C C . LEU B 1 101 ? 14.438 -22.562 0.295 1 98.81 101 LEU B C 1
ATOM 2786 O O . LEU B 1 101 ? 15.547 -22.75 -0.22 1 98.81 101 LEU B O 1
ATOM 2790 N N . ILE B 1 102 ? 13.945 -23.266 1.294 1 98.56 102 ILE B N 1
ATOM 2791 C CA . ILE B 1 102 ? 14.766 -24.281 1.932 1 98.56 102 ILE B CA 1
ATOM 2792 C C . ILE B 1 102 ? 15.055 -25.406 0.938 1 98.56 102 ILE B C 1
ATOM 2794 O O . ILE B 1 102 ? 16.188 -25.891 0.851 1 98.56 102 ILE B O 1
ATOM 2798 N N . ASN B 1 103 ? 14.102 -25.812 0.193 1 97.88 103 ASN B N 1
ATOM 2799 C CA . ASN B 1 103 ? 14.242 -26.906 -0.76 1 97.88 103 ASN B CA 1
ATOM 2800 C C . ASN B 1 103 ? 15.281 -26.578 -1.834 1 97.88 103 ASN B C 1
ATOM 2802 O O . ASN B 1 103 ? 15.883 -27.484 -2.418 1 97.88 103 ASN B O 1
ATOM 2806 N N . LYS B 1 104 ? 15.5 -25.312 -2.135 1 97.56 104 LYS B N 1
ATOM 2807 C CA . LYS B 1 104 ? 16.484 -24.906 -3.123 1 97.56 104 LYS B CA 1
ATOM 2808 C C . LYS B 1 104 ? 17.812 -24.562 -2.457 1 97.56 104 LYS B C 1
ATOM 2810 O O . LYS B 1 104 ? 18.719 -24 -3.096 1 97.56 104 LYS B O 1
ATOM 2815 N N . GLU B 1 105 ? 17.906 -24.828 -1.147 1 98 105 GLU B N 1
ATOM 2816 C CA . GLU B 1 105 ? 19.125 -24.641 -0.358 1 98 105 GLU B CA 1
ATOM 2817 C C . GLU B 1 105 ? 19.516 -23.172 -0.288 1 98 105 GLU B C 1
ATOM 2819 O O . GLU B 1 105 ? 20.703 -22.844 -0.329 1 98 105 GLU B O 1
ATOM 2824 N N . LEU B 1 106 ? 18.562 -22.297 -0.312 1 98.75 106 LEU B N 1
ATOM 2825 C CA . LEU B 1 106 ? 18.797 -20.891 -0.025 1 98.75 106 LEU B CA 1
ATOM 2826 C C . LEU B 1 106 ? 18.797 -20.641 1.479 1 98.75 106 LEU B C 1
ATOM 2828 O O . LEU B 1 106 ? 18.219 -21.406 2.246 1 98.75 106 LEU B O 1
ATOM 2832 N N . THR B 1 107 ? 19.5 -19.578 1.921 1 98.69 107 THR B N 1
ATOM 2833 C CA . THR B 1 107 ? 19.625 -19.281 3.344 1 98.69 107 THR B CA 1
ATOM 2834 C C . THR B 1 107 ? 18.672 -18.156 3.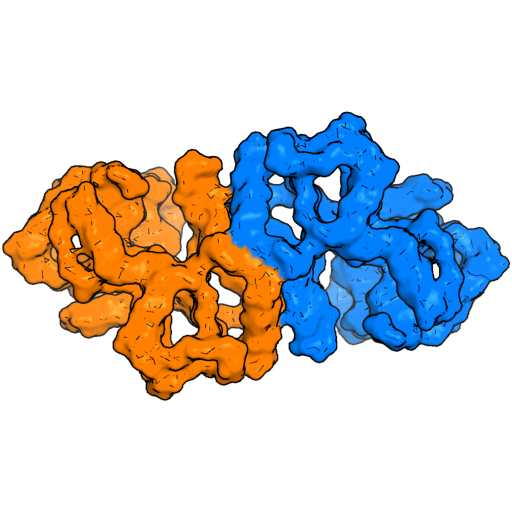752 1 98.69 107 THR B C 1
ATOM 2836 O O . THR B 1 107 ? 18.781 -17.047 3.256 1 98.69 107 THR B O 1
ATOM 2839 N N . ILE B 1 108 ? 17.781 -18.484 4.598 1 98.69 108 ILE B N 1
ATOM 2840 C CA . ILE B 1 108 ? 16.891 -17.469 5.133 1 98.69 108 ILE B CA 1
ATOM 2841 C C . ILE B 1 108 ? 17.594 -16.688 6.234 1 98.69 108 ILE B C 1
ATOM 2843 O O . ILE B 1 108 ? 18.156 -17.266 7.16 1 98.69 108 ILE B O 1
ATOM 2847 N N . THR B 1 109 ? 17.609 -15.344 6.09 1 98.38 109 THR B N 1
ATOM 2848 C CA . THR B 1 109 ? 18.344 -14.531 7.059 1 98.38 109 THR B CA 1
ATOM 2849 C C . THR B 1 109 ? 17.656 -13.18 7.262 1 98.38 109 THR B C 1
ATOM 2851 O O . THR B 1 109 ? 16.828 -12.766 6.438 1 98.38 109 THR B O 1
ATOM 2854 N N . GLU B 1 110 ? 17.875 -12.555 8.367 1 96.44 110 GLU B N 1
ATOM 2855 C CA . GLU B 1 110 ? 17.406 -11.195 8.633 1 96.44 110 GLU B CA 1
ATOM 2856 C C . GLU B 1 110 ? 18.516 -10.172 8.445 1 96.44 110 GLU B C 1
ATOM 2858 O O . GLU B 1 110 ? 18.297 -8.969 8.57 1 96.44 110 GLU B O 1
ATOM 2863 N N . HIS B 1 111 ? 19.734 -10.68 8.086 1 95.31 111 HIS B N 1
ATOM 2864 C CA . HIS B 1 111 ? 20.891 -9.805 8.039 1 95.31 111 HIS B CA 1
ATOM 2865 C C . HIS B 1 111 ? 21.531 -9.812 6.66 1 95.31 111 HIS B C 1
ATOM 2867 O O . HIS B 1 111 ? 21.906 -10.875 6.145 1 95.31 111 HIS B O 1
ATOM 2873 N N . GLU B 1 112 ? 21.625 -8.703 6.09 1 96.25 112 GLU B N 1
ATOM 2874 C CA . GLU B 1 112 ? 22.344 -8.461 4.84 1 96.25 112 GLU B CA 1
ATOM 2875 C C . GLU B 1 112 ? 21.938 -9.461 3.768 1 96.25 112 GLU B C 1
ATOM 2877 O O . GLU B 1 112 ? 22.781 -10.141 3.182 1 96.25 112 GLU B O 1
ATOM 2882 N N . PRO B 1 113 ? 20.703 -9.586 3.486 1 98.75 113 PRO B N 1
ATOM 2883 C CA . PRO B 1 113 ? 20.266 -10.516 2.443 1 98.75 113 PRO B CA 1
ATOM 2884 C C . PRO B 1 113 ? 20.656 -10.047 1.04 1 98.75 113 PRO B C 1
ATOM 2886 O O . PRO B 1 113 ? 20.828 -8.852 0.806 1 98.75 113 PRO B O 1
ATOM 2889 N N . ASP B 1 114 ? 20.781 -11.047 0.133 1 98.88 114 ASP B N 1
ATOM 2890 C CA . ASP B 1 114 ? 20.922 -10.766 -1.293 1 98.88 114 ASP B CA 1
ATOM 2891 C C . ASP B 1 114 ? 19.594 -10.406 -1.924 1 98.88 114 ASP B C 1
ATOM 2893 O O . ASP B 1 114 ? 19.516 -9.539 -2.799 1 98.88 114 ASP B O 1
ATOM 2897 N N . TYR B 1 115 ? 18.562 -11.055 -1.459 1 98.88 115 TYR B N 1
ATOM 2898 C CA . TYR B 1 115 ? 17.203 -10.891 -1.962 1 98.88 115 TYR B CA 1
ATOM 2899 C C . TYR B 1 115 ? 16.203 -10.719 -0.815 1 98.88 115 TYR B C 1
ATOM 2901 O O . TYR B 1 115 ? 16.406 -11.266 0.272 1 98.88 115 TYR B O 1
ATOM 2909 N N . VAL B 1 116 ? 15.211 -9.961 -1.056 1 98.88 116 VAL B N 1
ATOM 2910 C CA . VAL B 1 116 ? 13.977 -10.062 -0.289 1 98.88 116 VAL B CA 1
ATOM 2911 C C . VAL B 1 116 ? 12.898 -10.75 -1.131 1 98.88 116 VAL B C 1
ATOM 2913 O O . VAL B 1 116 ? 12.766 -10.469 -2.322 1 98.88 116 VAL B O 1
ATOM 2916 N N . VAL B 1 117 ? 12.234 -11.727 -0.556 1 98.94 117 VAL B N 1
ATOM 2917 C CA . VAL B 1 117 ? 11.078 -12.359 -1.175 1 98.94 117 VAL B CA 1
ATOM 2918 C C . VAL B 1 117 ? 9.812 -11.984 -0.41 1 98.94 117 VAL B C 1
ATOM 2920 O O . VAL B 1 117 ? 9.727 -12.195 0.803 1 98.94 117 VAL B O 1
ATOM 2923 N N . VAL B 1 118 ? 8.883 -11.406 -1.156 1 98.88 118 VAL B N 1
ATOM 2924 C CA . VAL B 1 118 ? 7.641 -10.969 -0.526 1 98.88 118 VAL B CA 1
ATOM 2925 C C . VAL B 1 118 ? 6.477 -11.82 -1.022 1 98.88 118 VAL B C 1
ATOM 2927 O O . VAL B 1 118 ? 6.109 -11.758 -2.197 1 98.88 118 VAL B O 1
ATOM 2930 N N . GLY B 1 119 ? 5.934 -12.641 -0.174 1 98.75 119 GLY B N 1
ATOM 2931 C CA . GLY B 1 119 ? 4.688 -13.375 -0.334 1 98.75 119 GLY B CA 1
ATOM 2932 C C . GLY B 1 119 ? 3.645 -13.016 0.706 1 98.75 119 GLY B C 1
ATOM 2933 O O . GLY B 1 119 ? 3.924 -12.258 1.639 1 98.75 119 GLY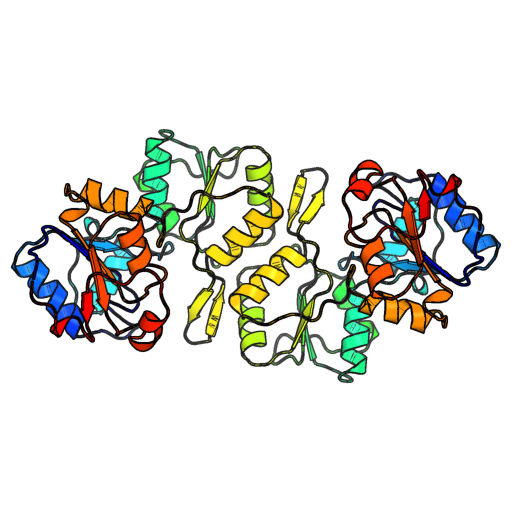 B O 1
ATOM 2934 N N . ILE B 1 120 ? 2.455 -13.531 0.493 1 98.25 120 ILE B N 1
ATOM 2935 C CA . ILE B 1 120 ? 1.396 -13.219 1.445 1 98.25 120 ILE B CA 1
ATOM 2936 C C . ILE B 1 120 ? 1.8 -13.695 2.84 1 98.25 120 ILE B C 1
ATOM 2938 O O . ILE B 1 120 ? 2.336 -14.797 2.998 1 98.25 120 ILE B O 1
ATOM 2942 N N . ASP B 1 121 ? 1.735 -12.844 3.791 1 98.31 121 ASP B N 1
ATOM 2943 C CA . ASP B 1 121 ? 2.055 -13.094 5.195 1 98.31 121 ASP B CA 1
ATOM 2944 C C . ASP B 1 121 ? 1.015 -12.453 6.113 1 98.31 121 ASP B C 1
ATOM 2946 O O . ASP B 1 121 ? 1.062 -11.25 6.375 1 98.31 121 ASP B O 1
ATOM 2950 N N . ARG B 1 122 ? 0.163 -13.25 6.672 1 97.12 122 ARG B N 1
ATOM 2951 C CA . ARG B 1 122 ? -0.949 -12.727 7.461 1 97.12 122 ARG B CA 1
ATOM 2952 C C . ARG B 1 122 ? -0.499 -12.375 8.875 1 97.12 122 ARG B C 1
ATOM 2954 O O . ARG B 1 122 ? -1.308 -11.953 9.703 1 97.12 122 ARG B O 1
ATOM 2961 N N . HIS B 1 123 ? 0.797 -12.406 9.102 1 96.56 123 HIS B N 1
ATOM 2962 C CA . HIS B 1 123 ? 1.372 -11.977 10.367 1 96.56 123 HIS B CA 1
ATOM 2963 C C . HIS B 1 123 ? 2.363 -10.836 10.172 1 96.56 123 HIS B C 1
ATOM 2965 O O . HIS B 1 123 ? 3.141 -10.523 11.07 1 96.56 123 HIS B O 1
ATOM 2971 N N . ASN B 1 124 ? 2.383 -10.305 9.016 1 96.69 124 ASN B N 1
ATOM 2972 C CA . ASN B 1 124 ? 3.324 -9.219 8.766 1 96.69 124 ASN B CA 1
ATOM 2973 C C . ASN B 1 124 ? 2.992 -7.988 9.594 1 96.69 124 ASN B C 1
ATOM 2975 O O . ASN B 1 124 ? 1.89 -7.875 10.133 1 96.69 124 ASN B O 1
ATOM 2979 N N . SER B 1 125 ? 3.977 -7.078 9.797 1 97.81 125 SER B N 1
ATOM 2980 C CA . SER B 1 125 ? 3.865 -5.879 10.625 1 97.81 125 SER B CA 1
ATOM 2981 C C . SER B 1 125 ? 4.523 -4.68 9.945 1 97.81 125 SER B C 1
ATOM 2983 O O . SER B 1 125 ? 5.266 -4.836 8.977 1 97.81 125 SER B O 1
ATOM 2985 N N . TYR B 1 126 ? 4.258 -3.5 10.523 1 98.62 126 TYR B N 1
ATOM 2986 C CA . TYR B 1 126 ? 4.922 -2.297 10.039 1 98.62 126 TYR B CA 1
ATOM 2987 C C . TYR B 1 126 ? 6.438 -2.451 10.086 1 98.62 126 TYR B C 1
ATOM 2989 O O . TYR B 1 126 ? 7.137 -2.078 9.141 1 98.62 126 TYR B O 1
ATOM 2997 N N . GLN B 1 127 ? 6.926 -3.006 11.156 1 98 127 GLN B N 1
ATOM 2998 C CA . GLN B 1 127 ? 8.367 -3.141 11.359 1 98 127 GLN B CA 1
ATOM 2999 C C . GLN B 1 127 ? 8.992 -4.008 10.266 1 98 127 GLN B C 1
ATOM 3001 O O . GLN B 1 127 ? 10.062 -3.68 9.75 1 98 127 GLN B O 1
ATOM 3006 N N . LYS B 1 128 ? 8.344 -5.102 9.953 1 97.75 128 LYS B N 1
ATOM 3007 C CA . LYS B 1 128 ? 8.859 -6 8.922 1 97.75 128 LYS B CA 1
ATOM 3008 C C . LYS B 1 128 ? 8.883 -5.312 7.562 1 97.75 128 LYS B C 1
ATOM 3010 O O . LYS B 1 128 ? 9.867 -5.414 6.824 1 97.75 128 LYS B O 1
ATOM 3015 N N . ILE B 1 129 ? 7.836 -4.57 7.254 1 98.81 129 ILE B N 1
ATOM 3016 C CA . ILE B 1 129 ? 7.734 -3.861 5.984 1 98.81 129 ILE B CA 1
ATOM 3017 C C . ILE B 1 129 ? 8.781 -2.75 5.926 1 98.81 129 ILE B C 1
ATOM 3019 O O . ILE B 1 129 ? 9.422 -2.541 4.895 1 98.81 129 ILE B O 1
ATOM 3023 N N . LYS B 1 130 ? 8.93 -2.07 7.074 1 98.62 130 LYS B N 1
ATOM 3024 C CA . LYS B 1 130 ? 9.961 -1.04 7.18 1 98.62 130 LYS B CA 1
ATOM 3025 C C . LYS B 1 130 ? 11.344 -1.612 6.879 1 98.62 130 LYS B C 1
ATOM 3027 O O . LYS B 1 130 ? 12.109 -1.029 6.109 1 98.62 130 LYS B O 1
ATOM 3032 N N . GLU B 1 131 ? 11.633 -2.752 7.422 1 98.38 131 GLU B N 1
ATOM 3033 C CA . GLU B 1 131 ? 12.93 -3.387 7.219 1 98.38 131 GLU B CA 1
ATOM 3034 C C . GLU B 1 131 ? 13.156 -3.734 5.75 1 98.38 131 GLU B C 1
ATOM 3036 O O . GLU B 1 131 ? 14.227 -3.477 5.199 1 98.38 131 GLU B O 1
ATOM 3041 N N . VAL B 1 132 ? 12.172 -4.219 5.152 1 98.81 132 VAL B N 1
ATOM 3042 C CA . VAL B 1 132 ? 12.25 -4.605 3.746 1 98.81 132 VAL B CA 1
ATOM 3043 C C . VAL B 1 132 ? 12.508 -3.371 2.883 1 98.81 132 VAL B C 1
ATOM 3045 O O . VAL B 1 132 ? 13.352 -3.396 1.983 1 98.81 132 VAL B O 1
ATOM 3048 N N . CYS B 1 133 ? 11.789 -2.303 3.201 1 98.88 133 CYS B N 1
ATOM 3049 C CA . CYS B 1 133 ? 11.977 -1.068 2.447 1 98.88 133 CYS B CA 1
ATOM 3050 C C . CYS B 1 133 ? 13.414 -0.577 2.551 1 98.88 133 CYS B C 1
ATOM 3052 O O . CYS B 1 133 ? 14.008 -0.171 1.551 1 98.88 133 CYS B O 1
ATOM 3054 N N . LEU B 1 134 ? 13.938 -0.634 3.738 1 98.75 134 LEU B N 1
ATOM 3055 C CA . LEU B 1 134 ? 15.305 -0.162 3.957 1 98.75 134 LEU B CA 1
ATOM 3056 C C . LEU B 1 134 ? 16.312 -1.063 3.25 1 98.75 134 LEU B C 1
ATOM 3058 O O . LEU B 1 134 ? 17.266 -0.577 2.633 1 98.75 134 LEU B O 1
ATOM 3062 N N . MET B 1 135 ? 16.094 -2.406 3.285 1 98.81 135 MET B N 1
ATOM 3063 C CA . MET B 1 135 ? 16.984 -3.357 2.617 1 98.81 135 MET B CA 1
ATOM 3064 C C . MET B 1 135 ? 17.016 -3.111 1.113 1 98.81 135 MET B C 1
ATOM 3066 O O . MET B 1 135 ? 18.078 -3.086 0.504 1 98.81 135 MET B O 1
ATOM 3070 N N . ILE B 1 136 ? 15.875 -2.887 0.537 1 98.88 136 ILE B N 1
ATOM 3071 C CA . ILE B 1 136 ? 15.758 -2.682 -0.903 1 98.88 136 ILE B CA 1
ATOM 3072 C C . ILE B 1 136 ? 16.469 -1.389 -1.298 1 98.88 136 ILE B C 1
ATOM 3074 O O . ILE B 1 136 ? 17.188 -1.35 -2.295 1 98.88 136 ILE B O 1
ATOM 3078 N N . GLN B 1 137 ? 16.328 -0.367 -0.49 1 98.5 137 GLN B N 1
ATOM 3079 C CA . GLN B 1 137 ? 16.984 0.907 -0.75 1 98.5 137 GLN B CA 1
ATOM 3080 C C . GLN B 1 137 ? 18.5 0.765 -0.664 1 98.5 137 GLN B C 1
ATOM 3082 O O . GLN B 1 137 ? 19.234 1.534 -1.286 1 98.5 137 GLN B O 1
ATOM 3087 N N . ASN B 1 138 ? 18.938 -0.196 0.094 1 97.81 138 ASN B N 1
ATOM 3088 C CA . ASN B 1 138 ? 20.359 -0.396 0.289 1 97.81 138 ASN B CA 1
ATOM 3089 C C . ASN B 1 138 ? 20.922 -1.45 -0.666 1 97.81 138 ASN B C 1
ATOM 3091 O O . ASN B 1 138 ? 21.984 -2.008 -0.427 1 97.81 138 ASN B O 1
ATOM 3095 N N . GLY B 1 139 ? 20.109 -1.857 -1.625 1 98 139 GLY B N 1
ATOM 3096 C CA . GLY B 1 139 ? 20.688 -2.623 -2.721 1 98 139 GLY B CA 1
ATOM 3097 C C . GLY B 1 139 ? 20.188 -4.055 -2.777 1 98 139 GLY B C 1
ATOM 3098 O O . GLY B 1 139 ? 20.484 -4.785 -3.725 1 98 139 GLY B O 1
ATOM 3099 N N . THR B 1 140 ? 19.406 -4.535 -1.774 1 98.75 140 THR B N 1
ATOM 3100 C CA . THR B 1 140 ? 18.859 -5.883 -1.798 1 98.75 140 THR B CA 1
ATOM 3101 C C . THR B 1 140 ? 17.875 -6.043 -2.953 1 98.75 140 THR B C 1
ATOM 3103 O O . THR B 1 140 ? 17.062 -5.148 -3.211 1 98.75 140 THR B O 1
ATOM 3106 N N . GLN B 1 141 ? 17.875 -7.172 -3.646 1 98.81 141 GLN B N 1
ATOM 3107 C CA . GLN B 1 141 ? 17.016 -7.406 -4.797 1 98.81 141 GLN B CA 1
ATOM 3108 C C . GLN B 1 141 ? 15.586 -7.719 -4.355 1 98.81 141 GLN B C 1
ATOM 3110 O O . GLN B 1 141 ? 15.375 -8.477 -3.404 1 98.81 141 GLN B O 1
ATOM 3115 N N . PHE B 1 142 ? 14.672 -7.188 -4.992 1 98.88 142 PHE B N 1
ATOM 3116 C CA . PHE B 1 142 ? 13.258 -7.195 -4.621 1 98.88 142 PHE B CA 1
ATOM 3117 C C . PHE B 1 142 ? 12.477 -8.18 -5.484 1 98.88 142 PHE B C 1
ATOM 3119 O O . PHE B 1 142 ? 12.219 -7.914 -6.66 1 98.88 142 PHE B O 1
ATOM 3126 N N . VAL B 1 143 ? 12.086 -9.312 -4.875 1 98.81 143 VAL B N 1
ATOM 3127 C CA . VAL B 1 143 ? 11.328 -10.375 -5.539 1 98.81 143 VAL B CA 1
ATOM 3128 C C . VAL B 1 143 ? 9.953 -10.516 -4.883 1 98.81 143 VAL B C 1
ATOM 3130 O O . VAL B 1 143 ? 9.836 -10.492 -3.656 1 98.81 143 VAL B O 1
ATOM 3133 N N . ALA B 1 144 ? 8.883 -10.578 -5.668 1 98.81 144 ALA B N 1
ATOM 3134 C CA . ALA B 1 144 ? 7.523 -10.773 -5.172 1 98.81 144 ALA B CA 1
ATOM 3135 C C . ALA B 1 144 ? 6.887 -12.016 -5.789 1 98.81 144 ALA B C 1
ATOM 3137 O O . ALA B 1 144 ? 7.102 -12.312 -6.969 1 98.81 144 ALA B O 1
ATOM 3138 N N . THR B 1 145 ? 6.086 -12.672 -5.023 1 98.56 145 THR B N 1
ATOM 3139 C CA . THR B 1 145 ? 5.5 -13.914 -5.496 1 98.56 145 THR B CA 1
ATOM 3140 C C . THR B 1 145 ? 4.398 -13.641 -6.516 1 98.56 145 THR B C 1
ATOM 3142 O O . THR B 1 145 ? 4.395 -14.227 -7.602 1 98.56 145 THR B O 1
ATOM 3145 N N . ASN B 1 146 ? 3.48 -12.836 -6.203 1 97.81 146 ASN B N 1
ATOM 3146 C CA . ASN B 1 146 ? 2.385 -12.523 -7.113 1 97.81 146 ASN B CA 1
ATOM 3147 C C . ASN B 1 146 ? 1.868 -11.102 -6.906 1 97.81 146 ASN B C 1
ATOM 3149 O O . ASN B 1 146 ? 2.137 -10.484 -5.875 1 97.81 146 ASN B O 1
ATOM 3153 N N . PRO B 1 147 ? 1.166 -10.555 -7.855 1 98.12 147 PRO B N 1
ATOM 3154 C CA . PRO B 1 147 ? 0.712 -9.172 -7.758 1 98.12 147 PRO B CA 1
ATOM 3155 C C . PRO B 1 147 ? -0.751 -9.055 -7.336 1 98.12 147 PRO B C 1
ATOM 3157 O O . PRO B 1 147 ? -1.364 -7.996 -7.504 1 98.12 147 PRO B O 1
ATOM 3160 N N . ASP B 1 148 ? -1.361 -10.078 -6.75 1 97.69 148 ASP B N 1
ATOM 3161 C CA . ASP B 1 148 ? -2.775 -10.055 -6.387 1 97.69 148 ASP B CA 1
ATOM 3162 C C . ASP B 1 148 ? -3.047 -9.016 -5.305 1 97.69 148 ASP B C 1
ATOM 3164 O O . ASP B 1 148 ? -2.531 -9.125 -4.188 1 97.69 148 ASP B O 1
ATOM 3168 N N . ILE B 1 149 ? -3.9 -8.086 -5.594 1 98.5 149 ILE B N 1
ATOM 3169 C CA . ILE B 1 149 ? -4.121 -6.957 -4.699 1 98.5 149 ILE B CA 1
ATOM 3170 C C . ILE B 1 149 ? -5.004 -7.391 -3.531 1 98.5 149 ILE B C 1
ATOM 3172 O O . ILE B 1 149 ? -4.824 -6.93 -2.402 1 98.5 149 ILE B O 1
ATOM 3176 N N . ARG B 1 150 ? -5.949 -8.258 -3.82 1 97.38 150 ARG B N 1
ATOM 3177 C CA . ARG B 1 150 ? -6.887 -8.672 -2.779 1 97.38 150 ARG B CA 1
ATOM 3178 C C . ARG B 1 150 ? -7.258 -10.141 -2.928 1 97.38 150 ARG B C 1
ATOM 3180 O O . ARG B 1 150 ? -7.195 -10.695 -4.027 1 97.38 150 ARG B O 1
ATOM 3187 N N . VAL B 1 151 ? -7.598 -10.742 -1.882 1 95.19 151 VAL B N 1
ATOM 3188 C CA . VAL B 1 151 ? -7.973 -12.148 -1.773 1 95.19 151 VAL B CA 1
ATOM 3189 C C . VAL B 1 151 ? -9.406 -12.258 -1.254 1 95.19 151 VAL B C 1
ATOM 3191 O O . VAL B 1 151 ? -9.766 -11.609 -0.268 1 95.19 151 VAL B O 1
ATOM 3194 N N . PRO B 1 152 ? -10.219 -12.984 -1.936 1 92.44 152 PRO B N 1
ATOM 3195 C CA . PRO B 1 152 ? -11.586 -13.188 -1.453 1 92.44 152 PRO B CA 1
ATOM 3196 C C . PRO B 1 152 ? -11.648 -14.117 -0.246 1 92.44 152 PRO B C 1
ATOM 3198 O O . PRO B 1 152 ? -10.914 -15.109 -0.181 1 92.44 152 PRO B O 1
ATOM 3201 N N . THR B 1 153 ? -12.422 -13.766 0.763 1 93.25 153 THR B N 1
ATOM 3202 C CA . THR B 1 153 ? -12.773 -14.609 1.9 1 93.25 153 THR B CA 1
ATOM 3203 C C . THR B 1 153 ? -14.281 -14.602 2.133 1 93.25 153 THR B C 1
ATOM 3205 O O . THR B 1 153 ? -15.016 -13.906 1.427 1 93.25 153 THR B O 1
ATOM 3208 N N . GLU B 1 154 ? -14.695 -15.344 3.064 1 92.38 154 GLU B N 1
ATOM 3209 C CA . GLU B 1 154 ? -16.109 -15.375 3.41 1 92.38 154 GLU B CA 1
ATOM 3210 C C . GLU B 1 154 ? -16.578 -14.031 3.953 1 92.38 154 GLU B C 1
ATOM 3212 O O . GLU B 1 154 ? -17.75 -13.68 3.836 1 92.38 154 GLU B O 1
ATOM 3217 N N . GLU B 1 155 ? -15.672 -13.266 4.43 1 95.5 155 GLU B N 1
ATOM 3218 C CA . GLU B 1 155 ? -16.031 -12 5.074 1 95.5 155 GLU B CA 1
ATOM 3219 C C . GLU B 1 155 ? -15.93 -10.836 4.09 1 95.5 155 GLU B C 1
ATOM 3221 O O . GLU B 1 155 ? -16.422 -9.742 4.367 1 95.5 155 GLU B O 1
ATOM 3226 N N . GLY B 1 156 ? -15.312 -11.062 3.025 1 96.31 156 GLY B N 1
ATOM 3227 C CA . GLY B 1 156 ? -15.023 -10.023 2.055 1 96.31 156 GLY B CA 1
ATOM 3228 C C . GLY B 1 156 ? -13.602 -10.086 1.518 1 96.31 156 GLY B C 1
ATOM 3229 O O . GLY B 1 156 ? -12.898 -11.078 1.728 1 96.31 156 GLY B O 1
ATOM 3230 N N . PHE B 1 157 ? -13.219 -9.078 0.841 1 97.75 157 PHE B N 1
ATOM 3231 C CA . PHE B 1 157 ? -11.867 -9.031 0.291 1 97.75 157 PHE B CA 1
ATOM 3232 C C . PHE B 1 157 ? -10.875 -8.555 1.341 1 97.75 157 PHE B C 1
ATOM 3234 O O . PHE B 1 157 ? -11.141 -7.598 2.072 1 97.75 157 PHE B O 1
ATOM 3241 N N . VAL B 1 158 ? -9.781 -9.234 1.426 1 98.56 158 VAL B N 1
ATOM 3242 C CA . VAL B 1 158 ? -8.711 -8.859 2.346 1 98.56 158 VAL B CA 1
ATOM 3243 C C . VAL B 1 158 ? -7.426 -8.594 1.563 1 98.56 158 VAL B C 1
ATOM 3245 O O . VAL B 1 158 ? -7.332 -8.922 0.377 1 98.56 158 VAL B O 1
ATOM 3248 N N . PRO B 1 159 ? -6.406 -7.98 2.229 1 98.81 159 PRO B N 1
ATOM 3249 C CA . PRO B 1 159 ? -5.191 -7.633 1.489 1 98.81 159 PRO B CA 1
ATOM 3250 C C . PRO B 1 159 ? -4.473 -8.859 0.927 1 98.81 159 PRO B C 1
ATOM 3252 O O . PRO B 1 159 ? -4.25 -9.836 1.649 1 98.81 159 PRO B O 1
ATOM 3255 N N . GLY B 1 160 ? -4.191 -8.789 -0.345 1 98.5 160 GLY B N 1
ATOM 3256 C CA . GLY B 1 160 ? -3.318 -9.773 -0.96 1 98.5 160 GLY B CA 1
ATOM 3257 C C . GLY B 1 160 ? -1.856 -9.367 -0.95 1 98.5 160 GLY B C 1
ATOM 3258 O O . GLY B 1 160 ? -1.511 -8.289 -0.469 1 98.5 160 GLY B O 1
ATOM 3259 N N . ASN B 1 161 ? -1.059 -10.242 -1.518 1 98.56 161 ASN B N 1
ATOM 3260 C CA . ASN B 1 161 ? 0.376 -9.977 -1.559 1 98.56 161 ASN B CA 1
ATOM 3261 C C . ASN B 1 161 ? 0.691 -8.711 -2.354 1 98.56 161 ASN B C 1
ATOM 3263 O O . ASN B 1 161 ? 1.543 -7.918 -1.952 1 98.56 161 ASN B O 1
ATOM 3267 N N . GLY B 1 162 ? 0.033 -8.562 -3.469 1 98.69 162 GLY B N 1
ATOM 3268 C CA . GLY B 1 162 ? 0.282 -7.449 -4.363 1 98.69 162 GLY B CA 1
ATOM 3269 C C . GLY B 1 162 ? 0.059 -6.098 -3.711 1 98.69 162 GLY B C 1
ATOM 3270 O O . GLY B 1 162 ? 0.702 -5.113 -4.078 1 98.69 162 GLY B O 1
ATOM 3271 N N . ALA B 1 163 ? -0.891 -6.031 -2.746 1 98.81 163 ALA B N 1
ATOM 3272 C CA . ALA B 1 163 ? -1.139 -4.777 -2.033 1 98.81 163 ALA B CA 1
ATOM 3273 C C . ALA B 1 163 ? 0.096 -4.34 -1.252 1 98.81 163 ALA B C 1
ATOM 3275 O O . ALA B 1 163 ? 0.456 -3.158 -1.261 1 98.81 163 ALA B O 1
ATOM 3276 N N . TYR B 1 164 ? 0.743 -5.273 -0.618 1 98.88 164 TYR B N 1
ATOM 3277 C CA . TYR B 1 164 ? 1.946 -4.961 0.145 1 98.88 164 TYR B CA 1
ATOM 3278 C C . TYR B 1 164 ? 3.137 -4.742 -0.781 1 98.88 164 TYR B C 1
ATOM 3280 O O . TYR B 1 164 ? 3.998 -3.904 -0.506 1 98.88 164 TYR B O 1
ATOM 3288 N N . VAL B 1 165 ? 3.182 -5.48 -1.848 1 98.88 165 VAL B N 1
ATOM 3289 C CA . VAL B 1 165 ? 4.227 -5.281 -2.848 1 98.88 165 VAL B CA 1
ATOM 3290 C C . VAL B 1 165 ? 4.148 -3.859 -3.4 1 98.88 165 VAL B C 1
ATOM 3292 O O . VAL B 1 165 ? 5.172 -3.182 -3.531 1 98.88 165 VAL B O 1
ATOM 3295 N N . ASN B 1 166 ? 2.951 -3.418 -3.693 1 98.88 166 ASN B N 1
ATOM 3296 C CA . ASN B 1 166 ? 2.76 -2.061 -4.191 1 98.88 166 ASN B CA 1
ATOM 3297 C C . ASN B 1 166 ? 3.174 -1.02 -3.154 1 98.88 166 ASN B C 1
ATOM 3299 O O . ASN B 1 166 ? 3.748 0.015 -3.502 1 98.88 166 ASN B O 1
ATOM 3303 N N . LEU B 1 167 ? 2.826 -1.262 -1.918 1 98.88 167 LEU B N 1
ATOM 3304 C CA . LEU B 1 167 ? 3.256 -0.387 -0.832 1 98.88 167 LEU B CA 1
ATOM 3305 C C . LEU B 1 167 ? 4.773 -0.254 -0.808 1 98.88 167 LEU B C 1
ATOM 3307 O O . LEU B 1 167 ? 5.305 0.859 -0.799 1 98.88 167 LEU B O 1
ATOM 3311 N N . ILE B 1 168 ? 5.477 -1.354 -0.873 1 98.94 168 ILE B N 1
ATOM 3312 C CA . ILE B 1 168 ? 6.934 -1.373 -0.83 1 98.94 168 ILE B CA 1
ATOM 3313 C C . ILE B 1 168 ? 7.496 -0.667 -2.062 1 98.94 168 ILE B C 1
ATOM 3315 O O . ILE B 1 168 ? 8.43 0.131 -1.956 1 98.94 168 ILE B O 1
ATOM 3319 N N . LYS B 1 169 ? 6.898 -0.967 -3.211 1 98.94 169 LYS B N 1
ATOM 3320 C CA . LYS B 1 169 ? 7.309 -0.338 -4.461 1 98.94 169 LYS B CA 1
ATOM 3321 C C . LYS B 1 169 ? 7.215 1.183 -4.371 1 98.94 169 LYS B C 1
ATOM 3323 O O . LYS B 1 169 ? 8.141 1.894 -4.77 1 98.94 169 LYS B O 1
ATOM 3328 N N . GLN B 1 170 ? 6.137 1.652 -3.834 1 98.81 170 GLN B N 1
ATOM 3329 C CA . GLN B 1 170 ? 5.906 3.09 -3.734 1 98.81 170 GLN B CA 1
ATOM 3330 C C . GLN B 1 170 ? 6.902 3.742 -2.781 1 98.81 170 GLN B C 1
ATOM 3332 O O . GLN B 1 170 ? 7.402 4.836 -3.051 1 98.81 170 GLN B O 1
ATOM 3337 N N . VAL B 1 171 ? 7.191 3.1 -1.708 1 98.88 171 VAL B N 1
ATOM 3338 C CA . VAL B 1 171 ? 8.086 3.654 -0.694 1 98.88 171 VAL B CA 1
ATOM 3339 C C . VAL B 1 171 ? 9.523 3.65 -1.209 1 98.88 171 VAL B C 1
ATOM 3341 O O . VAL B 1 171 ? 10.25 4.633 -1.046 1 98.88 171 VAL B O 1
ATOM 3344 N N . THR B 1 172 ? 9.945 2.562 -1.875 1 98.81 172 THR B N 1
ATOM 3345 C CA . THR B 1 172 ? 11.344 2.363 -2.252 1 98.81 172 THR B CA 1
ATOM 3346 C C . THR B 1 172 ? 11.617 2.934 -3.641 1 98.81 172 THR B C 1
ATOM 3348 O O . THR B 1 172 ? 12.773 3.15 -4.012 1 98.81 172 THR B O 1
ATOM 3351 N N . GLN B 1 173 ? 10.523 3.074 -4.453 1 98.38 173 GLN B N 1
ATOM 3352 C CA . GLN B 1 173 ? 10.609 3.475 -5.852 1 98.38 173 GLN B CA 1
ATOM 3353 C C . GLN B 1 173 ? 11.398 2.455 -6.668 1 98.38 173 GLN B C 1
ATOM 3355 O O . GLN B 1 173 ? 12.094 2.82 -7.617 1 98.38 173 GLN B O 1
ATOM 3360 N N . LYS B 1 174 ? 11.375 1.2 -6.215 1 98.69 174 LYS B N 1
ATOM 3361 C CA . LYS B 1 174 ? 12.008 0.093 -6.922 1 98.69 174 LYS B CA 1
ATOM 3362 C C . LYS B 1 174 ? 10.969 -0.91 -7.418 1 98.69 174 LYS B C 1
ATOM 3364 O O . LYS B 1 174 ? 9.984 -1.178 -6.734 1 98.69 174 LYS B O 1
ATOM 3369 N N . GLU B 1 175 ? 11.188 -1.437 -8.586 1 98.62 175 GLU B N 1
ATOM 3370 C CA . GLU B 1 175 ? 10.281 -2.418 -9.18 1 98.62 175 GLU B CA 1
ATOM 3371 C C . GLU B 1 175 ? 10.648 -3.834 -8.742 1 98.62 175 GLU B C 1
ATOM 3373 O O . GLU B 1 175 ? 11.82 -4.211 -8.75 1 98.62 175 GLU B O 1
ATOM 3378 N N . PRO B 1 176 ? 9.672 -4.594 -8.406 1 98.62 176 PRO B N 1
ATOM 3379 C CA . PRO B 1 176 ? 9.938 -5.996 -8.086 1 98.62 176 PRO B CA 1
ATOM 3380 C C . PRO B 1 176 ? 10.047 -6.879 -9.32 1 98.62 176 PRO B C 1
ATOM 3382 O O . PRO B 1 176 ? 9.562 -6.512 -10.398 1 98.62 176 PRO B O 1
ATOM 3385 N N . ILE B 1 177 ? 10.742 -7.988 -9.109 1 98.38 177 ILE B N 1
ATOM 3386 C CA . ILE B 1 177 ? 10.594 -9.109 -10.031 1 98.38 177 ILE B CA 1
ATOM 3387 C C . ILE B 1 177 ? 9.422 -9.984 -9.594 1 98.38 177 ILE B C 1
ATOM 3389 O O . ILE B 1 177 ? 9.461 -10.594 -8.516 1 98.38 177 ILE B O 1
ATOM 3393 N N . ILE B 1 178 ? 8.406 -10.047 -10.352 1 98.56 178 ILE B N 1
ATOM 3394 C CA . ILE B 1 178 ? 7.203 -10.789 -9.992 1 98.56 178 ILE B CA 1
ATOM 3395 C C . ILE B 1 178 ? 7.211 -12.148 -10.672 1 98.56 178 ILE B C 1
ATOM 3397 O O . ILE B 1 178 ? 7.402 -12.242 -11.891 1 98.56 178 ILE B O 1
ATOM 3401 N N . LEU B 1 179 ? 6.891 -13.164 -9.914 1 97.81 179 LEU B N 1
ATOM 3402 C CA . LEU B 1 179 ? 7.066 -14.516 -10.438 1 97.81 179 LEU B CA 1
ATOM 3403 C C . LEU B 1 179 ? 5.719 -15.164 -10.719 1 97.81 179 LEU B C 1
ATOM 3405 O O . LEU B 1 179 ? 5.637 -16.125 -11.492 1 97.81 179 LEU B O 1
ATOM 3409 N N . GLY B 1 180 ? 4.676 -14.695 -10.148 1 98.19 180 GLY B N 1
ATOM 3410 C CA . GLY B 1 180 ? 3.367 -15.297 -10.32 1 98.19 180 GLY B CA 1
ATOM 3411 C C . GLY B 1 180 ? 2.592 -14.711 -11.484 1 98.19 180 GLY B C 1
ATOM 3412 O O . GLY B 1 180 ? 3.047 -13.758 -12.125 1 98.19 180 GLY B O 1
ATOM 3413 N N . LYS B 1 181 ? 1.354 -15.32 -11.742 1 98.31 181 LYS B N 1
ATOM 3414 C CA . LYS B 1 181 ? 0.453 -14.852 -12.789 1 98.31 181 LYS B CA 1
ATOM 3415 C C . LYS B 1 181 ? -0.012 -13.422 -12.516 1 98.31 181 LYS B C 1
ATOM 3417 O O . LYS B 1 181 ? -0.233 -13.047 -11.367 1 98.31 181 LYS B O 1
ATOM 3422 N N . PRO B 1 182 ? -0.006 -12.672 -13.664 1 98.19 182 PRO B N 1
ATOM 3423 C CA . PRO B 1 182 ? 0.008 -12.977 -15.094 1 98.19 182 PRO B CA 1
ATOM 3424 C C . PRO B 1 182 ? 1.411 -12.922 -15.695 1 98.19 182 PRO B C 1
ATOM 3426 O O . PRO B 1 182 ? 1.572 -13.07 -16.906 1 98.19 182 PRO B O 1
ATOM 3429 N N . GLU B 1 183 ? 2.408 -12.68 -14.875 1 96.44 183 GLU B N 1
ATOM 3430 C CA . GLU B 1 183 ? 3.762 -12.609 -15.422 1 96.44 183 GLU B CA 1
ATOM 3431 C C . GLU B 1 183 ? 4.191 -13.953 -16.016 1 96.44 183 GLU B C 1
ATOM 3433 O O . GLU B 1 183 ? 3.691 -15.008 -15.609 1 96.44 183 GLU B O 1
ATOM 3438 N N . ARG B 1 184 ? 5.148 -13.977 -16.922 1 95.88 184 ARG B N 1
ATOM 3439 C CA . ARG B 1 184 ? 5.426 -15.164 -17.719 1 95.88 184 ARG B CA 1
ATOM 3440 C C . ARG B 1 184 ? 6.398 -16.094 -17 1 95.88 184 ARG B C 1
ATOM 3442 O O . ARG B 1 184 ? 6.52 -17.266 -17.359 1 95.88 184 ARG B O 1
ATOM 3449 N N . LEU B 1 185 ? 7.078 -15.641 -15.992 1 95.5 185 LEU B N 1
ATOM 3450 C CA . LEU B 1 185 ? 8.227 -16.359 -15.445 1 95.5 185 LEU B CA 1
ATOM 3451 C C . LEU B 1 185 ? 7.801 -17.703 -14.867 1 95.5 185 LEU B C 1
ATOM 3453 O O . LEU B 1 185 ? 8.492 -18.719 -15.055 1 95.5 185 LEU B O 1
ATOM 3457 N N . MET B 1 186 ? 6.711 -17.703 -14.18 1 96.94 186 MET B N 1
ATOM 3458 C CA . MET B 1 186 ? 6.234 -18.969 -13.617 1 96.94 186 MET B CA 1
ATOM 3459 C C . MET B 1 186 ? 5.879 -19.953 -14.719 1 96.94 186 MET B C 1
ATOM 3461 O O . MET B 1 186 ? 6.105 -21.156 -14.578 1 96.94 186 MET B O 1
ATOM 3465 N N . ILE B 1 187 ? 5.336 -19.453 -15.844 1 98.19 187 ILE B N 1
ATOM 3466 C CA . ILE B 1 187 ? 4.961 -20.297 -16.969 1 98.19 187 ILE B CA 1
ATOM 3467 C C . ILE B 1 187 ? 6.219 -20.844 -17.641 1 98.19 187 ILE B C 1
ATOM 3469 O O . ILE B 1 187 ? 6.258 -22 -18.062 1 98.19 187 ILE B O 1
ATOM 3473 N N . ASP B 1 188 ? 7.234 -20.047 -17.656 1 97.31 188 ASP B N 1
ATOM 3474 C CA . ASP B 1 188 ? 8.516 -20.5 -18.188 1 97.31 188 ASP B CA 1
ATOM 3475 C C . ASP B 1 188 ? 9.062 -21.672 -17.359 1 97.31 188 ASP B C 1
ATOM 3477 O O . ASP B 1 188 ? 9.609 -22.625 -17.922 1 97.31 188 ASP B O 1
ATOM 3481 N N . VAL B 1 189 ? 8.922 -21.547 -16.062 1 96.31 189 VAL B N 1
ATOM 3482 C CA . VAL B 1 189 ? 9.344 -22.641 -15.188 1 96.31 189 VAL B CA 1
ATOM 3483 C C . VAL B 1 189 ? 8.547 -23.906 -15.5 1 96.31 189 VAL B C 1
ATOM 3485 O O . VAL B 1 189 ? 9.117 -24.984 -15.594 1 96.31 189 VAL B O 1
ATOM 3488 N N . ALA B 1 190 ? 7.285 -23.75 -15.688 1 97.94 190 ALA B N 1
ATOM 3489 C CA . ALA B 1 190 ? 6.41 -24.875 -16 1 97.94 190 ALA B CA 1
ATOM 3490 C C . ALA B 1 190 ? 6.828 -25.547 -17.312 1 97.94 190 ALA B C 1
ATOM 3492 O O . ALA B 1 190 ? 6.93 -26.781 -17.391 1 97.94 190 ALA B O 1
ATOM 3493 N N . LEU B 1 191 ? 7.07 -24.766 -18.344 1 98.12 191 LEU B N 1
ATOM 3494 C CA . LEU B 1 191 ? 7.484 -25.25 -19.641 1 98.12 191 LEU B CA 1
ATOM 3495 C C . LEU B 1 191 ? 8.789 -26.031 -19.547 1 98.12 191 LEU B C 1
ATOM 3497 O O . LEU B 1 191 ? 8.922 -27.109 -20.125 1 98.12 191 LEU B O 1
ATOM 3501 N N . ASN B 1 192 ? 9.656 -25.469 -18.797 1 96.62 192 ASN B N 1
ATOM 3502 C CA . ASN B 1 192 ? 10.961 -26.109 -18.625 1 96.62 192 ASN B CA 1
ATOM 3503 C C . ASN B 1 192 ? 10.828 -27.422 -17.875 1 96.62 192 ASN B C 1
ATOM 3505 O O . ASN B 1 192 ? 11.492 -28.406 -18.219 1 96.62 192 ASN B O 1
ATOM 3509 N N . GLU B 1 193 ? 10.031 -27.422 -16.859 1 95.62 193 GLU B N 1
ATOM 3510 C CA . GLU B 1 193 ? 9.836 -28.609 -16.031 1 95.62 193 GLU B CA 1
ATOM 3511 C C . GLU B 1 193 ? 9.234 -29.75 -16.859 1 95.62 193 GLU B C 1
ATOM 3513 O O . GLU B 1 193 ? 9.633 -30.906 -16.703 1 95.62 193 GLU B O 1
ATOM 3518 N N . ILE B 1 194 ? 8.289 -29.422 -17.672 1 97 194 ILE B N 1
ATOM 3519 C CA . ILE B 1 194 ? 7.594 -30.438 -18.469 1 97 194 ILE B CA 1
ATOM 3520 C C . ILE B 1 194 ? 8.414 -30.781 -19.703 1 97 194 ILE B C 1
ATOM 3522 O O . ILE B 1 194 ? 8.352 -31.906 -20.203 1 97 194 ILE B O 1
ATOM 3526 N N . GLY B 1 195 ? 9.125 -29.812 -20.203 1 97.31 195 GLY B N 1
ATOM 3527 C CA . GLY B 1 195 ? 9.953 -30.031 -21.375 1 97.31 195 GLY B CA 1
ATOM 3528 C C . GLY B 1 195 ? 9.18 -29.906 -22.672 1 97.31 195 GLY B C 1
ATOM 3529 O O . GLY B 1 195 ? 9.281 -30.781 -23.547 1 97.31 195 GLY B O 1
ATOM 3530 N N . VAL B 1 196 ? 8.375 -28.891 -22.828 1 98.12 196 VAL B N 1
ATOM 3531 C CA . VAL B 1 196 ? 7.613 -28.641 -24.047 1 98.12 196 VAL B CA 1
ATOM 3532 C C . VAL B 1 196 ? 7.805 -27.203 -24.484 1 98.12 196 VAL B C 1
ATOM 3534 O O . VAL B 1 196 ? 8.266 -26.359 -23.719 1 98.12 196 VAL B O 1
ATOM 3537 N N . LYS B 1 197 ? 7.477 -26.891 -25.703 1 97.94 197 LYS B N 1
ATOM 3538 C CA . LYS B 1 197 ? 7.488 -25.531 -26.25 1 97.94 197 LYS B CA 1
ATOM 3539 C C . LYS B 1 197 ? 6.172 -24.812 -25.953 1 97.94 197 LYS B C 1
ATOM 3541 O O . LYS B 1 197 ? 5.145 -25.453 -25.734 1 97.94 197 LYS B O 1
ATOM 3546 N N . PRO B 1 198 ? 6.199 -23.516 -25.938 1 98.19 198 PRO B N 1
ATOM 3547 C CA . PRO B 1 198 ? 4.988 -22.75 -25.625 1 98.19 198 PRO B CA 1
ATOM 3548 C C . PRO B 1 198 ? 3.799 -23.156 -26.5 1 98.19 198 PRO B C 1
ATOM 3550 O O . PRO B 1 198 ? 2.678 -23.281 -26 1 98.19 198 PRO B O 1
ATOM 3553 N N . GLU B 1 199 ? 4.074 -23.438 -27.734 1 97.06 199 GLU B N 1
ATOM 3554 C CA . GLU B 1 199 ? 2.996 -23.719 -28.672 1 97.06 199 GLU B CA 1
ATOM 3555 C C . GLU B 1 199 ? 2.389 -25.094 -28.438 1 97.06 199 GLU B C 1
ATOM 3557 O O . GLU B 1 199 ? 1.334 -25.422 -29 1 97.06 199 GLU B O 1
ATOM 3562 N N . GLU B 1 200 ? 3.043 -25.859 -27.609 1 98.12 200 GLU B N 1
ATOM 3563 C CA . GLU B 1 200 ? 2.613 -27.234 -27.359 1 98.12 200 GLU B CA 1
ATOM 3564 C C . GLU B 1 200 ? 1.793 -27.328 -26.078 1 98.12 200 GLU B C 1
ATOM 3566 O O . GLU B 1 200 ? 1.244 -28.391 -25.766 1 98.12 200 GLU B O 1
ATOM 3571 N N . ALA B 1 201 ? 1.659 -26.25 -25.344 1 98.38 201 ALA B N 1
ATOM 3572 C CA . ALA B 1 201 ? 0.972 -26.234 -24.062 1 98.38 201 ALA B CA 1
ATOM 3573 C C . ALA B 1 201 ? -0.22 -25.281 -24.078 1 98.38 201 ALA B C 1
ATOM 3575 O O . ALA B 1 201 ? -0.301 -24.391 -24.922 1 98.38 201 ALA B O 1
ATOM 3576 N N . VAL B 1 202 ? -1.14 -25.516 -23.172 1 98.69 202 VAL B N 1
ATOM 3577 C CA . VAL B 1 202 ? -2.309 -24.656 -23.016 1 98.69 202 VAL B CA 1
ATOM 3578 C C . VAL B 1 202 ? -2.494 -24.281 -21.547 1 98.69 202 VAL B C 1
ATOM 3580 O O . VAL B 1 202 ? -2.314 -25.109 -20.656 1 98.69 202 VAL B O 1
ATOM 3583 N N . MET B 1 203 ? -2.682 -23 -21.281 1 98.88 203 MET B N 1
ATOM 3584 C CA . MET B 1 203 ? -3 -22.5 -19.953 1 98.88 203 MET B CA 1
ATOM 3585 C C . MET B 1 203 ? -4.508 -22.469 -19.719 1 98.88 203 MET B C 1
ATOM 3587 O O . MET B 1 203 ? -5.242 -21.828 -20.469 1 98.88 203 MET B O 1
ATOM 3591 N N . VAL B 1 204 ? -4.922 -23.156 -18.719 1 98.81 204 VAL B N 1
ATOM 3592 C CA . VAL B 1 204 ? -6.336 -23.281 -18.391 1 98.81 204 VAL B CA 1
ATOM 3593 C C . VAL B 1 204 ? -6.652 -22.484 -17.125 1 98.81 204 VAL B C 1
ATOM 3595 O O . VAL B 1 204 ? -6.012 -22.656 -16.094 1 98.81 204 VAL B O 1
ATOM 3598 N N . GLY B 1 205 ? -7.598 -21.578 -17.234 1 98.56 205 GLY B N 1
ATOM 3599 C CA . GLY B 1 205 ? -7.945 -20.828 -16.031 1 98.56 205 GLY B CA 1
ATOM 3600 C C . GLY B 1 205 ? -9.219 -20.031 -16.172 1 98.56 205 GLY B C 1
ATOM 3601 O O . GLY B 1 205 ? -9.75 -19.891 -17.281 1 98.56 205 GLY B O 1
ATOM 3602 N N . ASP B 1 206 ? -9.719 -19.469 -15.102 1 98.38 206 ASP B N 1
ATOM 3603 C CA . ASP B 1 206 ? -11 -18.781 -15.07 1 98.38 206 ASP B CA 1
ATOM 3604 C C . ASP B 1 206 ? -10.812 -17.266 -15.055 1 98.38 206 ASP B C 1
ATOM 3606 O O . ASP B 1 206 ? -11.758 -16.516 -15.281 1 98.38 206 ASP B O 1
ATOM 3610 N N . ASN B 1 207 ? -9.648 -16.828 -14.758 1 98 207 ASN B N 1
ATOM 3611 C CA . ASN B 1 207 ? -9.383 -15.406 -14.602 1 98 207 ASN B CA 1
ATOM 3612 C C . ASN B 1 207 ? -8.586 -14.852 -15.773 1 98 207 ASN B C 1
ATOM 3614 O O . ASN B 1 207 ? -7.422 -15.203 -15.961 1 98 207 ASN B O 1
ATOM 3618 N N . TYR B 1 208 ? -9.172 -14 -16.547 1 98.5 208 TYR B N 1
ATOM 3619 C CA . TYR B 1 208 ? -8.531 -13.43 -17.734 1 98.5 208 TYR B CA 1
ATOM 3620 C C . TYR B 1 208 ? -7.266 -12.672 -17.344 1 98.5 208 TYR B C 1
ATOM 3622 O O . TYR B 1 208 ? -6.219 -12.836 -17.984 1 98.5 208 TYR B O 1
ATOM 3630 N N . ASN B 1 209 ? -7.324 -11.922 -16.281 1 97.5 209 ASN B N 1
ATOM 3631 C CA . ASN B 1 209 ? -6.266 -10.977 -15.93 1 97.5 209 ASN B CA 1
ATOM 3632 C C . ASN B 1 209 ? -5.051 -11.695 -15.344 1 97.5 209 ASN B C 1
ATOM 3634 O O . ASN B 1 209 ? -3.967 -11.117 -15.258 1 97.5 209 ASN B O 1
ATOM 3638 N N . THR B 1 210 ? -5.277 -12.938 -14.875 1 97.62 210 THR B N 1
ATOM 3639 C CA . THR B 1 210 ? -4.152 -13.672 -14.312 1 97.62 210 THR B CA 1
ATOM 3640 C C . THR B 1 210 ? -3.812 -14.883 -15.172 1 97.62 210 THR B C 1
ATOM 3642 O O . THR B 1 210 ? -2.865 -14.844 -15.961 1 97.62 210 THR B O 1
ATOM 3645 N N . ASP B 1 211 ? -4.691 -15.797 -15.312 1 98.56 211 ASP B N 1
ATOM 3646 C CA . ASP B 1 211 ? -4.422 -17.062 -15.992 1 98.56 211 ASP B CA 1
ATOM 3647 C C . ASP B 1 211 ? -4.238 -16.859 -17.484 1 98.56 211 ASP B C 1
ATOM 3649 O O . ASP B 1 211 ? -3.217 -17.25 -18.062 1 98.56 211 ASP B O 1
ATOM 3653 N N . ILE B 1 212 ? -5.215 -16.25 -18.141 1 98.62 212 ILE B N 1
ATOM 3654 C CA . ILE B 1 212 ? -5.215 -16.109 -19.594 1 98.62 212 ILE B CA 1
ATOM 3655 C C . ILE B 1 212 ? -4.078 -15.195 -20.031 1 98.62 212 ILE B C 1
ATOM 3657 O O . ILE B 1 212 ? -3.314 -15.523 -20.938 1 98.62 212 ILE B O 1
ATOM 3661 N N . MET B 1 213 ? -3.936 -14.164 -19.266 1 98.62 213 MET B N 1
ATOM 3662 C CA . MET B 1 213 ? -2.855 -13.242 -19.594 1 98.62 213 MET B CA 1
ATOM 3663 C C . MET B 1 213 ? -1.495 -13.898 -19.391 1 98.62 213 MET B C 1
ATOM 3665 O O . MET B 1 213 ? -0.548 -13.625 -20.125 1 98.62 213 MET B O 1
ATOM 3669 N N . ALA B 1 214 ? -1.346 -14.711 -18.328 1 98.56 214 ALA B N 1
ATOM 3670 C CA . ALA B 1 214 ? -0.093 -15.438 -18.125 1 98.56 214 ALA B CA 1
ATOM 3671 C C . ALA B 1 214 ? 0.247 -16.312 -19.328 1 98.56 214 ALA B C 1
ATOM 3673 O O . ALA B 1 214 ? 1.396 -16.344 -19.781 1 98.56 214 ALA B O 1
ATOM 3674 N N . GLY B 1 215 ? -0.75 -17 -19.844 1 98.5 215 GLY B N 1
ATOM 3675 C CA . GLY B 1 215 ? -0.557 -17.797 -21.047 1 98.5 215 GLY B CA 1
ATOM 3676 C C . GLY B 1 215 ? -0.175 -16.984 -22.266 1 98.5 215 GLY B C 1
ATOM 3677 O O . GLY B 1 215 ? 0.787 -17.312 -22.969 1 98.5 215 GLY B O 1
ATOM 3678 N N . ILE B 1 216 ? -0.917 -15.914 -22.484 1 98.38 216 ILE B N 1
ATOM 3679 C CA . ILE B 1 216 ? -0.669 -15.023 -23.609 1 98.38 216 ILE B CA 1
ATOM 3680 C C . ILE B 1 216 ? 0.746 -14.461 -23.531 1 98.38 216 ILE B C 1
ATOM 3682 O O . ILE B 1 216 ? 1.503 -14.508 -24.5 1 98.38 216 ILE B O 1
ATOM 3686 N N . ASN B 1 217 ? 1.126 -14.008 -22.344 1 97.75 217 ASN B N 1
ATOM 3687 C CA . ASN B 1 217 ? 2.438 -13.406 -22.141 1 97.75 217 ASN B CA 1
ATOM 3688 C C . ASN B 1 217 ? 3.562 -14.406 -22.375 1 97.75 217 ASN B C 1
ATOM 3690 O O . ASN B 1 217 ? 4.672 -14.023 -22.734 1 97.75 217 ASN B O 1
ATOM 3694 N N . ALA B 1 218 ? 3.26 -15.672 -22.188 1 97.94 218 ALA B N 1
ATOM 3695 C CA . ALA B 1 218 ? 4.277 -16.703 -22.312 1 97.94 218 ALA B CA 1
ATOM 3696 C C . ALA B 1 218 ? 4.211 -17.375 -23.688 1 97.94 218 ALA B C 1
ATOM 3698 O O . ALA B 1 218 ? 4.977 -18.297 -23.984 1 97.94 218 ALA B O 1
ATOM 3699 N N . GLY B 1 219 ? 3.238 -16.984 -24.484 1 97.88 219 GLY B N 1
ATOM 3700 C CA . GLY B 1 219 ? 3.143 -17.5 -25.844 1 97.88 219 GLY B CA 1
ATOM 3701 C C . GLY B 1 219 ? 2.369 -18.797 -25.922 1 97.88 219 GLY B C 1
ATOM 3702 O O . GLY B 1 219 ? 2.521 -19.547 -26.891 1 97.88 219 GLY B O 1
ATOM 3703 N N . LEU B 1 220 ? 1.603 -19.109 -24.938 1 98.38 220 LEU B N 1
ATOM 3704 C CA . LEU B 1 220 ? 0.769 -20.312 -24.938 1 98.38 220 LEU B CA 1
ATOM 3705 C C . LEU B 1 220 ? -0.594 -20.016 -25.562 1 98.38 220 LEU B C 1
ATOM 3707 O O . LEU B 1 220 ? -1.054 -18.875 -25.562 1 98.38 220 LEU B O 1
ATOM 3711 N N . ASP B 1 221 ? -1.21 -21.078 -26.031 1 98.56 221 ASP B N 1
ATOM 3712 C CA . ASP B 1 221 ? -2.664 -21.031 -26.172 1 98.56 221 ASP B CA 1
ATOM 3713 C C . ASP B 1 221 ? -3.334 -21 -24.797 1 98.56 221 ASP B C 1
ATOM 3715 O O . ASP B 1 221 ? -2.715 -21.359 -23.781 1 98.56 221 ASP B O 1
ATOM 3719 N N . THR B 1 222 ? -4.586 -20.484 -24.797 1 98.69 222 THR B N 1
ATOM 3720 C CA . THR B 1 222 ? -5.277 -20.344 -23.531 1 98.69 222 THR B CA 1
ATOM 3721 C C . THR B 1 222 ? -6.703 -20.875 -23.609 1 98.69 222 THR B C 1
ATOM 3723 O O . THR B 1 222 ? -7.363 -20.719 -24.641 1 98.69 222 THR B O 1
ATOM 3726 N N . LEU B 1 223 ? -7.082 -21.547 -22.578 1 98.62 223 LEU B N 1
ATOM 3727 C CA . LEU B 1 223 ? -8.445 -22.047 -22.406 1 98.62 223 LEU B CA 1
ATOM 3728 C C . LEU B 1 223 ? -9.109 -21.375 -21.203 1 98.62 223 LEU B C 1
ATOM 3730 O O . LEU B 1 223 ? -8.828 -21.75 -20.062 1 98.62 223 LEU B O 1
ATOM 3734 N N . HIS B 1 224 ? -9.992 -20.422 -21.531 1 98.69 224 HIS B N 1
ATOM 3735 C CA . HIS B 1 224 ? -10.758 -19.734 -20.484 1 98.69 224 HIS B CA 1
ATOM 3736 C C . HIS B 1 224 ? -12 -20.547 -20.109 1 98.69 224 HIS B C 1
ATOM 3738 O O . HIS B 1 224 ? -12.727 -21.016 -20.969 1 98.69 224 HIS B O 1
ATOM 3744 N N . VAL B 1 225 ? -12.148 -20.703 -18.844 1 98.44 225 VAL B N 1
ATOM 3745 C CA . VAL B 1 225 ? -13.336 -21.391 -18.359 1 98.44 225 VAL B CA 1
ATOM 3746 C C . VAL B 1 225 ? -14.195 -20.406 -17.547 1 98.44 225 VAL B C 1
ATOM 3748 O O . VAL B 1 225 ? -13.672 -19.594 -16.781 1 98.44 225 VAL B O 1
ATOM 3751 N N . GLN B 1 226 ? -15.539 -20.438 -17.703 1 97.06 226 GLN B N 1
ATOM 3752 C CA . GLN B 1 226 ? -16.438 -19.422 -17.172 1 97.06 226 GLN B CA 1
ATOM 3753 C C . GLN B 1 226 ? -16.984 -19.844 -15.805 1 97.06 226 GLN B C 1
ATOM 3755 O O . GLN B 1 226 ? -18.156 -19.609 -15.508 1 97.06 226 GLN B O 1
ATOM 3760 N N . THR B 1 227 ? -16.156 -20.484 -14.992 1 94.56 227 THR B N 1
ATOM 3761 C CA . THR B 1 227 ? -16.609 -21.031 -13.719 1 94.56 227 THR B CA 1
ATOM 3762 C C . THR B 1 227 ? -16.156 -20.156 -12.555 1 94.56 227 THR B C 1
ATOM 3764 O O . THR B 1 227 ? -16.484 -20.422 -11.398 1 94.56 227 THR B O 1
ATOM 3767 N N . GLY B 1 228 ? -15.406 -19.109 -12.883 1 93.56 228 GLY B N 1
ATOM 3768 C CA . GLY B 1 228 ? -14.812 -18.328 -11.797 1 93.56 228 GLY B CA 1
ATOM 3769 C C . GLY B 1 228 ? -14.961 -16.828 -11.992 1 93.56 228 GLY B C 1
ATOM 3770 O O . GLY B 1 228 ? -16.078 -16.328 -12.125 1 93.56 228 GLY B O 1
ATOM 3771 N N . VAL B 1 229 ? -13.992 -16.125 -12.227 1 92.81 229 VAL B N 1
ATOM 3772 C CA . VAL B 1 229 ? -13.891 -14.68 -12.078 1 92.81 229 VAL B CA 1
ATOM 3773 C C . VAL B 1 229 ? -14.398 -13.992 -13.336 1 92.81 229 VAL B C 1
ATOM 3775 O O . VAL B 1 229 ? -15.273 -13.117 -13.266 1 92.81 229 VAL B O 1
ATOM 3778 N N . THR B 1 230 ? -13.906 -14.344 -14.477 1 96.38 230 THR B N 1
ATOM 3779 C CA . THR B 1 230 ? -14.203 -13.641 -15.727 1 96.38 230 THR B CA 1
ATOM 3780 C C . THR B 1 230 ? -15.367 -14.305 -16.453 1 96.38 230 THR B C 1
ATOM 3782 O O . THR B 1 230 ? -15.312 -15.508 -16.75 1 96.38 230 THR B O 1
ATOM 3785 N N . SER B 1 231 ? -16.359 -13.547 -16.766 1 95.81 231 SER B N 1
ATOM 3786 C CA . SER B 1 231 ? -17.516 -14.055 -17.516 1 95.81 231 SER B CA 1
ATOM 3787 C C . SER B 1 231 ? -17.312 -13.922 -19.016 1 95.81 231 SER B C 1
ATOM 3789 O O . SER B 1 231 ? -16.359 -13.266 -19.453 1 95.81 231 SER B O 1
ATOM 3791 N N . LYS B 1 232 ? -18.203 -14.562 -19.656 1 95.25 232 LYS B N 1
ATOM 3792 C CA . LYS B 1 232 ? -18.203 -14.414 -21.109 1 95.25 232 LYS B CA 1
ATOM 3793 C C . LYS B 1 232 ? -18.406 -12.953 -21.516 1 95.25 232 LYS B C 1
ATOM 3795 O O . LYS B 1 232 ? -17.797 -12.484 -22.469 1 95.25 232 LYS B O 1
ATOM 3800 N N . GLU B 1 233 ? -19.266 -12.305 -20.859 1 96.5 233 GLU B N 1
ATOM 3801 C CA . GLU B 1 233 ? -19.562 -10.898 -21.141 1 96.5 233 GLU B CA 1
ATOM 3802 C C . GLU B 1 233 ? -18.328 -10.023 -20.922 1 96.5 233 GLU B C 1
ATOM 3804 O O . GLU B 1 233 ? -18.078 -9.094 -21.688 1 96.5 233 GLU B O 1
ATOM 3809 N N . ASP B 1 234 ? -17.547 -10.383 -19.891 1 96.25 234 ASP B N 1
ATOM 3810 C CA . ASP B 1 234 ? -16.328 -9.641 -19.594 1 96.25 234 ASP B CA 1
ATOM 3811 C C . ASP B 1 234 ? -15.336 -9.742 -20.75 1 96.25 234 ASP B C 1
ATOM 3813 O O . ASP B 1 234 ? -14.57 -8.805 -21 1 96.25 234 ASP B O 1
ATOM 3817 N N . LEU B 1 235 ? -15.328 -10.797 -21.438 1 97.06 235 LEU B N 1
ATOM 3818 C CA . LEU B 1 235 ? -14.359 -11.062 -22.5 1 97.06 235 LEU B CA 1
ATOM 3819 C C . LEU B 1 235 ? -14.609 -10.164 -23.703 1 97.06 235 LEU B C 1
ATOM 3821 O O . LEU B 1 235 ? -13.727 -9.992 -24.547 1 97.06 235 LEU B O 1
ATOM 3825 N N . LYS B 1 236 ? -15.828 -9.664 -23.781 1 96 236 LYS B N 1
ATOM 3826 C CA . LYS B 1 236 ? -16.172 -8.789 -24.891 1 96 236 LYS B CA 1
ATOM 3827 C C . LYS B 1 236 ? -15.367 -7.488 -24.844 1 96 236 LYS B C 1
ATOM 3829 O O . LYS B 1 236 ? -15.203 -6.812 -25.859 1 96 236 LYS B O 1
ATOM 3834 N N . GLU B 1 237 ? -14.852 -7.211 -23.734 1 95.44 237 GLU B N 1
ATOM 3835 C CA . GLU B 1 237 ? -14.242 -5.902 -23.516 1 95.44 237 GLU B CA 1
ATOM 3836 C C . GLU B 1 237 ? -12.719 -5.996 -23.516 1 95.44 237 GLU B C 1
ATOM 3838 O O . GLU B 1 237 ? -12.031 -4.984 -23.375 1 95.44 237 GLU B O 1
ATOM 3843 N N . VAL B 1 238 ? -12.25 -7.18 -23.703 1 96.5 238 VAL B N 1
ATOM 3844 C CA . VAL B 1 238 ? -10.797 -7.305 -23.609 1 96.5 238 VAL B CA 1
ATOM 3845 C C . VAL B 1 238 ? -10.18 -7.199 -25 1 96.5 238 VAL B C 1
ATOM 3847 O O . VAL B 1 238 ? -10.844 -7.504 -26 1 96.5 238 VAL B O 1
ATOM 3850 N N . ASP B 1 239 ? -8.922 -6.805 -25.094 1 95.06 239 ASP B N 1
ATOM 3851 C CA . ASP B 1 239 ? -8.234 -6.547 -26.359 1 95.06 239 ASP B CA 1
ATOM 3852 C C . ASP B 1 239 ? -7.797 -7.852 -27.016 1 95.06 239 ASP B C 1
ATOM 3854 O O . ASP B 1 239 ? -7.992 -8.039 -28.219 1 95.06 239 ASP B O 1
ATOM 3858 N N . ILE B 1 240 ? -7.133 -8.727 -26.281 1 97.81 240 ILE B N 1
ATOM 3859 C CA . ILE B 1 240 ? -6.664 -10.016 -26.781 1 97.81 240 ILE B CA 1
ATOM 3860 C C . ILE B 1 240 ? -7.555 -11.133 -26.234 1 97.81 240 ILE B C 1
ATOM 3862 O O . ILE B 1 240 ? -7.621 -11.352 -25.016 1 97.81 240 ILE B O 1
ATOM 3866 N N . GLN B 1 241 ? -8.156 -11.789 -27.109 1 98.19 241 GLN B N 1
ATOM 3867 C CA . GLN B 1 241 ? -9.086 -12.852 -26.719 1 98.19 241 GLN B CA 1
ATOM 3868 C C . GLN B 1 241 ? -8.336 -14.125 -26.344 1 98.19 241 GLN B C 1
ATOM 3870 O O . GLN B 1 241 ? -7.277 -14.422 -26.906 1 98.19 241 GLN B O 1
ATOM 3875 N N . PRO B 1 242 ? -8.922 -14.875 -25.344 1 98.56 242 PRO B N 1
ATOM 3876 C CA . PRO B 1 242 ? -8.383 -16.219 -25.172 1 98.56 242 PRO B CA 1
ATOM 3877 C C . PRO B 1 242 ? -8.461 -17.047 -26.453 1 98.56 242 PRO B C 1
ATOM 3879 O O . PRO B 1 242 ? -9.297 -16.781 -27.312 1 98.56 242 PRO B O 1
ATOM 3882 N N . THR B 1 243 ? -7.555 -18.078 -26.562 1 98.25 243 THR B N 1
ATOM 3883 C CA . THR B 1 243 ? -7.629 -18.969 -27.719 1 98.25 243 THR B CA 1
ATOM 3884 C C . THR B 1 243 ? -8.977 -19.688 -27.75 1 98.25 243 THR B C 1
ATOM 3886 O O . THR B 1 243 ? -9.578 -19.844 -28.812 1 98.25 243 THR B O 1
ATOM 3889 N N . TYR B 1 244 ? -9.391 -20.156 -26.578 1 97.88 244 TYR B N 1
ATOM 3890 C CA . TYR B 1 244 ? -10.672 -20.844 -26.422 1 97.88 244 TYR B CA 1
ATOM 3891 C C . TYR B 1 244 ? -11.406 -20.344 -25.188 1 97.88 244 TYR B C 1
ATOM 3893 O O . TYR B 1 244 ? -10.773 -19.859 -24.234 1 97.88 244 TYR B O 1
ATOM 3901 N N . THR B 1 245 ? -12.711 -20.406 -25.25 1 98 245 THR B N 1
ATOM 3902 C CA . THR B 1 245 ? -13.523 -20.172 -24.062 1 98 245 THR B CA 1
ATOM 3903 C C . THR B 1 245 ? -14.688 -21.172 -24 1 98 245 THR B C 1
ATOM 3905 O O . THR B 1 245 ? -15.328 -21.453 -25.016 1 98 245 THR B O 1
ATOM 3908 N N . VAL B 1 246 ? -14.836 -21.781 -22.812 1 97.75 246 VAL B N 1
ATOM 3909 C CA . VAL B 1 246 ? -15.922 -22.719 -22.594 1 97.75 246 VAL B CA 1
ATOM 3910 C C . VAL B 1 246 ? -16.656 -22.391 -21.297 1 97.75 246 VAL B C 1
ATOM 3912 O O . VAL B 1 246 ? -16.094 -21.734 -20.422 1 97.75 246 VAL B O 1
ATOM 3915 N N . GLU B 1 247 ? -17.906 -22.828 -21.203 1 97.12 247 GLU B N 1
ATOM 3916 C CA . GLU B 1 247 ? -18.656 -22.609 -19.969 1 97.12 247 GLU B CA 1
ATOM 3917 C C . GLU B 1 247 ? -18.109 -23.453 -18.828 1 97.12 247 GLU B C 1
ATOM 3919 O O . GLU B 1 247 ? -18.016 -22.984 -17.688 1 97.12 247 GLU B O 1
ATOM 3924 N N . THR B 1 248 ? -17.875 -24.703 -19.125 1 96.81 248 THR B N 1
ATOM 3925 C CA . THR B 1 248 ? -17.25 -25.625 -18.172 1 96.81 248 THR B CA 1
ATOM 3926 C C . THR B 1 248 ? -16.234 -26.531 -18.875 1 96.81 248 THR B C 1
ATOM 3928 O O . THR B 1 248 ? -16.234 -26.625 -20.109 1 96.81 248 THR B O 1
ATOM 3931 N N . LEU B 1 249 ? -15.406 -27.188 -18.047 1 97.56 249 LEU B N 1
ATOM 3932 C CA . LEU B 1 249 ? -14.359 -28.031 -18.594 1 97.56 249 LEU B CA 1
ATOM 3933 C C . LEU B 1 249 ? -14.945 -29.328 -19.141 1 97.56 249 LEU B C 1
ATOM 3935 O O . LEU B 1 249 ? -14.25 -30.094 -19.828 1 97.56 249 LEU B O 1
ATOM 3939 N N . ALA B 1 250 ? -16.281 -29.531 -18.953 1 95.31 250 ALA B N 1
ATOM 3940 C CA . ALA B 1 250 ? -16.969 -30.672 -19.562 1 95.31 250 ALA B CA 1
ATOM 3941 C C . ALA B 1 250 ? -17.016 -30.531 -21.078 1 95.31 250 ALA B C 1
ATOM 3943 O O . ALA B 1 250 ? -17.141 -31.516 -21.812 1 95.31 250 ALA B O 1
ATOM 3944 N N . GLU B 1 251 ? -16.891 -29.328 -21.516 1 95.88 251 GLU B N 1
ATOM 3945 C CA . GLU B 1 251 ? -17.016 -29.031 -22.938 1 95.88 251 GLU B CA 1
ATOM 3946 C C . GLU B 1 251 ? -15.68 -29.234 -23.656 1 95.88 251 GLU B C 1
ATOM 3948 O O . GLU B 1 251 ? -15.617 -29.156 -24.891 1 95.88 251 GLU B O 1
ATOM 3953 N N . TRP B 1 252 ? -14.641 -29.422 -22.938 1 96.19 252 TRP B N 1
ATOM 3954 C CA . TRP B 1 252 ? -13.305 -29.547 -23.516 1 96.19 252 TRP B CA 1
ATOM 3955 C C . TRP B 1 252 ? -12.883 -31.016 -23.609 1 96.19 252 TRP B C 1
ATOM 3957 O O . TRP B 1 252 ? -12.781 -31.703 -22.594 1 96.19 252 TRP B O 1
ATOM 3967 N N . LYS B 1 253 ? -12.703 -31.5 -24.828 1 90.69 253 LYS B N 1
ATOM 3968 C CA . LYS B 1 253 ? -12.281 -32.875 -25.031 1 90.69 253 LYS B CA 1
ATOM 3969 C C . LYS B 1 253 ? -10.773 -32.969 -25.266 1 90.69 253 LYS B C 1
ATOM 3971 O O . LYS B 1 253 ? -10.242 -32.344 -26.172 1 90.69 253 LYS B O 1
ATOM 3976 N N . VAL B 1 254 ? -10.141 -33.781 -24.406 1 90.62 254 VAL B N 1
ATOM 3977 C CA . VAL B 1 254 ? -8.695 -33.906 -24.5 1 90.62 254 VAL B CA 1
ATOM 3978 C C . VAL B 1 254 ? -8.336 -35.094 -25.391 1 90.62 254 VAL B C 1
ATOM 3980 O O . VAL B 1 254 ? -9.07 -36.094 -25.438 1 90.62 254 VAL B O 1
#

Secondary structure (DSSP, 8-state):
----SEEEE--BTTTEETTEE-HHHHHHHHHHHHTT--EEEE----SS-HHHHHHHHHHTT----GGGEE-HHHHHHHHHHHHSTT-EEEEES-HHHHHHHHHTTPEE-SSS-SEEEE---TT-BHHHHHHHHHHHHTT-EEEES----EEEETTEEEE-HHHHHHHHHHHHT---EE-STTSSHHHHHHHHHHT--GGGEEEEES-IIIIIHHHHHHT-EEEEETTSS--HHHHTT-SS--SEEESSGGG---/----SEEEE--BTTTEETTEE-HHHHHHHHHHHHTT--EEEE----SS-HHHHHHHHHHTT----GGGEE-HHHHHHHHHHHHSTT-EEEEES-HHHHHHHHHTTPEE-SSS-SEEEE---TT-BHHHHHHHHHHHHTT-EEEES----EEEETTEEEE-HHHHHHHHHHHHT---EE-STTSSHHHHHHHHHHT--GGGEEEEES-IIIIIHHHHHHT-EEEEETTSS--HHHHTT-SS--SEEESSGGG---

Nearest PDB structures (foldseek):
  3epr-assembly1_A  TM=9.594E-01  e=5.064E-32  Streptococcus agalactiae serogroup V
  3pdw-assembly1_A  TM=9.429E-01  e=1.223E-30  Bacillus subtilis
  4kn8-assembly1_A  TM=9.162E-01  e=4.746E-30  Geobacillus stearothermophilus
  4o8c-assembly1_A  TM=9.149E-01  e=4.746E-30  Geobacillus stearothermophilus
  4ift-assembly1_A  TM=9.159E-01  e=6.374E-30  Geobacillus stearothermophilus

InterPro domains:
  IPR006354 HAD-superfamily hydrolase, subfamily IIA, hypothetical 1 [TIGR01457] (4-252)
  IPR006357 HAD-superfamily hydrolase, subfamily IIA [PF13344] (8-102)
  IPR006357 HAD-superfamily hydrolase, subfamily IIA [PIRSF000915] (1-251)
  IPR006357 HAD-superfamily hydrolase, subfamily IIA [TIGR01460] (8-228)
  IPR023214 HAD superfamily [G3DSA:3.40.50.1000] (6-244)
  IPR023214 HAD superfamily [G3DSA:3.40.50.1000] (84-179)
  IPR036412 HAD-like superfamily [SSF56784] (3-252)

Organism: NCBI:txid94136